Protein AF-A0A2V2EPF6-F1 (afdb_monomer_lite)

pLDDT: mean 92.1, std 7.79, range [48.38, 98.88]

Secondary structure (DSSP, 8-state):
---TTT--EEEE--BTTTB--HHHHHHHHHHHHHTTT-PPPTTHHHHHTTS-HHHHHHHHHHHH-TTS-HHHHHHHHHHHHHHHH-SSSGGGGBPTTHHHHHHHHHHTT-EEEEEESS-HHHHHHHHHHTT-GGG-SEEEEHHHHSS-TTSTHHHHHHHHHHT--GGGEEEEES-HHHHHHHHHTT-EEEEEP-GGGGGGHHHHHHHSSEEES-HHHHHHHHHHHHHTS---SS-HHHHHHHHHHHHHHHHHHHHHHHTEEE-PPPSEEEGGGS-S--TTS-PPPPEEEETTTTEEEEE-S--HHHHHHHHHHTTPPTT-EEEEEEEEE-TTPPPSSS--SEEEEEEEEEE--GGG-SHHHHHHHHHHHHHHHHHHHHHHHHHSTTS-----SSEEEEEHHHHHHH-TTS-HHHHHHHHHHHHSEEEEE--SSB-TTSSBSS---TTTEEEEEEEEEEEEETTTTEEEEEEEEEEEP-HHHHHHHHHHTT-GGGGGSHHHHHHHTT-SPPEEEEEEEHHHHHHHHTT-SSGGGSS-----HHHHHHHHHTT----

Structure (mmCIF, N/CA/C/O backbone):
data_AF-A0A2V2EPF6-F1
#
_entry.id   AF-A0A2V2EPF6-F1
#
loop_
_atom_site.group_PDB
_atom_site.id
_atom_site.type_symbol
_atom_site.label_atom_id
_atom_site.label_alt_id
_atom_site.label_comp_id
_atom_site.label_asym_id
_atom_site.label_entity_id
_atom_site.label_seq_id
_atom_site.pdbx_PDB_ins_code
_atom_site.Cartn_x
_atom_site.Cartn_y
_atom_site.Cartn_z
_atom_site.occupancy
_atom_site.B_iso_or_equiv
_atom_site.auth_seq_id
_atom_site.auth_comp_id
_atom_site.auth_asym_id
_atom_site.auth_atom_id
_atom_site.pdbx_PDB_model_num
ATOM 1 N N . MET A 1 1 ? -18.093 -5.020 17.224 1.00 65.56 1 MET A N 1
ATOM 2 C CA . MET A 1 1 ? -17.215 -3.832 17.222 1.00 65.56 1 MET A CA 1
ATOM 3 C C . MET A 1 1 ? -18.028 -2.624 16.833 1.00 65.56 1 MET A C 1
ATOM 5 O O . MET A 1 1 ? -18.625 -2.604 15.756 1.00 65.56 1 MET A O 1
ATOM 9 N N . ILE A 1 2 ? -18.084 -1.668 17.747 1.00 81.81 2 ILE A N 1
ATOM 10 C CA . ILE A 1 2 ? -18.912 -0.471 17.651 1.00 81.81 2 ILE A CA 1
ATOM 11 C C . ILE A 1 2 ? -18.189 0.552 16.773 1.00 81.81 2 ILE A C 1
ATOM 13 O O . ILE A 1 2 ? -16.994 0.776 16.923 1.00 81.81 2 ILE A O 1
ATOM 17 N N . ASP A 1 3 ? -18.909 1.182 15.844 1.00 82.81 3 ASP A N 1
ATOM 18 C CA . ASP A 1 3 ? -18.375 2.298 15.054 1.00 82.81 3 ASP A CA 1
ATOM 19 C C . ASP A 1 3 ? -18.545 3.597 15.852 1.00 82.81 3 ASP A C 1
ATOM 21 O O . ASP A 1 3 ? -19.523 4.333 15.681 1.00 82.81 3 ASP A O 1
ATOM 25 N N . TRP A 1 4 ? -17.603 3.866 16.761 1.00 86.94 4 TRP A N 1
ATOM 26 C CA . TRP A 1 4 ? -17.664 4.998 17.693 1.00 86.94 4 TRP A CA 1
ATOM 27 C C . TRP A 1 4 ? -17.741 6.366 17.001 1.00 86.94 4 TRP A C 1
ATOM 29 O O . TRP A 1 4 ? -18.183 7.334 17.618 1.00 86.94 4 TRP A O 1
ATOM 39 N N . LYS A 1 5 ? -17.397 6.456 15.707 1.00 82.00 5 LYS A N 1
ATOM 40 C CA . LYS A 1 5 ? -17.520 7.685 14.902 1.00 82.00 5 LYS A CA 1
ATOM 41 C C . LYS A 1 5 ? -18.970 8.080 14.621 1.00 82.00 5 LYS A C 1
ATOM 43 O O . LYS A 1 5 ? -19.237 9.251 14.353 1.00 82.00 5 LYS A O 1
ATOM 48 N N . LYS A 1 6 ? -19.897 7.118 14.641 1.00 88.81 6 LYS A N 1
ATOM 49 C CA . LYS A 1 6 ? -21.330 7.350 14.393 1.00 88.81 6 LYS A CA 1
ATOM 50 C C . LYS A 1 6 ? -22.133 7.555 15.671 1.00 88.81 6 LYS A C 1
ATOM 52 O O . LYS A 1 6 ? -23.272 8.005 15.600 1.00 88.81 6 LYS A O 1
ATOM 57 N N . ILE A 1 7 ? -21.550 7.247 16.825 1.00 95.19 7 ILE A N 1
ATOM 58 C CA . ILE A 1 7 ? -22.223 7.365 18.112 1.00 95.19 7 ILE A CA 1
ATOM 59 C C . ILE A 1 7 ? -22.050 8.777 18.665 1.00 95.19 7 ILE A C 1
ATOM 61 O O . ILE A 1 7 ? -20.937 9.254 18.878 1.00 95.19 7 ILE A O 1
ATOM 65 N N . ARG A 1 8 ? -23.172 9.442 18.938 1.00 95.50 8 ARG A N 1
ATOM 66 C CA . ARG A 1 8 ? -23.212 10.761 19.589 1.00 95.50 8 ARG A CA 1
ATOM 67 C C . ARG A 1 8 ? -23.768 10.710 21.004 1.00 95.50 8 ARG A C 1
ATOM 69 O O . ARG A 1 8 ? -23.454 11.586 21.815 1.00 95.50 8 ARG A O 1
ATOM 76 N N . ALA A 1 9 ? -24.579 9.698 21.295 1.00 98.00 9 ALA A N 1
ATOM 77 C CA . ALA A 1 9 ? -25.265 9.537 22.563 1.00 98.00 9 ALA A CA 1
ATOM 78 C C . ALA A 1 9 ? -25.078 8.124 23.125 1.00 98.00 9 ALA A C 1
ATOM 80 O O . ALA A 1 9 ? -25.191 7.129 22.413 1.00 98.00 9 ALA A O 1
ATOM 81 N N . VAL A 1 10 ? -24.817 8.046 24.427 1.00 98.38 10 VAL A N 1
ATOM 82 C CA . VAL A 1 10 ? -24.667 6.792 25.162 1.00 98.38 10 VAL A CA 1
ATOM 83 C C . VAL A 1 10 ? -25.704 6.749 26.273 1.00 98.38 10 VAL A C 1
ATOM 85 O O . VAL A 1 10 ? -25.798 7.664 27.096 1.00 98.38 10 VAL A O 1
ATOM 88 N N . ILE A 1 11 ? -26.494 5.682 26.280 1.00 98.56 11 ILE A N 1
ATOM 89 C CA . ILE A 1 11 ? -27.547 5.443 27.258 1.00 98.56 11 ILE A CA 1
ATOM 90 C C . ILE A 1 11 ? -27.126 4.240 28.093 1.00 98.56 11 ILE A C 1
ATOM 92 O O . ILE A 1 11 ? -26.867 3.163 27.567 1.00 98.56 11 ILE A O 1
ATOM 96 N N . PHE A 1 12 ? -27.051 4.428 29.400 1.00 98.12 12 PHE A N 1
ATOM 97 C CA . PHE A 1 12 ? -26.705 3.381 30.344 1.00 98.12 12 PHE A CA 1
ATOM 98 C C . PHE A 1 12 ? -27.944 2.953 31.111 1.00 98.12 12 PHE A C 1
ATOM 100 O O . PHE A 1 12 ? -28.635 3.796 31.686 1.00 98.12 12 PHE A O 1
ATOM 107 N N . ASP A 1 13 ? -28.187 1.655 31.198 1.00 95.38 13 ASP A N 1
ATOM 108 C CA . ASP A 1 13 ? -28.797 1.138 32.410 1.00 95.38 13 ASP A CA 1
ATOM 109 C C . ASP A 1 13 ? -27.872 1.346 33.618 1.00 95.38 13 ASP A C 1
ATOM 111 O O . ASP A 1 13 ? -26.681 1.646 33.500 1.00 95.38 13 ASP A O 1
ATOM 115 N N . LEU A 1 14 ? -28.454 1.260 34.805 1.00 91.31 14 LEU A N 1
ATOM 116 C CA . LEU A 1 14 ? -27.766 1.473 36.050 1.00 91.31 14 LEU A CA 1
ATOM 117 C C . LEU A 1 14 ? -27.510 0.159 36.805 1.00 91.31 14 LEU A C 1
ATOM 119 O O . LEU A 1 14 ? -26.348 -0.224 36.954 1.00 91.31 14 LEU A O 1
ATOM 123 N N . ASP A 1 15 ? -28.567 -0.474 37.317 1.00 87.81 15 ASP A N 1
ATOM 124 C CA . ASP A 1 15 ? -28.515 -1.623 38.227 1.00 87.81 15 ASP A CA 1
ATOM 125 C C . ASP A 1 15 ? -28.173 -2.906 37.457 1.00 87.81 15 ASP A C 1
ATOM 127 O O . ASP A 1 15 ? -28.975 -3.368 36.663 1.00 87.81 15 ASP A O 1
ATOM 131 N N . GLY A 1 16 ? -26.993 -3.487 37.697 1.00 87.44 16 GLY A N 1
ATOM 132 C CA . GLY A 1 16 ? -26.478 -4.613 36.903 1.00 87.44 16 GLY A CA 1
ATOM 133 C C . GLY A 1 16 ? -25.634 -4.180 35.698 1.00 87.44 16 GLY A C 1
ATOM 134 O O . GLY A 1 16 ? -24.912 -4.999 35.133 1.00 87.44 16 GLY A O 1
ATOM 135 N N . THR A 1 17 ? -25.612 -2.881 35.372 1.00 93.62 17 THR A N 1
ATOM 136 C CA . THR A 1 17 ? -24.827 -2.307 34.264 1.00 93.62 17 THR A CA 1
ATOM 137 C C . THR A 1 17 ? -23.675 -1.429 34.756 1.00 93.62 17 THR A C 1
ATOM 139 O O . THR A 1 17 ? -22.515 -1.794 34.600 1.00 93.62 17 THR A O 1
ATOM 142 N N . LEU A 1 18 ? -23.946 -0.265 35.356 1.00 93.62 18 LEU A N 1
ATOM 143 C CA . LEU A 1 18 ? -22.898 0.607 35.912 1.00 93.62 18 LEU A CA 1
ATOM 144 C C . LEU A 1 18 ? -22.516 0.207 37.341 1.00 93.62 18 LEU A C 1
ATOM 146 O O . LEU A 1 18 ? -21.380 0.447 37.763 1.00 93.62 18 LEU A O 1
ATOM 150 N N . ILE A 1 19 ? -23.460 -0.381 38.078 1.00 90.31 19 ILE A N 1
ATOM 151 C CA . ILE A 1 19 ? -23.323 -0.727 39.494 1.00 90.31 19 ILE A CA 1
ATOM 152 C C . ILE A 1 19 ? -23.710 -2.189 39.767 1.00 90.31 19 ILE A C 1
ATOM 154 O O . ILE A 1 19 ? -24.689 -2.696 39.228 1.00 90.31 19 ILE A O 1
ATOM 158 N N . ASP A 1 20 ? -22.965 -2.850 40.649 1.00 86.94 20 ASP A N 1
ATOM 159 C CA . ASP A 1 20 ? -23.239 -4.187 41.182 1.00 86.94 20 ASP A CA 1
ATOM 160 C C . ASP A 1 20 ? -24.185 -4.085 42.397 1.00 86.94 20 ASP A C 1
ATOM 162 O O . ASP A 1 20 ? -23.785 -4.265 43.549 1.00 86.94 20 ASP A O 1
ATOM 166 N N . SER A 1 21 ? -25.451 -3.734 42.157 1.00 80.50 21 SER A N 1
ATOM 167 C CA . SER A 1 21 ? -26.461 -3.487 43.206 1.00 80.50 21 SER A CA 1
ATOM 168 C C . SER A 1 21 ? -27.477 -4.616 43.402 1.00 80.50 21 SER A C 1
ATOM 170 O O . SER A 1 21 ? -28.230 -4.603 44.376 1.00 80.50 21 SER A O 1
ATOM 172 N N . MET A 1 22 ? -27.492 -5.625 42.528 1.00 77.75 22 MET A N 1
ATOM 173 C CA . MET A 1 22 ? -28.509 -6.687 42.548 1.00 77.75 22 MET A CA 1
ATOM 174 C C . MET A 1 22 ? -28.485 -7.540 43.825 1.00 77.75 22 MET A C 1
ATOM 176 O O . MET A 1 22 ? -29.532 -7.952 44.322 1.00 77.75 22 MET A O 1
ATOM 180 N N . GLU A 1 23 ? -27.306 -7.769 44.409 1.00 78.69 23 GLU A N 1
ATOM 181 C CA . GLU A 1 23 ? -27.186 -8.502 45.676 1.00 78.69 23 GLU A CA 1
ATOM 182 C C . GLU A 1 23 ? -27.781 -7.722 46.858 1.00 78.69 23 GLU A C 1
ATOM 184 O O . GLU A 1 23 ? -28.376 -8.307 47.761 1.00 78.69 23 GLU A O 1
ATOM 189 N N . ILE A 1 24 ? -27.713 -6.393 46.816 1.00 79.88 24 ILE A N 1
ATOM 190 C CA . ILE A 1 24 ? -28.248 -5.530 47.872 1.00 79.88 24 ILE A CA 1
ATOM 191 C C . ILE A 1 24 ? -29.771 -5.582 47.863 1.00 79.88 24 ILE A C 1
ATOM 193 O O . ILE A 1 24 ? -30.383 -5.683 48.923 1.00 79.88 24 ILE A O 1
ATOM 197 N N . TRP A 1 25 ? -30.383 -5.586 46.677 1.00 80.75 25 TRP A N 1
ATOM 198 C CA . TRP A 1 25 ? -31.825 -5.779 46.540 1.00 80.75 25 TRP A CA 1
ATOM 199 C C . TRP A 1 25 ? -32.274 -7.152 47.048 1.00 80.75 25 TRP A C 1
ATOM 201 O O . TRP A 1 25 ? -33.299 -7.237 47.721 1.00 80.75 25 TRP A O 1
ATOM 211 N N . ARG A 1 26 ? -31.466 -8.206 46.851 1.00 83.69 26 ARG A N 1
ATOM 212 C CA . ARG A 1 26 ? -31.725 -9.521 47.461 1.00 83.69 26 ARG A CA 1
ATOM 213 C C . ARG A 1 26 ? -31.732 -9.467 48.982 1.00 83.69 26 ARG A C 1
ATOM 215 O O . ARG A 1 26 ? -32.660 -9.983 49.594 1.00 83.69 26 ARG A O 1
ATOM 222 N N . GLU A 1 27 ? -30.758 -8.806 49.594 1.00 86.44 27 GLU A N 1
ATOM 223 C CA . GLU A 1 27 ? -30.751 -8.648 51.050 1.00 86.44 27 GLU A CA 1
ATOM 224 C C . GLU A 1 27 ? -31.924 -7.798 51.564 1.00 86.44 27 GLU A C 1
ATOM 226 O O . GLU A 1 27 ? -32.425 -8.041 52.663 1.00 86.44 27 GLU A O 1
ATOM 231 N N . VAL A 1 28 ? -32.355 -6.784 50.800 1.00 88.19 28 VAL A N 1
ATOM 232 C CA . VAL A 1 28 ? -33.548 -5.985 51.125 1.00 88.19 28 VAL A CA 1
ATOM 233 C C . VAL A 1 28 ? -34.792 -6.868 51.108 1.00 88.19 28 VAL A C 1
ATOM 235 O O . VAL A 1 28 ? -35.561 -6.819 52.066 1.00 88.19 28 VAL A O 1
ATOM 238 N N . ASP A 1 29 ? -34.970 -7.692 50.074 1.00 90.38 29 ASP A N 1
ATOM 239 C CA . ASP A 1 29 ? -36.084 -8.638 49.981 1.00 90.38 29 ASP A CA 1
ATOM 240 C C . ASP A 1 29 ? -36.054 -9.645 51.142 1.00 90.38 29 ASP A C 1
ATOM 242 O O . ASP A 1 29 ? -37.066 -9.858 51.812 1.00 90.38 29 ASP A O 1
ATOM 246 N N . GLU A 1 30 ? -34.890 -10.232 51.431 1.00 91.00 30 GLU A N 1
ATOM 247 C CA . GLU A 1 30 ? -34.706 -11.185 52.531 1.00 91.00 30 GLU A CA 1
ATOM 248 C C . GLU A 1 30 ? -35.087 -10.578 53.883 1.00 91.00 30 GLU A C 1
ATOM 250 O O . GLU A 1 30 ? -35.856 -11.180 54.635 1.00 91.00 30 GLU A O 1
ATOM 255 N N . GLU A 1 31 ? -34.608 -9.369 54.184 1.00 92.12 31 GLU A N 1
ATOM 256 C CA . GLU A 1 31 ? -34.944 -8.682 55.429 1.00 92.12 31 GLU A CA 1
ATOM 257 C C . GLU A 1 31 ? -36.427 -8.280 55.476 1.00 92.12 31 GLU A C 1
ATOM 259 O O . GLU A 1 31 ? -37.091 -8.459 56.502 1.00 92.12 31 GLU A O 1
ATOM 264 N N . PHE A 1 32 ? -36.969 -7.788 54.361 1.00 93.31 32 PHE A N 1
ATOM 265 C CA . PHE A 1 32 ? -38.363 -7.371 54.234 1.00 93.31 32 PHE A CA 1
ATOM 266 C C . PHE A 1 32 ? -39.347 -8.523 54.499 1.00 93.31 32 PHE A C 1
ATOM 268 O O . PHE A 1 32 ? -40.305 -8.358 55.266 1.00 93.31 32 PHE A O 1
ATOM 275 N N . PHE A 1 33 ? -39.103 -9.703 53.916 1.00 94.06 33 PHE A N 1
ATOM 276 C CA . PHE A 1 33 ? -39.913 -10.900 54.165 1.00 94.06 33 PHE A CA 1
ATOM 277 C C . PHE A 1 33 ? -39.656 -11.478 55.567 1.00 94.06 33 PHE A C 1
ATOM 279 O O . PHE A 1 33 ? -40.611 -11.861 56.252 1.00 94.06 33 PHE A O 1
ATOM 286 N N . ALA A 1 34 ? -38.408 -11.470 56.053 1.00 93.69 34 ALA A N 1
ATOM 287 C CA . ALA A 1 34 ? -38.069 -11.982 57.382 1.00 93.69 34 ALA A CA 1
ATOM 288 C C . ALA A 1 34 ? -38.763 -11.205 58.512 1.00 93.69 34 ALA A C 1
ATOM 290 O O . ALA A 1 34 ? -39.233 -11.815 59.475 1.00 93.69 34 ALA A O 1
ATOM 291 N N . ARG A 1 35 ? -38.915 -9.877 58.379 1.00 93.88 35 ARG A N 1
ATOM 292 C CA . ARG A 1 35 ? -39.680 -9.034 59.325 1.00 93.88 35 ARG A CA 1
ATOM 293 C C . ARG A 1 35 ? -41.150 -9.436 59.451 1.00 93.88 35 ARG A C 1
ATOM 295 O O . ARG A 1 35 ? -41.785 -9.132 60.457 1.00 93.88 35 ARG A O 1
ATOM 302 N N . ARG A 1 36 ? -41.671 -10.157 58.459 1.00 92.38 36 ARG A N 1
ATOM 303 C CA . ARG A 1 36 ? -43.034 -10.706 58.421 1.00 92.38 36 ARG A CA 1
ATOM 304 C C . ARG A 1 36 ? -43.074 -12.205 58.727 1.00 92.38 36 ARG A C 1
ATOM 306 O O . ARG A 1 36 ? -44.113 -12.838 58.575 1.00 92.38 36 ARG A O 1
ATOM 313 N N . GLY A 1 37 ? -41.954 -12.780 59.173 1.00 93.19 37 GLY A N 1
ATOM 314 C CA . GLY A 1 37 ? -41.829 -14.208 59.470 1.00 93.19 37 GLY A CA 1
ATOM 315 C C . GLY A 1 37 ? -41.874 -15.100 58.227 1.00 93.19 37 GLY A C 1
ATOM 316 O O . GLY A 1 37 ? -42.178 -16.285 58.342 1.00 93.19 37 GLY A O 1
ATOM 317 N N . MET A 1 38 ? -41.601 -14.541 57.046 1.00 92.38 38 MET A N 1
ATOM 318 C CA . MET A 1 38 ? -41.642 -15.237 55.764 1.00 92.38 38 MET A CA 1
ATOM 319 C C . MET A 1 38 ? -40.233 -15.400 55.189 1.00 92.38 38 MET A C 1
ATOM 321 O O . MET A 1 38 ? -39.334 -14.608 55.459 1.00 92.38 38 MET A O 1
ATOM 325 N N . GLN A 1 39 ? -40.050 -16.425 54.361 1.00 92.69 39 GLN A N 1
ATOM 326 C CA . GLN A 1 39 ? -38.912 -16.503 53.445 1.00 92.69 39 GLN A CA 1
ATOM 327 C C . GLN A 1 39 ? -39.282 -15.838 52.118 1.00 92.69 39 GLN A C 1
ATOM 329 O O . GLN A 1 39 ? -40.466 -15.780 51.772 1.00 92.69 39 GLN A O 1
ATOM 334 N N . VAL A 1 40 ? -38.281 -15.361 51.372 1.00 93.00 40 VAL A N 1
ATOM 335 C CA . VAL A 1 40 ? -38.498 -14.821 50.023 1.00 93.00 40 VAL A CA 1
ATOM 336 C C . VAL A 1 40 ? -39.081 -15.931 49.138 1.00 93.00 40 VAL A C 1
ATOM 338 O O . VAL A 1 40 ? -38.464 -16.994 49.027 1.00 93.00 40 VAL A O 1
ATOM 341 N N . PRO A 1 41 ? -40.261 -15.729 48.524 1.00 92.38 41 PRO A N 1
ATOM 342 C CA . PRO A 1 41 ? -40.875 -16.733 47.665 1.00 92.38 41 PRO A CA 1
ATOM 343 C C . PRO A 1 41 ? -39.985 -17.086 46.470 1.00 92.38 41 PRO A C 1
ATOM 345 O O . PRO A 1 41 ? -39.351 -16.215 45.866 1.00 92.38 41 PRO A O 1
ATOM 348 N N . GLU A 1 42 ? -39.976 -18.362 46.087 1.00 87.94 42 GLU A N 1
ATOM 349 C CA . GLU A 1 42 ? -39.244 -18.820 44.906 1.00 87.94 42 GLU A CA 1
ATOM 350 C C . GLU A 1 42 ? -39.720 -18.065 43.652 1.00 87.94 42 GLU A C 1
ATOM 352 O O . GLU A 1 42 ? -40.918 -17.925 43.403 1.00 87.94 42 GLU A O 1
ATOM 357 N N . GLY A 1 43 ? -38.777 -17.529 42.874 1.00 84.88 43 GLY A N 1
ATOM 358 C CA . GLY A 1 43 ? -39.073 -16.760 41.661 1.00 84.88 43 GLY A CA 1
ATOM 359 C C . GLY A 1 43 ? -39.567 -15.324 41.888 1.00 84.88 43 GLY A C 1
ATOM 360 O O . GLY A 1 43 ? -39.820 -14.628 40.905 1.00 84.88 43 GLY A O 1
ATOM 361 N N . TYR A 1 44 ? -39.667 -14.844 43.137 1.00 89.12 44 TYR A N 1
ATOM 362 C CA . TYR A 1 44 ? -40.122 -13.480 43.442 1.00 89.12 44 TYR A CA 1
ATOM 363 C C . TYR A 1 44 ? -39.296 -12.411 42.717 1.00 89.12 44 TYR A C 1
ATOM 365 O O . TYR A 1 44 ? -39.857 -11.593 41.993 1.00 89.12 44 TYR A O 1
ATOM 373 N N . GLN A 1 45 ? -37.968 -12.469 42.838 1.00 83.75 45 GLN A N 1
ATOM 374 C CA . GLN A 1 45 ? -37.068 -11.465 42.263 1.00 83.75 45 GLN A CA 1
ATOM 375 C C . GLN A 1 45 ? -37.176 -11.395 40.738 1.00 83.75 45 GLN A C 1
ATOM 377 O O . GLN A 1 45 ? -37.289 -10.315 40.170 1.00 83.75 45 GLN A O 1
ATOM 382 N N . ALA A 1 46 ? -37.240 -12.549 40.068 1.00 77.50 46 ALA A N 1
ATOM 383 C CA . ALA A 1 46 ? -37.430 -12.610 38.620 1.00 77.50 46 ALA A CA 1
ATOM 384 C C . ALA A 1 46 ? -38.772 -11.993 38.183 1.00 77.50 46 ALA A C 1
ATOM 386 O O . ALA A 1 46 ? -38.848 -11.350 37.135 1.00 77.50 46 ALA A O 1
ATOM 387 N N . ALA A 1 47 ? -39.825 -12.158 38.991 1.00 81.75 47 ALA A N 1
ATOM 388 C CA . ALA A 1 47 ? -41.140 -11.595 38.706 1.00 81.75 47 ALA A CA 1
ATOM 389 C C . ALA A 1 47 ? -41.187 -10.065 38.853 1.00 81.75 47 ALA A C 1
ATOM 391 O O . ALA A 1 47 ? -41.989 -9.431 38.171 1.00 81.75 47 ALA A O 1
ATOM 392 N N . ILE A 1 48 ? -40.337 -9.478 39.704 1.00 82.06 48 ILE A N 1
ATOM 393 C CA . ILE A 1 48 ? -40.318 -8.030 39.961 1.00 82.06 48 ILE A CA 1
ATOM 394 C C . ILE A 1 48 ? -39.180 -7.278 39.256 1.00 82.06 48 ILE A C 1
ATOM 396 O O . ILE A 1 48 ? -39.272 -6.068 39.114 1.00 82.06 48 ILE A O 1
ATOM 400 N N . ALA A 1 49 ? -38.147 -7.965 38.754 1.00 73.06 49 ALA A N 1
ATOM 401 C CA . ALA A 1 49 ? -36.925 -7.352 38.207 1.00 73.06 49 ALA A CA 1
ATOM 402 C C . ALA A 1 49 ? -37.138 -6.342 37.060 1.00 73.06 49 ALA A C 1
ATOM 404 O O . ALA A 1 49 ? -36.255 -5.546 36.765 1.00 73.06 49 ALA A O 1
ATOM 405 N N . HIS A 1 50 ? -38.288 -6.384 36.386 1.00 70.38 50 HIS A N 1
ATOM 406 C CA . HIS A 1 50 ? -38.626 -5.505 35.263 1.00 70.38 50 HIS A CA 1
ATOM 407 C C . HIS A 1 50 ? -39.670 -4.436 35.621 1.00 70.38 50 HIS A C 1
ATOM 409 O O . HIS A 1 50 ? -40.069 -3.671 34.745 1.00 70.38 50 HIS A O 1
ATOM 415 N N . LEU A 1 51 ? -40.158 -4.417 36.861 1.00 75.06 51 LEU A N 1
ATOM 416 C CA . LEU A 1 51 ? -41.233 -3.547 37.331 1.00 75.06 51 LEU A CA 1
ATOM 417 C C . LEU A 1 51 ? -40.663 -2.316 38.050 1.00 75.06 51 LEU A C 1
ATOM 419 O O . LEU A 1 51 ? -39.595 -2.376 38.656 1.00 75.06 51 LEU A O 1
ATOM 423 N N . GLY A 1 52 ? -41.385 -1.195 38.003 1.00 75.25 52 GLY A N 1
ATOM 424 C CA . GLY A 1 52 ? -41.086 -0.048 38.870 1.00 75.25 52 GLY A CA 1
ATOM 425 C C . GLY A 1 52 ? -41.514 -0.304 40.322 1.00 75.25 52 GLY A C 1
ATOM 426 O O . GLY A 1 52 ? -42.341 -1.173 40.588 1.00 75.25 52 GLY A O 1
ATOM 427 N N . PHE A 1 53 ? -41.029 0.494 41.279 1.00 75.75 53 PHE A N 1
ATOM 428 C CA . PHE A 1 53 ? -41.313 0.315 42.716 1.00 75.75 53 PHE A CA 1
ATOM 429 C C . PHE A 1 53 ? -42.800 0.172 43.062 1.00 75.75 53 PHE A C 1
ATOM 431 O O . PHE A 1 53 ? -43.182 -0.701 43.843 1.00 75.75 53 PHE A O 1
ATOM 438 N N . HIS A 1 54 ? -43.655 1.003 42.467 1.00 79.62 54 HIS A N 1
ATOM 439 C CA . HIS A 1 54 ? -45.097 0.942 42.702 1.00 79.62 54 HIS A CA 1
ATOM 440 C C . HIS A 1 54 ? -45.735 -0.336 42.135 1.00 79.62 54 HIS A C 1
ATOM 442 O O . HIS A 1 54 ? -46.644 -0.901 42.744 1.00 79.62 54 HIS A O 1
ATOM 448 N N . GLU A 1 55 ? -45.241 -0.826 40.998 1.00 81.94 55 GLU A N 1
ATOM 449 C CA . GLU A 1 55 ? -45.684 -2.086 40.400 1.00 81.94 55 GLU A CA 1
ATOM 450 C C . GLU A 1 55 ? -45.186 -3.291 41.209 1.00 81.94 55 GLU A C 1
ATOM 452 O O . GLU A 1 55 ? -45.959 -4.225 41.440 1.00 81.94 55 GLU A O 1
ATOM 457 N N . CYS A 1 56 ? -43.946 -3.243 41.713 1.00 87.12 56 CYS A N 1
ATOM 458 C CA . CYS A 1 56 ? -43.410 -4.211 42.669 1.00 87.12 56 CYS A CA 1
ATOM 459 C C . CYS A 1 56 ? -44.286 -4.267 43.922 1.00 87.12 56 CYS A C 1
ATOM 461 O O . CYS A 1 56 ? -44.756 -5.340 44.287 1.00 87.12 56 CYS A O 1
ATOM 463 N N . ALA A 1 57 ? -44.595 -3.121 44.539 1.00 88.94 57 ALA A N 1
ATOM 464 C CA . ALA A 1 57 ? -45.454 -3.055 45.722 1.00 88.94 57 ALA A CA 1
ATOM 465 C C . ALA A 1 57 ? -46.844 -3.652 45.452 1.00 88.94 57 ALA A C 1
ATOM 467 O O . ALA A 1 57 ? -47.337 -4.466 46.236 1.00 88.94 57 ALA A O 1
ATOM 468 N N . ALA A 1 58 ? -47.456 -3.316 44.312 1.00 88.12 58 ALA A N 1
ATOM 469 C CA . ALA A 1 58 ? -48.741 -3.875 43.905 1.00 88.12 58 ALA A CA 1
ATOM 470 C C . ALA A 1 58 ? -48.677 -5.399 43.689 1.00 88.12 58 ALA A C 1
ATOM 472 O O . ALA A 1 58 ? -49.589 -6.121 44.101 1.00 88.12 58 ALA A O 1
ATOM 473 N N . TYR A 1 59 ? -47.603 -5.902 43.071 1.00 90.25 59 TYR A N 1
ATOM 474 C CA . TYR A 1 59 ? -47.364 -7.335 42.905 1.00 90.25 59 TYR A CA 1
ATOM 475 C C . TYR A 1 59 ? -47.206 -8.033 44.262 1.00 90.25 59 TYR A C 1
ATOM 477 O O . TYR A 1 59 ? -47.835 -9.068 44.496 1.00 90.25 59 TYR A O 1
ATOM 485 N N . THR A 1 60 ? -46.418 -7.465 45.171 1.00 93.19 60 THR A N 1
ATOM 486 C CA . THR A 1 60 ? -46.126 -8.047 46.485 1.00 93.19 60 THR A CA 1
ATOM 487 C C . THR A 1 60 ? -47.362 -8.097 47.372 1.00 93.19 60 THR A C 1
ATOM 489 O O . THR A 1 60 ? -47.666 -9.146 47.941 1.00 93.19 60 THR A O 1
ATOM 492 N N . ILE A 1 61 ? -48.144 -7.016 47.413 1.00 92.25 61 ILE A N 1
ATOM 493 C CA . ILE A 1 61 ? -49.412 -6.960 48.155 1.00 92.25 61 ILE A CA 1
ATOM 494 C C . ILE A 1 61 ? -50.393 -7.991 47.618 1.00 92.25 61 ILE A C 1
ATOM 496 O O . ILE A 1 61 ? -50.927 -8.794 48.380 1.00 92.25 61 ILE A O 1
ATOM 500 N N . ARG A 1 62 ? -50.600 -8.016 46.296 1.00 92.69 62 ARG A N 1
ATOM 501 C CA . ARG A 1 62 ? -51.574 -8.915 45.670 1.00 92.69 62 ARG A CA 1
ATOM 502 C C . ARG A 1 62 ? -51.276 -10.389 45.942 1.00 92.69 62 ARG A C 1
ATOM 504 O O . ARG A 1 62 ? -52.213 -11.163 46.106 1.00 92.69 62 ARG A O 1
ATOM 511 N N . ASN A 1 63 ? -50.003 -10.776 45.937 1.00 92.31 63 ASN A N 1
ATOM 512 C CA . ASN A 1 63 ? -49.612 -12.184 45.993 1.00 92.31 63 ASN A CA 1
ATOM 513 C C . ASN A 1 63 ? -49.240 -12.669 47.400 1.00 92.31 63 ASN A C 1
ATOM 515 O O . ASN A 1 63 ? -49.409 -13.853 47.683 1.00 92.31 63 ASN A O 1
ATOM 519 N N . TYR A 1 64 ? -48.742 -11.789 48.273 1.00 92.44 64 TYR A N 1
ATOM 520 C CA . TYR A 1 64 ? -48.137 -12.201 49.544 1.00 92.44 64 TYR A CA 1
ATOM 521 C C . TYR A 1 64 ? -48.650 -11.423 50.759 1.00 92.44 64 TYR A C 1
ATOM 523 O O . TYR A 1 64 ? -48.649 -11.972 51.857 1.00 92.44 64 TYR A O 1
ATOM 531 N N . MET A 1 65 ? -49.084 -10.166 50.594 1.00 89.19 65 MET A N 1
ATOM 532 C CA . MET A 1 65 ? -49.365 -9.254 51.718 1.00 89.19 65 MET A CA 1
ATOM 533 C C . MET A 1 65 ? -50.628 -8.398 51.486 1.00 89.19 65 MET A C 1
ATOM 535 O O . MET A 1 65 ? -50.547 -7.169 51.456 1.00 89.19 65 MET A O 1
ATOM 539 N N . PRO A 1 66 ? -51.822 -9.005 51.329 1.00 87.31 66 PRO A N 1
ATOM 540 C CA . PRO A 1 66 ? -53.024 -8.304 50.857 1.00 87.31 66 PRO A CA 1
ATOM 541 C C . PRO A 1 66 ? -53.585 -7.260 51.834 1.00 87.31 66 PRO A C 1
ATOM 543 O O . PRO A 1 66 ? -54.445 -6.469 51.455 1.00 87.31 66 PRO A O 1
ATOM 546 N N . THR A 1 67 ? -53.138 -7.266 53.092 1.00 87.88 67 THR A N 1
ATOM 547 C CA . THR A 1 67 ? -53.583 -6.332 54.138 1.00 87.88 67 THR A CA 1
ATOM 548 C C . THR A 1 67 ? -52.668 -5.120 54.305 1.00 87.88 67 THR A C 1
ATOM 550 O O . THR A 1 67 ? -52.957 -4.263 55.138 1.00 87.88 67 THR A O 1
ATOM 553 N N . GLU A 1 68 ? -51.558 -5.053 53.570 1.00 90.88 68 GLU A N 1
ATOM 554 C CA . GLU A 1 68 ? -50.577 -3.974 53.693 1.00 90.88 68 GLU A CA 1
ATOM 555 C C . GLU A 1 68 ? -50.780 -2.858 52.662 1.00 90.88 68 GLU A C 1
ATOM 557 O O . GLU A 1 68 ? -51.479 -3.015 51.662 1.00 90.88 68 GLU A O 1
ATOM 562 N N . SER A 1 69 ? -50.176 -1.699 52.935 1.00 90.25 69 SER A N 1
ATOM 563 C CA . SER A 1 69 ? -50.243 -0.520 52.067 1.00 90.25 69 SER A CA 1
ATOM 564 C C . SER A 1 69 ? -49.032 -0.454 51.142 1.00 90.25 69 SER A C 1
ATOM 566 O O . SER A 1 69 ? -47.902 -0.616 51.599 1.00 90.25 69 SER A O 1
ATOM 568 N N . ALA A 1 70 ? -49.258 -0.138 49.862 1.00 85.62 70 ALA A N 1
ATOM 569 C CA . ALA A 1 70 ? -48.184 0.024 48.881 1.00 85.62 70 ALA A CA 1
ATOM 570 C C . ALA A 1 70 ? -47.188 1.106 49.311 1.00 85.62 70 ALA A C 1
ATOM 572 O O . ALA A 1 70 ? -45.982 0.890 49.233 1.00 85.62 70 ALA A O 1
ATOM 573 N N . ASP A 1 71 ? -47.688 2.217 49.855 1.00 84.88 71 ASP A N 1
ATOM 574 C CA . ASP A 1 71 ? -46.843 3.308 50.342 1.00 84.88 71 ASP A CA 1
ATOM 575 C C . ASP A 1 71 ? -45.978 2.864 51.529 1.00 84.88 71 ASP A C 1
ATOM 577 O O . ASP A 1 71 ? -44.810 3.226 51.613 1.00 84.88 71 ASP A O 1
ATOM 581 N N . ALA A 1 72 ? -46.516 2.024 52.421 1.00 87.19 72 ALA A N 1
ATOM 582 C CA . ALA A 1 72 ? -45.763 1.513 53.566 1.00 87.19 72 ALA A CA 1
ATOM 583 C C . ALA A 1 72 ? -44.644 0.548 53.138 1.00 87.19 72 ALA A C 1
ATOM 585 O O . ALA A 1 72 ? -43.545 0.613 53.685 1.00 87.19 72 ALA A O 1
ATOM 586 N N . LEU A 1 73 ? -44.906 -0.309 52.144 1.00 89.62 73 LEU A N 1
ATOM 587 C CA . LEU A 1 73 ? -43.897 -1.201 51.564 1.00 89.62 73 LEU A CA 1
ATOM 588 C C . LEU A 1 73 ? -42.765 -0.410 50.909 1.00 89.62 73 LEU A C 1
ATOM 590 O O . LEU A 1 73 ? -41.596 -0.683 51.166 1.00 89.62 73 LEU A O 1
ATOM 594 N N . VAL A 1 74 ? -43.114 0.588 50.095 1.00 85.31 74 VAL A N 1
ATOM 595 C CA . VAL A 1 74 ? -42.131 1.437 49.414 1.00 85.31 74 VAL A CA 1
ATOM 596 C C . VAL A 1 74 ? -41.288 2.215 50.428 1.00 85.31 74 VAL A C 1
ATOM 598 O O . VAL A 1 74 ? -40.068 2.242 50.291 1.00 85.31 74 VAL A O 1
ATOM 601 N N . GLU A 1 75 ? -41.889 2.786 51.477 1.00 86.12 75 GLU A N 1
ATOM 602 C CA . GLU A 1 75 ? -41.146 3.453 52.560 1.00 86.12 75 GLU A CA 1
ATOM 603 C C . GLU A 1 75 ? -40.223 2.500 53.332 1.00 86.12 75 GLU A C 1
ATOM 605 O O . GLU A 1 75 ? -39.102 2.864 53.698 1.00 86.12 75 GLU A O 1
ATOM 610 N N . GLU A 1 76 ? -40.641 1.254 53.556 1.00 88.62 76 GLU A N 1
ATOM 611 C CA . GLU A 1 76 ? -39.782 0.263 54.200 1.00 88.62 76 GLU A CA 1
ATOM 612 C C . GLU A 1 76 ? -38.611 -0.153 53.299 1.00 88.62 76 GLU A C 1
ATOM 614 O O . GLU A 1 76 ? -37.464 -0.145 53.754 1.00 88.62 76 GLU A O 1
ATOM 619 N N . TRP A 1 77 ? -38.859 -0.452 52.020 1.00 86.50 77 TRP A N 1
ATOM 620 C CA . TRP A 1 77 ? -37.799 -0.728 51.045 1.00 86.50 77 TRP A CA 1
ATOM 621 C C . TRP A 1 77 ? -36.850 0.459 50.888 1.00 86.50 77 TRP A C 1
ATOM 623 O O . TRP A 1 77 ? -35.639 0.261 50.756 1.00 86.50 77 TRP A O 1
ATOM 633 N N . ARG A 1 78 ? -37.361 1.693 50.989 1.00 80.88 78 ARG A N 1
ATOM 634 C CA . ARG A 1 78 ? -36.539 2.906 51.044 1.00 80.88 78 ARG A CA 1
ATOM 635 C C . ARG A 1 78 ? -35.603 2.895 52.239 1.00 80.88 78 ARG A C 1
ATOM 637 O O . ARG A 1 78 ? -34.395 3.038 52.074 1.00 80.88 78 ARG A O 1
ATOM 644 N N . ALA A 1 79 ? -36.139 2.695 53.438 1.00 83.88 79 ALA A N 1
ATOM 645 C CA . ALA A 1 79 ? -35.343 2.697 54.660 1.00 83.88 79 ALA A CA 1
ATOM 646 C C . ALA A 1 79 ? -34.288 1.574 54.667 1.00 83.88 79 ALA A C 1
ATOM 648 O O . ALA A 1 79 ? -33.124 1.812 55.005 1.00 83.88 79 ALA A O 1
ATOM 649 N N . LEU A 1 80 ? -34.680 0.365 54.251 1.00 85.44 80 LEU A N 1
ATOM 650 C CA . LEU A 1 80 ? -33.801 -0.799 54.149 1.00 85.44 80 LEU A CA 1
ATOM 651 C C . LEU A 1 80 ? -32.670 -0.564 53.148 1.00 85.44 80 LEU A C 1
ATOM 653 O O . LEU A 1 80 ? -31.498 -0.727 53.493 1.00 85.44 80 LEU A O 1
ATOM 657 N N . SER A 1 81 ? -33.001 -0.118 51.937 1.00 79.25 81 SER A N 1
ATOM 658 C CA . SER A 1 81 ? -31.999 0.136 50.903 1.00 79.25 81 SER A CA 1
ATOM 659 C C . SER A 1 81 ? -31.073 1.287 51.293 1.00 79.25 81 SER A C 1
ATOM 661 O O . SER A 1 81 ? -29.861 1.122 51.217 1.00 79.25 81 SER A O 1
ATOM 663 N N . MET A 1 82 ? -31.577 2.402 51.836 1.00 76.31 82 MET A N 1
ATOM 664 C CA . MET A 1 82 ? -30.729 3.506 52.313 1.00 76.31 82 MET A CA 1
ATOM 665 C C . MET A 1 82 ? -29.732 3.073 53.395 1.00 76.31 82 MET A C 1
ATOM 667 O O . MET A 1 82 ? -28.605 3.570 53.417 1.00 76.31 82 MET A O 1
ATOM 671 N N . SER A 1 83 ? -30.109 2.135 54.269 1.00 75.00 83 SER A N 1
ATOM 672 C CA . SER A 1 83 ? -29.203 1.605 55.296 1.00 75.00 83 SER A CA 1
ATOM 673 C C . SER A 1 83 ? -28.052 0.768 54.716 1.00 75.00 83 SER A C 1
ATOM 675 O O . SER A 1 83 ? -26.952 0.773 55.267 1.00 75.00 83 SER A O 1
ATOM 677 N N . LYS A 1 84 ? -28.278 0.106 53.573 1.00 74.38 84 LYS A N 1
ATOM 678 C CA . LYS A 1 84 ? -27.294 -0.740 52.874 1.00 74.38 84 LYS A CA 1
ATOM 679 C C . LYS A 1 84 ? -26.492 0.028 51.808 1.00 74.38 84 LYS A C 1
ATOM 681 O O . LYS A 1 84 ? -25.324 -0.272 51.559 1.00 74.38 84 LYS A O 1
ATOM 686 N N . TYR A 1 85 ? -27.093 1.055 51.206 1.00 68.56 85 TYR A N 1
ATOM 687 C CA . TYR A 1 85 ? -26.580 1.809 50.053 1.00 68.56 85 TYR A CA 1
ATOM 688 C C . TYR A 1 85 ? -26.011 3.199 50.417 1.00 68.56 85 TYR A C 1
ATOM 690 O O . TYR A 1 85 ? -25.421 3.889 49.584 1.00 68.56 85 TYR A O 1
ATOM 698 N N . GLY A 1 86 ? -26.170 3.635 51.671 1.00 59.12 86 GLY A N 1
ATOM 699 C CA . GLY A 1 86 ? -25.942 5.010 52.121 1.00 59.12 86 GLY A CA 1
ATOM 700 C C . GLY A 1 86 ? -24.508 5.559 52.005 1.00 59.12 86 GLY A C 1
ATOM 701 O O . GLY A 1 86 ? -23.653 5.300 52.848 1.00 59.12 86 GLY A O 1
ATOM 702 N N . ALA A 1 87 ? -24.313 6.433 51.012 1.00 56.78 87 ALA A N 1
ATOM 703 C CA . ALA A 1 87 ? -23.429 7.610 50.889 1.00 56.78 87 ALA A CA 1
ATOM 704 C C . ALA A 1 87 ? -21.915 7.548 51.208 1.00 56.78 87 ALA A C 1
ATOM 706 O O . ALA A 1 87 ? -21.167 8.248 50.529 1.00 56.78 87 ALA A O 1
ATOM 707 N N . LYS A 1 88 ? -21.414 6.793 52.195 1.00 58.56 88 LYS A N 1
ATOM 708 C CA . LYS A 1 88 ? -19.968 6.809 52.531 1.00 58.56 88 LYS A CA 1
ATOM 709 C C . LYS A 1 88 ? -19.121 5.863 51.678 1.00 58.56 88 LYS A C 1
ATOM 711 O O . LYS A 1 88 ? -17.978 6.195 51.391 1.00 58.56 88 LYS A O 1
ATOM 716 N N . ASP A 1 89 ? -19.714 4.766 51.210 1.00 66.50 89 ASP A N 1
ATOM 717 C CA . ASP A 1 89 ? -19.011 3.719 50.458 1.00 66.50 89 ASP A CA 1
ATOM 718 C C . ASP A 1 89 ? -19.559 3.508 49.038 1.00 66.50 89 ASP A C 1
ATOM 720 O O . ASP A 1 89 ? -19.170 2.550 48.381 1.00 66.50 89 ASP A O 1
ATOM 724 N N . GLY A 1 90 ? -20.461 4.364 48.543 1.00 70.88 90 GLY A N 1
ATOM 725 C CA . GLY A 1 90 ? -21.188 4.126 47.285 1.00 70.88 90 GLY A CA 1
ATOM 726 C C . GLY A 1 90 ? -20.290 3.826 46.075 1.00 70.88 90 GLY A C 1
ATOM 727 O O . GLY A 1 90 ? -20.656 3.034 45.215 1.00 70.88 90 GLY A O 1
ATOM 728 N N . ALA A 1 91 ? -19.072 4.377 46.056 1.00 75.06 91 ALA A N 1
ATOM 729 C CA . ALA A 1 91 ? -18.077 4.116 45.019 1.00 75.06 91 ALA A CA 1
ATOM 730 C C . ALA A 1 91 ? -17.706 2.625 44.870 1.00 75.06 91 ALA A C 1
ATOM 732 O O . ALA A 1 91 ? -17.339 2.207 43.775 1.00 75.06 91 ALA A O 1
ATOM 733 N N . LYS A 1 92 ? -17.823 1.816 45.937 1.00 82.44 92 LYS A N 1
ATOM 734 C CA . LYS A 1 92 ? -17.505 0.377 45.909 1.00 82.44 92 LYS A CA 1
ATOM 735 C C . LYS A 1 92 ? -18.481 -0.444 45.069 1.00 82.44 92 LYS A C 1
ATOM 737 O O . LYS A 1 92 ? -18.151 -1.564 44.709 1.00 82.44 92 LYS A O 1
ATOM 742 N N . TYR A 1 93 ? -19.669 0.099 44.801 1.00 86.06 93 TYR A N 1
ATOM 743 C CA . TYR A 1 93 ? -20.701 -0.583 44.030 1.00 86.06 93 TYR A CA 1
ATOM 744 C C . TYR A 1 93 ? -20.530 -0.394 42.527 1.00 86.06 93 TYR A C 1
ATOM 746 O O . TYR A 1 93 ? -21.254 -1.023 41.777 1.00 86.06 93 TYR A O 1
ATOM 754 N N . PHE A 1 94 ? -19.609 0.449 42.053 1.00 89.94 94 PHE A N 1
ATOM 755 C CA . PHE A 1 94 ? -19.349 0.532 40.618 1.00 89.94 94 PHE A CA 1
ATOM 756 C C . PHE A 1 94 ? -18.705 -0.746 40.097 1.00 89.94 94 PHE A C 1
ATOM 758 O O . PHE A 1 94 ? -17.715 -1.215 40.664 1.00 89.94 94 PHE A O 1
ATOM 765 N N . LYS A 1 95 ? -19.184 -1.220 38.941 1.00 91.94 95 LYS A N 1
ATOM 766 C CA . LYS A 1 95 ? -18.443 -2.219 38.173 1.00 91.94 95 LYS A CA 1
ATOM 767 C C . LYS A 1 95 ? -17.047 -1.695 37.853 1.00 91.94 95 LYS A C 1
ATOM 769 O O . LYS A 1 95 ? -16.838 -0.490 37.659 1.00 91.94 95 LYS A O 1
ATOM 774 N N . ALA A 1 96 ? -16.087 -2.611 37.760 1.00 90.88 96 ALA A N 1
ATOM 775 C CA . ALA A 1 96 ? -14.701 -2.275 37.461 1.00 90.88 96 ALA A CA 1
ATOM 776 C C . ALA A 1 96 ? -14.607 -1.342 36.236 1.00 90.88 96 ALA A C 1
ATOM 778 O O . ALA A 1 96 ? -15.067 -1.678 35.145 1.00 90.88 96 ALA A O 1
ATOM 779 N N . GLN A 1 97 ? -14.013 -0.161 36.444 1.00 94.12 97 GLN A N 1
ATOM 780 C CA . GLN A 1 97 ? -13.779 0.882 35.432 1.00 94.12 97 GLN A CA 1
ATOM 781 C C . GLN A 1 97 ? -15.040 1.513 34.806 1.00 94.12 97 GLN A C 1
ATOM 783 O O . GLN A 1 97 ? -14.912 2.322 33.889 1.00 94.12 97 GLN A O 1
ATOM 788 N N . ALA A 1 98 ? -16.247 1.238 35.314 1.00 95.31 98 ALA A N 1
ATOM 789 C CA . ALA A 1 98 ? -17.484 1.843 34.807 1.00 95.31 98 ALA A CA 1
ATOM 790 C C . ALA A 1 98 ? -17.463 3.378 34.905 1.00 95.31 98 ALA A C 1
ATOM 792 O O . ALA A 1 98 ? -17.718 4.082 33.929 1.00 95.31 98 ALA A O 1
ATOM 793 N N . ALA A 1 99 ? -17.078 3.914 36.067 1.00 94.06 99 ALA A N 1
ATOM 794 C CA . ALA A 1 99 ? -16.971 5.359 36.264 1.00 94.06 99 ALA A CA 1
ATOM 795 C C . ALA A 1 99 ? -15.890 6.000 35.369 1.00 94.06 99 ALA A C 1
ATOM 797 O O . ALA A 1 99 ? -16.080 7.109 34.869 1.00 94.06 99 ALA A O 1
ATOM 798 N N . ASP A 1 100 ? -14.771 5.307 35.135 1.00 95.00 100 ASP A N 1
ATOM 799 C CA . ASP A 1 100 ? -13.703 5.785 34.246 1.00 95.00 100 ASP A CA 1
ATOM 800 C C . ASP A 1 100 ? -14.155 5.819 32.788 1.00 95.00 100 ASP A C 1
ATOM 802 O O . ASP A 1 100 ? -13.860 6.774 32.070 1.00 95.00 100 ASP A O 1
ATOM 806 N N . PHE A 1 101 ? -14.936 4.825 32.368 1.00 96.81 101 PHE A N 1
ATOM 807 C CA . PHE A 1 101 ? -15.527 4.788 31.040 1.00 96.81 101 PHE A CA 1
ATOM 808 C C . PHE A 1 101 ? -16.515 5.940 30.822 1.00 96.81 101 PHE A C 1
ATOM 810 O O . PHE A 1 101 ? -16.406 6.656 29.830 1.00 96.81 101 PHE A O 1
ATOM 817 N N . VAL A 1 102 ? -17.401 6.216 31.787 1.00 97.69 102 VAL A N 1
ATOM 818 C CA . VAL A 1 102 ? -18.304 7.384 31.739 1.00 97.69 102 VAL A CA 1
ATOM 819 C C . VAL A 1 102 ? -17.513 8.694 31.603 1.00 97.69 102 VAL A C 1
ATOM 821 O O . VAL A 1 102 ? -17.852 9.544 30.776 1.00 97.69 102 VAL A O 1
ATOM 824 N N . ARG A 1 103 ? -16.418 8.858 32.362 1.00 96.75 103 ARG A N 1
ATOM 825 C CA . ARG A 1 103 ? -15.532 10.034 32.247 1.00 96.75 103 ARG A CA 1
ATOM 826 C C . ARG A 1 103 ? -14.882 10.140 30.871 1.00 96.75 103 ARG A C 1
ATOM 828 O O . ARG A 1 103 ? -14.836 11.241 30.323 1.00 96.75 103 ARG A O 1
ATOM 835 N N . LEU A 1 104 ? -14.409 9.025 30.313 1.00 95.00 104 LEU A N 1
ATOM 836 C CA . LEU A 1 104 ? -13.820 8.979 28.974 1.00 95.00 104 LEU A CA 1
ATOM 837 C C . LEU A 1 104 ? -14.827 9.436 27.915 1.00 95.00 104 LEU A C 1
ATOM 839 O O . LEU A 1 104 ? -14.521 10.334 27.136 1.00 95.00 104 LEU A O 1
ATOM 843 N N . LEU A 1 105 ? -16.040 8.879 27.920 1.00 96.12 105 LEU A N 1
ATOM 844 C CA . LEU A 1 105 ? -17.085 9.250 26.961 1.00 96.12 105 LEU A CA 1
ATOM 845 C C . LEU A 1 105 ? -17.448 10.736 27.073 1.00 96.12 105 LEU A C 1
ATOM 847 O O . LEU A 1 105 ? -17.605 11.420 26.059 1.00 96.12 105 LEU A O 1
ATOM 851 N N . ARG A 1 106 ? -17.505 11.276 28.299 1.00 94.56 106 ARG A N 1
ATOM 852 C CA . ARG A 1 106 ? -17.742 12.710 28.503 1.00 94.56 106 ARG A CA 1
ATOM 853 C C . ARG A 1 106 ? -16.600 13.567 27.963 1.00 94.56 106 ARG A C 1
ATOM 855 O O . ARG A 1 106 ? -16.862 14.575 27.313 1.00 94.56 106 ARG A O 1
ATOM 862 N N . ALA A 1 107 ? -15.349 13.167 28.192 1.00 91.12 107 ALA A N 1
ATOM 863 C CA . ALA A 1 107 ? -14.175 13.851 27.647 1.00 91.12 107 ALA A CA 1
ATOM 864 C C . ALA A 1 107 ? -14.147 13.833 26.107 1.00 91.12 107 ALA A C 1
ATOM 866 O O . ALA A 1 107 ? -13.653 14.776 25.494 1.00 91.12 107 ALA A O 1
ATOM 867 N N . LYS A 1 108 ? -14.740 12.805 25.485 1.00 88.88 108 LYS A N 1
ATOM 868 C CA . LYS A 1 108 ? -14.939 12.686 24.029 1.00 88.88 108 LYS A CA 1
ATOM 869 C C . LYS A 1 108 ? -16.115 13.515 23.495 1.00 88.88 108 LYS A C 1
ATOM 871 O O . LYS A 1 108 ? -16.377 13.501 22.298 1.00 88.88 108 LYS A O 1
ATOM 876 N N . GLY A 1 109 ? -16.822 14.243 24.360 1.00 94.06 109 GLY A N 1
ATOM 877 C CA . GLY A 1 109 ? -17.937 15.107 23.974 1.00 94.06 109 GLY A CA 1
ATOM 878 C C . GLY A 1 109 ? -19.259 14.376 23.734 1.00 94.06 109 GLY A C 1
ATOM 879 O O . GLY A 1 109 ? -20.189 14.989 23.210 1.00 94.06 109 GLY A O 1
ATOM 880 N N . MET A 1 110 ? -19.372 13.102 24.123 1.00 96.44 110 MET A N 1
ATOM 881 C CA . MET A 1 110 ? -20.616 12.346 23.971 1.00 96.44 110 MET A CA 1
ATOM 882 C C . MET A 1 110 ? -21.686 12.809 24.964 1.00 96.44 110 MET A C 1
ATOM 884 O O . MET A 1 110 ? -21.402 13.262 26.083 1.00 96.44 110 MET A O 1
ATOM 888 N N . LYS A 1 111 ? -22.940 12.677 24.530 1.00 98.25 111 LYS A N 1
ATOM 889 C CA . LYS A 1 111 ? -24.130 12.915 25.344 1.00 98.25 111 LYS A CA 1
ATOM 890 C C . LYS A 1 111 ? -24.468 11.673 26.154 1.00 98.25 111 LYS A C 1
ATOM 892 O O . LYS A 1 111 ? -24.508 10.584 25.595 1.00 98.25 111 LYS A O 1
ATOM 897 N N . LEU A 1 112 ? -24.687 11.821 27.458 1.00 98.50 112 LEU A N 1
ATOM 898 C CA . LEU A 1 112 ? -24.808 10.683 28.373 1.00 98.50 112 LEU A CA 1
ATOM 899 C C . LEU A 1 112 ? -26.162 10.683 29.082 1.00 98.50 112 LEU A C 1
ATOM 901 O O . LEU A 1 112 ? -26.559 11.693 29.665 1.00 98.50 112 LEU A O 1
ATOM 905 N N . CYS A 1 113 ? -26.850 9.543 29.081 1.00 98.12 113 CYS A N 1
ATOM 906 C CA . CYS A 1 113 ? -28.101 9.351 29.812 1.00 98.12 113 CYS A CA 1
ATOM 907 C C . CYS A 1 113 ? -28.056 8.091 30.676 1.00 98.12 113 CYS A C 1
ATOM 909 O O . CYS A 1 113 ? -27.470 7.091 30.272 1.00 98.12 113 CYS A O 1
ATOM 911 N N . VAL A 1 114 ? -28.721 8.130 31.831 1.00 97.25 114 VAL A N 1
ATOM 912 C CA . VAL A 1 114 ? -29.107 6.920 32.569 1.00 97.25 114 VAL A CA 1
ATOM 913 C C . VAL A 1 114 ? -30.590 6.629 32.332 1.00 97.25 114 VAL A C 1
ATOM 915 O O . VAL A 1 114 ? -31.434 7.495 32.574 1.00 97.25 114 VAL A O 1
ATOM 918 N N . ALA A 1 115 ? -30.899 5.410 31.896 1.00 94.94 115 ALA A N 1
ATOM 919 C CA . ALA A 1 115 ? -32.241 4.859 31.741 1.00 94.94 115 ALA A CA 1
ATOM 920 C C . ALA A 1 115 ? -32.443 3.736 32.770 1.00 94.94 115 ALA A C 1
ATOM 922 O O . ALA A 1 115 ? -31.913 2.643 32.603 1.00 94.94 115 ALA A O 1
ATOM 923 N N . THR A 1 116 ? -33.196 3.977 33.844 1.00 90.69 116 THR A N 1
ATOM 924 C CA . THR A 1 116 ? -33.275 3.051 34.994 1.00 90.69 116 THR A CA 1
ATOM 925 C C . THR A 1 116 ? -34.714 2.790 35.452 1.00 90.69 116 THR A C 1
ATOM 927 O O . THR A 1 116 ? -35.610 3.599 35.228 1.00 90.69 116 THR A O 1
ATOM 930 N N . ALA A 1 117 ? -34.957 1.636 36.079 1.00 84.31 117 ALA A N 1
ATOM 931 C CA . ALA A 1 117 ? -36.206 1.366 36.797 1.00 84.31 117 ALA A CA 1
ATOM 932 C C . ALA A 1 117 ? -36.180 1.883 38.252 1.00 84.31 117 ALA A C 1
ATOM 934 O O . ALA A 1 117 ? -37.229 1.971 38.888 1.00 84.31 117 ALA A O 1
ATOM 935 N N . SER A 1 118 ? -35.000 2.255 38.759 1.00 80.81 118 SER A N 1
ATOM 936 C CA . SER A 1 118 ? -34.796 2.769 40.113 1.00 80.81 118 SER A CA 1
ATOM 937 C C . SER A 1 118 ? -35.171 4.247 40.242 1.00 80.81 118 SER A C 1
ATOM 939 O O . SER A 1 118 ? -35.040 5.039 39.306 1.00 80.81 118 SER A O 1
ATOM 941 N N . SER A 1 119 ? -35.588 4.646 41.443 1.00 79.69 119 SER A N 1
ATOM 942 C CA . SER A 1 119 ? -35.899 6.042 41.764 1.00 79.69 119 SER A CA 1
ATOM 943 C C . SER A 1 119 ? -34.636 6.855 42.121 1.00 79.69 119 SER A C 1
ATOM 945 O O . SER A 1 119 ? -33.682 6.302 42.682 1.00 79.69 119 SER A O 1
ATOM 947 N N . PRO A 1 120 ? -34.613 8.181 41.860 1.00 81.56 120 PRO A N 1
ATOM 948 C CA . PRO A 1 120 ? -33.439 9.039 42.073 1.00 81.56 120 PRO A CA 1
ATOM 949 C C . PRO A 1 120 ? -32.842 9.018 43.481 1.00 81.56 120 PRO A C 1
ATOM 951 O O . PRO A 1 120 ? -31.625 9.131 43.637 1.00 81.56 120 PRO A O 1
ATOM 954 N N . GLU A 1 121 ? -33.677 8.861 44.507 1.00 78.56 121 GLU A N 1
ATOM 955 C CA . GLU A 1 121 ? -33.236 8.762 45.903 1.00 78.56 121 GLU A CA 1
ATOM 956 C C . GLU A 1 121 ? -32.256 7.609 46.171 1.00 78.56 121 GLU A C 1
ATOM 958 O O . GLU A 1 121 ? -31.430 7.723 47.078 1.00 78.56 121 GLU A O 1
ATOM 963 N N . PHE A 1 122 ? -32.285 6.547 45.360 1.00 76.94 122 PHE A N 1
ATOM 964 C CA . PHE A 1 122 ? -31.427 5.375 45.532 1.00 76.94 122 PHE A CA 1
ATOM 965 C C . PHE A 1 122 ? -30.089 5.515 44.824 1.00 76.94 122 PHE A C 1
ATOM 967 O O . PHE A 1 122 ? -29.040 5.246 45.407 1.00 76.94 122 PHE A O 1
ATOM 974 N N . TYR A 1 123 ? -30.099 5.969 43.573 1.00 81.44 123 TYR A N 1
ATOM 975 C CA . TYR A 1 123 ? -28.889 5.940 42.761 1.00 81.44 123 TYR A CA 1
ATOM 976 C C . TYR A 1 123 ? -28.045 7.209 42.842 1.00 81.44 123 TYR A C 1
ATOM 978 O O . TYR A 1 123 ? -26.822 7.137 42.713 1.00 81.44 123 TYR A O 1
ATOM 986 N N . LEU A 1 124 ? -28.651 8.380 43.076 1.00 86.06 124 LEU A N 1
ATOM 987 C CA . LEU A 1 124 ? -27.906 9.642 43.109 1.00 86.06 124 LEU A CA 1
ATOM 988 C C . LEU A 1 124 ? -26.796 9.661 44.173 1.00 86.06 124 LEU A C 1
ATOM 990 O O . LEU A 1 124 ? -25.709 10.148 43.859 1.00 86.06 124 LEU A O 1
ATOM 994 N N . PRO A 1 125 ? -26.990 9.133 45.401 1.00 84.25 125 PRO A N 1
ATOM 995 C CA . PRO A 1 125 ? -25.904 9.039 46.375 1.00 84.25 125 PRO A CA 1
ATOM 996 C C . PRO A 1 125 ? -24.710 8.218 45.875 1.00 84.25 125 PRO A C 1
ATOM 998 O O . PRO A 1 125 ? -23.568 8.592 46.138 1.00 84.25 125 PRO A O 1
ATOM 1001 N N . VAL A 1 126 ? -24.954 7.140 45.125 1.00 84.94 126 VAL A N 1
ATOM 1002 C CA . VAL A 1 126 ? -23.890 6.287 44.577 1.00 84.94 126 VAL A CA 1
ATOM 1003 C C . VAL A 1 126 ? -23.177 6.955 43.413 1.00 84.94 126 VAL A C 1
ATOM 1005 O O . VAL A 1 126 ? -21.948 7.011 43.417 1.00 84.94 126 VAL A O 1
ATOM 1008 N N . LEU A 1 127 ? -23.914 7.566 42.483 1.00 89.38 127 LEU A N 1
ATOM 1009 C CA . LEU A 1 127 ? -23.308 8.338 41.394 1.00 89.38 127 LEU A CA 1
ATOM 1010 C C . LEU A 1 127 ? -22.458 9.510 41.914 1.00 89.38 127 LEU A C 1
ATOM 1012 O O . LEU A 1 127 ? -21.377 9.764 41.378 1.00 89.38 127 LEU A O 1
ATOM 1016 N N . ARG A 1 128 ? -22.900 10.175 42.993 1.00 89.19 128 ARG A N 1
ATOM 1017 C CA . ARG A 1 128 ? -22.137 11.224 43.694 1.00 89.19 128 ARG A CA 1
ATOM 1018 C C . ARG A 1 128 ? -20.887 10.680 44.370 1.00 89.19 128 ARG A C 1
ATOM 1020 O O . ARG A 1 128 ? -19.829 11.287 44.251 1.00 89.19 128 ARG A O 1
ATOM 1027 N N . ALA A 1 129 ? -20.983 9.537 45.050 1.00 84.81 129 ALA A N 1
ATOM 1028 C CA . ALA A 1 129 ? -19.824 8.885 45.659 1.00 84.81 129 ALA A CA 1
ATOM 1029 C C . ALA A 1 129 ? -18.785 8.466 44.601 1.00 84.81 129 ALA A C 1
ATOM 1031 O O . ALA A 1 129 ? -17.586 8.567 44.844 1.00 84.81 129 ALA A O 1
ATOM 1032 N N . GLY A 1 130 ? -19.240 8.057 43.412 1.00 85.81 130 GLY A N 1
ATOM 1033 C CA . GLY A 1 130 ? -18.389 7.814 42.247 1.00 85.81 130 GLY A CA 1
ATOM 1034 C C . GLY A 1 130 ? -17.922 9.078 41.522 1.00 85.81 130 GLY A C 1
ATOM 1035 O O . GLY A 1 130 ? -17.097 8.976 40.620 1.00 85.81 130 GLY A O 1
ATOM 1036 N N . GLY A 1 131 ? -18.421 10.266 41.874 1.00 90.19 131 GLY A N 1
ATOM 1037 C CA . GLY A 1 131 ? -18.059 11.533 41.235 1.00 90.19 131 GLY A CA 1
ATOM 1038 C C . GLY A 1 131 ? -18.412 11.608 39.745 1.00 90.19 131 GLY A C 1
ATOM 1039 O O . GLY A 1 131 ? -17.647 12.192 38.977 1.00 90.19 131 GLY A O 1
ATOM 1040 N N . ILE A 1 132 ? -19.512 10.975 39.321 1.00 93.75 132 ILE A N 1
ATOM 1041 C CA . ILE A 1 132 ? -19.963 10.973 37.917 1.00 93.75 132 ILE A CA 1
ATOM 1042 C C . ILE A 1 132 ? -21.387 11.508 37.716 1.00 93.75 132 ILE A C 1
ATOM 1044 O O . ILE A 1 132 ? -21.843 11.595 36.580 1.00 93.75 132 ILE A O 1
ATOM 1048 N N . ASP A 1 133 ? -22.096 11.894 38.779 1.00 91.88 133 ASP A N 1
ATOM 1049 C CA . ASP A 1 133 ? -23.477 12.389 38.697 1.00 91.88 133 ASP A CA 1
ATOM 1050 C C . ASP A 1 133 ? -23.610 13.626 37.793 1.00 91.88 133 ASP A C 1
ATOM 1052 O O . ASP A 1 133 ? -24.536 13.703 36.990 1.00 91.88 133 ASP A O 1
ATOM 1056 N N . GLY A 1 134 ? -22.645 14.547 37.856 1.00 94.50 134 GLY A N 1
ATOM 1057 C CA . GLY A 1 134 ? -22.605 15.745 37.009 1.00 94.50 134 GLY A CA 1
ATOM 1058 C C . GLY A 1 134 ? -22.181 15.515 35.550 1.00 94.50 134 GLY A C 1
ATOM 1059 O O . GLY A 1 134 ? -22.091 16.482 34.794 1.00 94.50 134 GLY A O 1
ATOM 1060 N N . LEU A 1 135 ? -21.873 14.276 35.146 1.00 96.94 135 LEU A N 1
ATOM 1061 C CA . LEU A 1 135 ? -21.438 13.961 33.778 1.00 96.94 135 LEU A CA 1
ATOM 1062 C C . LEU A 1 135 ? -22.601 13.588 32.850 1.00 96.94 135 LEU A C 1
ATOM 1064 O O . LEU A 1 135 ? -22.444 13.675 31.633 1.00 96.94 135 LEU A O 1
ATOM 1068 N N . PHE A 1 136 ? -23.749 13.201 33.411 1.00 97.69 136 PHE A N 1
ATOM 1069 C CA . PHE A 1 136 ? -24.939 12.827 32.652 1.00 97.69 136 PHE A CA 1
ATOM 1070 C C . PHE A 1 136 ? -25.755 14.060 32.250 1.00 97.69 136 PHE A C 1
ATOM 1072 O O . PHE A 1 136 ? -26.024 14.937 33.067 1.00 97.69 136 PHE A O 1
ATOM 1079 N N . ASP A 1 137 ? -26.173 14.119 30.985 1.00 97.81 137 ASP A N 1
ATOM 1080 C CA . ASP A 1 137 ? -27.044 15.175 30.464 1.00 97.81 137 ASP A CA 1
ATOM 1081 C C . ASP A 1 137 ? -28.522 14.919 30.815 1.00 97.81 137 ASP A C 1
ATOM 1083 O O . ASP A 1 137 ? -29.306 15.864 30.898 1.00 97.81 137 ASP A O 1
ATOM 1087 N N . ALA A 1 138 ? -28.917 13.657 31.032 1.00 96.56 138 ALA A N 1
ATOM 1088 C CA . ALA A 1 138 ? -30.295 13.294 31.355 1.00 96.56 138 ALA A CA 1
ATOM 1089 C C . ALA A 1 138 ? -30.418 12.019 32.205 1.00 96.56 138 ALA A C 1
ATOM 1091 O O . ALA A 1 138 ? -29.633 11.081 32.086 1.00 96.56 138 ALA A O 1
ATOM 1092 N N . PHE A 1 139 ? -31.493 11.952 32.990 1.00 96.00 139 PHE A N 1
ATOM 1093 C CA . PHE A 1 139 ? -31.977 10.740 33.652 1.00 96.00 139 PHE A CA 1
ATOM 1094 C C . PHE A 1 139 ? -33.404 10.458 33.170 1.00 96.00 139 PHE A C 1
ATOM 1096 O O . PHE A 1 139 ? -34.200 11.395 33.014 1.00 96.00 139 PHE A O 1
ATOM 1103 N N . VAL A 1 140 ? -33.719 9.194 32.895 1.00 94.38 140 VAL A N 1
ATOM 1104 C CA . VAL A 1 140 ? -35.053 8.737 32.484 1.00 94.38 140 VAL A CA 1
ATOM 1105 C C . VAL A 1 140 ? -35.421 7.503 33.298 1.00 94.38 140 VAL A C 1
ATOM 1107 O O . VAL A 1 140 ? -34.660 6.537 33.341 1.00 94.38 140 VAL A O 1
ATOM 1110 N N . THR A 1 141 ? -36.588 7.537 33.940 1.00 90.69 141 THR A N 1
ATOM 1111 C CA . THR A 1 141 ? -37.133 6.394 34.684 1.00 90.69 141 THR A CA 1
ATOM 1112 C C . THR A 1 141 ? -38.237 5.674 33.901 1.00 90.69 141 THR A C 1
ATOM 1114 O O . THR A 1 141 ? -38.751 6.180 32.900 1.00 90.69 141 THR A O 1
ATOM 1117 N N . VAL A 1 142 ? -38.654 4.492 34.357 1.00 86.88 142 VAL A N 1
ATOM 1118 C CA . VAL A 1 142 ? -39.846 3.812 33.806 1.00 86.88 142 VAL A CA 1
ATOM 1119 C C . VAL A 1 142 ? -41.129 4.637 33.986 1.00 86.88 142 VAL A C 1
ATOM 1121 O O . VAL A 1 142 ? -42.014 4.589 33.134 1.00 86.88 142 VAL A O 1
ATOM 1124 N N . GLU A 1 143 ? -41.209 5.457 35.037 1.00 83.75 143 GLU A N 1
ATOM 1125 C CA . GLU A 1 143 ? -42.329 6.380 35.278 1.00 83.75 143 GLU A CA 1
ATOM 1126 C C . GLU A 1 143 ? -42.332 7.523 34.261 1.00 83.75 143 GLU A C 1
ATOM 1128 O O . GLU A 1 143 ? -43.385 7.876 33.732 1.00 83.75 143 GLU A O 1
ATOM 1133 N N . ASP A 1 144 ? -41.148 8.048 33.919 1.00 84.88 144 ASP A N 1
ATOM 1134 C CA . ASP A 1 144 ? -41.002 8.998 32.819 1.00 84.88 144 ASP A CA 1
ATOM 1135 C C . ASP A 1 144 ? -41.497 8.379 31.500 1.00 84.88 144 ASP A C 1
ATOM 1137 O O . ASP A 1 144 ? -42.138 9.067 30.706 1.00 84.88 144 ASP A O 1
ATOM 1141 N N . ALA A 1 145 ? -41.170 7.116 31.225 1.00 86.44 145 ALA A N 1
ATOM 1142 C CA . ALA A 1 145 ? -41.491 6.454 29.959 1.00 86.44 145 ALA A CA 1
ATOM 1143 C C . ALA A 1 145 ? -42.943 5.944 29.868 1.00 86.44 145 ALA A C 1
ATOM 1145 O O . ALA A 1 145 ? -43.45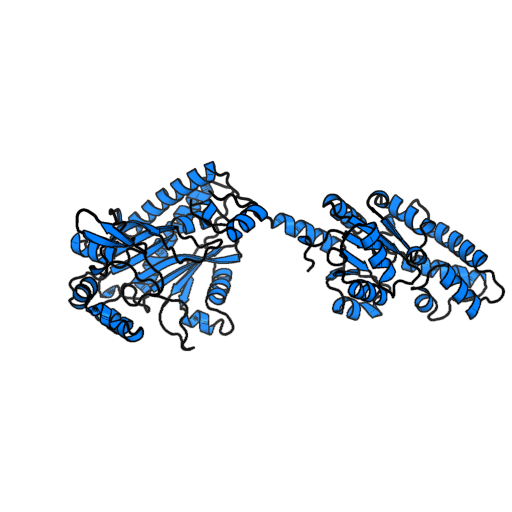6 5.743 28.769 1.00 86.44 145 ALA A O 1
ATOM 1146 N N . GLY A 1 146 ? -43.607 5.713 31.005 1.00 82.56 146 GLY A N 1
ATOM 1147 C CA . GLY A 1 146 ? -44.968 5.170 31.084 1.00 82.56 146 GLY A CA 1
ATOM 1148 C C . GLY A 1 146 ? -45.088 3.670 30.775 1.00 82.56 146 GLY A C 1
ATOM 1149 O O . GLY A 1 146 ? -46.187 3.120 30.848 1.00 82.56 146 GLY A O 1
ATOM 1150 N N . LYS A 1 147 ? -43.980 2.999 30.438 1.00 85.06 147 LYS A N 1
ATOM 1151 C CA . LYS A 1 147 ? -43.879 1.545 30.257 1.00 85.06 147 LYS A CA 1
ATOM 1152 C C . LYS A 1 147 ? -42.574 1.028 30.851 1.00 85.06 147 LYS A C 1
ATOM 1154 O O . LYS A 1 147 ? -41.594 1.763 30.958 1.00 85.06 147 LYS A O 1
ATOM 1159 N N . ASN A 1 148 ? -42.557 -0.260 31.184 1.00 83.81 148 ASN A N 1
ATOM 1160 C CA . ASN A 1 148 ? -41.343 -0.929 31.632 1.00 83.81 148 ASN A CA 1
ATOM 1161 C C . ASN A 1 148 ? -40.303 -1.093 30.508 1.00 83.81 148 ASN A C 1
ATOM 1163 O O . ASN A 1 148 ? -40.586 -0.900 29.322 1.00 83.81 148 ASN A O 1
ATOM 1167 N N . LYS A 1 149 ? -39.096 -1.516 30.890 1.00 85.50 149 LYS A N 1
ATOM 1168 C CA . LYS A 1 149 ? -37.946 -1.659 29.989 1.00 85.50 149 LYS A CA 1
ATOM 1169 C C . LYS A 1 149 ? -38.087 -2.738 28.910 1.00 85.50 149 LYS A C 1
ATOM 1171 O O . LYS A 1 149 ? -37.256 -2.795 28.018 1.00 85.50 149 LYS A O 1
ATOM 1176 N N . SER A 1 150 ? -39.143 -3.556 28.915 1.00 87.62 150 SER A N 1
ATOM 1177 C CA . SER A 1 150 ? -39.410 -4.494 27.807 1.00 87.62 150 SER A CA 1
ATOM 1178 C C . SER A 1 150 ? -39.955 -3.796 26.551 1.00 87.62 150 SER A C 1
ATOM 1180 O O . SER A 1 150 ? -40.184 -4.442 25.523 1.00 87.62 150 SER A O 1
ATOM 1182 N N . PHE A 1 151 ? -40.175 -2.480 26.626 1.00 91.81 151 PHE A N 1
ATOM 1183 C CA . PHE A 1 151 ? -40.655 -1.631 25.543 1.00 91.81 151 PHE A CA 1
ATOM 1184 C C . PHE A 1 151 ? -39.629 -0.540 25.193 1.00 91.81 151 PHE A C 1
ATOM 1186 O O . PHE A 1 151 ? -38.882 -0.092 26.062 1.00 91.81 151 PHE A O 1
ATOM 1193 N N . PRO A 1 152 ? -39.581 -0.090 23.924 1.00 95.56 152 PRO A N 1
ATOM 1194 C CA . PRO A 1 152 ? -38.574 0.866 23.455 1.00 95.56 152 PRO A CA 1
ATOM 1195 C C . PRO A 1 152 ? -38.737 2.281 24.037 1.00 95.56 152 PRO A C 1
ATOM 1197 O O . PRO A 1 152 ? -37.835 3.101 23.891 1.00 95.56 152 PRO A O 1
ATOM 1200 N N . ASP A 1 153 ? -39.876 2.583 24.671 1.00 95.94 153 ASP A N 1
ATOM 1201 C CA . ASP A 1 153 ? -40.285 3.927 25.090 1.00 95.94 153 ASP A CA 1
ATOM 1202 C C . ASP A 1 153 ? -39.234 4.641 25.964 1.00 95.94 153 ASP A C 1
ATOM 1204 O O . ASP A 1 153 ? -38.958 5.819 25.741 1.00 95.94 153 ASP A O 1
ATOM 1208 N N . ILE A 1 154 ? -38.599 3.937 26.911 1.00 95.12 154 ILE A N 1
ATOM 1209 C CA . ILE A 1 154 ? -37.575 4.535 27.784 1.00 95.12 154 ILE A CA 1
ATOM 1210 C C . ILE A 1 154 ? -36.331 4.964 26.997 1.00 95.12 154 ILE A C 1
ATOM 1212 O O . ILE A 1 154 ? -35.844 6.075 27.185 1.00 95.12 154 ILE A O 1
ATOM 1216 N N . PHE A 1 155 ? -35.869 4.134 26.060 1.00 97.50 155 PHE A N 1
ATOM 1217 C CA . PHE A 1 155 ? -34.689 4.418 25.246 1.00 97.50 155 PHE A CA 1
ATOM 1218 C C . PHE A 1 155 ? -34.969 5.533 24.241 1.00 97.50 155 PHE A C 1
ATOM 1220 O O . PHE A 1 155 ? -34.176 6.464 24.119 1.00 97.50 155 PHE A O 1
ATOM 1227 N N . LEU A 1 156 ? -36.134 5.503 23.583 1.00 97.62 156 LEU A N 1
ATOM 1228 C CA . LEU A 1 156 ? -36.572 6.577 22.687 1.00 97.62 156 LEU A CA 1
ATOM 1229 C C . LEU A 1 156 ? -36.650 7.921 23.421 1.00 97.62 156 LEU A C 1
ATOM 1231 O O . LEU A 1 156 ? -36.149 8.925 22.917 1.00 97.62 156 LEU A O 1
ATOM 1235 N N . LYS A 1 157 ? -37.198 7.931 24.642 1.00 97.62 157 LYS A N 1
ATOM 1236 C CA . LYS A 1 157 ? -37.249 9.131 25.483 1.00 97.62 157 LYS A CA 1
ATOM 1237 C C . LYS A 1 157 ? -35.858 9.590 25.931 1.00 97.62 157 LYS A C 1
ATOM 1239 O O . LYS A 1 157 ? -35.612 10.793 26.014 1.00 97.62 157 LYS A O 1
ATOM 1244 N N . SER A 1 158 ? -34.932 8.667 26.196 1.00 97.94 158 SER A N 1
ATOM 1245 C CA . SER A 1 158 ? -33.527 9.004 26.452 1.00 97.94 158 SER A CA 1
ATOM 1246 C C . SER A 1 158 ? -32.883 9.688 25.246 1.00 97.94 158 SER A C 1
ATOM 1248 O O . SER A 1 158 ? -32.301 10.756 25.415 1.00 97.94 158 SER A O 1
ATOM 1250 N N . ALA A 1 159 ? -33.034 9.147 24.033 1.00 97.88 159 ALA A N 1
ATOM 1251 C CA . ALA A 1 159 ? -32.511 9.771 22.813 1.00 97.88 159 ALA A CA 1
ATOM 1252 C C . ALA A 1 159 ? -33.115 11.165 22.564 1.00 97.88 159 ALA A C 1
ATOM 1254 O O . ALA A 1 159 ? -32.379 12.108 22.271 1.00 97.88 159 ALA A O 1
ATOM 1255 N N . GLU A 1 160 ? -34.425 11.324 22.786 1.00 97.56 160 GLU A N 1
ATOM 1256 C CA . GLU A 1 160 ? -35.113 12.619 22.717 1.00 97.56 160 GLU A CA 1
ATOM 1257 C C . GLU A 1 160 ? -34.500 13.640 23.690 1.00 97.56 160 GLU A C 1
ATOM 1259 O O . GLU A 1 160 ? -34.125 14.736 23.270 1.00 97.56 160 GLU A O 1
ATOM 1264 N N . LYS A 1 161 ? -34.327 13.281 24.974 1.00 97.62 161 LYS A N 1
ATOM 1265 C CA . LYS A 1 161 ? -33.710 14.174 25.975 1.00 97.62 161 LYS A CA 1
ATOM 1266 C C . LYS A 1 161 ? -32.252 14.518 25.642 1.00 97.62 161 LYS A C 1
ATOM 1268 O O . LYS A 1 161 ? -31.790 15.595 26.015 1.00 97.62 161 LYS A O 1
ATOM 1273 N N . LEU A 1 162 ? -31.528 13.627 24.962 1.00 97.75 162 LEU A N 1
ATOM 1274 C CA . LEU A 1 162 ? -30.149 13.863 24.521 1.00 97.75 162 LEU A CA 1
ATOM 1275 C C . LEU A 1 162 ? -30.052 14.642 23.198 1.00 97.75 162 LEU A C 1
ATOM 1277 O O . LEU A 1 162 ? -28.964 15.116 22.863 1.00 97.75 162 LEU A O 1
ATOM 1281 N N . GLY A 1 163 ? -31.160 14.805 22.467 1.00 96.94 163 GLY A N 1
ATOM 1282 C CA . GLY A 1 163 ? -31.182 15.447 21.153 1.00 96.94 163 GLY A CA 1
ATOM 1283 C C . GLY A 1 163 ? -30.445 14.647 20.075 1.00 96.94 163 GLY A C 1
ATOM 1284 O O . GLY A 1 163 ? -29.836 15.251 19.193 1.00 96.94 163 GLY A O 1
ATOM 1285 N N . ALA A 1 164 ? -30.461 13.314 20.168 1.00 96.69 164 ALA A N 1
ATOM 1286 C CA . ALA A 1 164 ? -29.778 12.409 19.245 1.00 96.69 164 ALA A CA 1
ATOM 1287 C C . ALA A 1 164 ? -30.774 11.546 18.458 1.00 96.69 164 ALA A C 1
ATOM 1289 O O . ALA A 1 164 ? -31.832 11.175 18.971 1.00 96.69 164 ALA A O 1
ATOM 1290 N N . ASP A 1 165 ? -30.425 11.211 17.215 1.00 97.44 165 ASP A N 1
ATOM 1291 C CA . ASP A 1 165 ? -31.171 10.213 16.446 1.00 97.44 165 ASP A CA 1
ATOM 1292 C C . ASP A 1 165 ? -30.930 8.814 17.047 1.00 97.44 165 ASP A C 1
ATOM 1294 O O . ASP A 1 165 ? -29.793 8.523 17.425 1.00 97.44 165 ASP A O 1
ATOM 1298 N N . PRO A 1 166 ? -31.938 7.921 17.133 1.00 97.56 166 PRO A N 1
ATOM 1299 C CA . PRO A 1 166 ? -31.733 6.571 17.655 1.00 97.56 166 PRO A CA 1
ATOM 1300 C C . PRO A 1 166 ? -30.593 5.794 16.979 1.00 97.56 166 PRO A C 1
ATOM 1302 O O . PRO A 1 166 ? -29.904 5.033 17.651 1.00 97.56 166 PRO A O 1
ATOM 1305 N N . SER A 1 167 ? -30.334 6.017 15.687 1.00 96.25 167 SER A N 1
ATOM 1306 C CA . SER A 1 167 ? -29.224 5.373 14.968 1.00 96.25 167 SER A CA 1
ATOM 1307 C C . SER A 1 167 ? -27.829 5.884 15.367 1.00 96.25 167 SER A C 1
ATOM 1309 O O . SER A 1 167 ? -26.833 5.215 15.094 1.00 96.25 167 SER A O 1
ATOM 1311 N N . GLU A 1 168 ? -27.753 7.034 16.047 1.00 97.12 168 GLU A N 1
ATOM 1312 C CA . GLU A 1 168 ? -26.535 7.616 16.634 1.00 97.12 168 GLU A CA 1
ATOM 1313 C C . GLU A 1 168 ? -26.402 7.287 18.140 1.00 97.12 168 GLU A C 1
ATOM 1315 O O . GLU A 1 168 ? -25.523 7.828 18.825 1.00 97.12 168 GLU A O 1
ATOM 1320 N N . CYS A 1 169 ? -27.277 6.425 18.673 1.00 98.25 169 CYS A N 1
ATOM 1321 C CA . CYS A 1 169 ? -27.299 6.013 20.074 1.00 98.25 169 CYS A CA 1
ATOM 1322 C C . CYS A 1 169 ? -26.767 4.589 20.262 1.00 98.25 169 CYS A C 1
ATOM 1324 O O . CYS A 1 169 ? -27.061 3.682 19.479 1.00 98.25 169 CYS A O 1
ATOM 1326 N N . ILE A 1 170 ? -26.068 4.380 21.378 1.00 98.06 170 ILE A N 1
ATOM 1327 C CA . ILE A 1 170 ? -25.747 3.049 21.895 1.00 98.06 170 ILE A CA 1
ATOM 1328 C C . ILE A 1 170 ? -26.277 2.877 23.319 1.00 98.06 170 ILE A C 1
ATOM 1330 O O . ILE A 1 170 ? -26.170 3.787 24.145 1.00 98.06 170 ILE A O 1
ATOM 1334 N N . VAL A 1 171 ? -26.845 1.705 23.598 1.00 98.31 171 VAL A N 1
ATOM 1335 C CA . VAL A 1 171 ? -27.399 1.336 24.904 1.00 98.31 171 VAL A CA 1
ATOM 1336 C C . VAL A 1 171 ? -26.534 0.268 25.568 1.00 98.31 171 VAL A C 1
ATOM 1338 O O . VAL A 1 171 ? -26.301 -0.779 24.967 1.00 98.31 171 VAL A O 1
ATOM 1341 N N . PHE A 1 172 ? -26.100 0.512 26.804 1.00 97.81 172 PHE A N 1
ATOM 1342 C CA . PHE A 1 172 ? -25.448 -0.473 27.672 1.00 97.81 172 PHE A CA 1
ATOM 1343 C C . PHE A 1 172 ? -26.470 -1.038 28.656 1.00 97.81 172 PHE A C 1
ATOM 1345 O O . PHE A 1 172 ? -27.082 -0.266 29.391 1.00 97.81 172 PHE A O 1
ATOM 1352 N N . GLU A 1 173 ? -26.665 -2.356 28.655 1.00 95.12 173 GLU A N 1
ATOM 1353 C CA . GLU A 1 173 ? -27.720 -3.025 29.431 1.00 95.12 173 GLU A CA 1
ATOM 1354 C C . GLU A 1 173 ? -27.324 -4.476 29.752 1.00 95.12 173 GLU A C 1
ATOM 1356 O O . GLU A 1 173 ? -26.678 -5.138 28.939 1.00 95.12 173 GLU A O 1
ATOM 1361 N N . ASP A 1 174 ? -27.716 -4.996 30.914 1.00 92.31 174 ASP A N 1
ATOM 1362 C CA . ASP A 1 174 ? -27.434 -6.370 31.361 1.00 92.31 174 ASP A CA 1
ATOM 1363 C C . ASP A 1 174 ? -28.633 -7.325 31.183 1.00 92.31 174 ASP A C 1
ATOM 1365 O O . ASP A 1 174 ? -28.485 -8.549 31.250 1.00 92.31 174 ASP A O 1
ATOM 1369 N N . ASN A 1 175 ? -29.827 -6.785 30.915 1.00 90.19 175 ASN A N 1
ATOM 1370 C CA . ASN A 1 175 ? -31.068 -7.538 30.760 1.00 90.19 175 ASN A CA 1
ATOM 1371 C C . ASN A 1 175 ? -31.472 -7.764 29.291 1.00 90.19 175 ASN A C 1
ATOM 1373 O O . ASN A 1 175 ? -31.580 -6.831 28.492 1.00 90.19 175 ASN A O 1
ATOM 1377 N N . LEU A 1 176 ? -31.810 -9.011 28.935 1.00 90.19 176 LEU A N 1
ATOM 1378 C CA . LEU A 1 176 ? -32.152 -9.374 27.556 1.00 90.19 176 LEU A CA 1
ATOM 1379 C C . LEU A 1 176 ? -33.410 -8.669 27.024 1.00 90.19 176 LEU A C 1
ATOM 1381 O O . LEU A 1 176 ? -33.440 -8.264 25.862 1.00 90.19 176 LEU A O 1
ATOM 1385 N N . ALA A 1 177 ? -34.462 -8.531 27.835 1.00 90.62 177 ALA A N 1
ATOM 1386 C CA . ALA A 1 177 ? -35.711 -7.916 27.382 1.00 90.62 177 ALA A CA 1
ATOM 1387 C C . ALA A 1 177 ? -35.516 -6.426 27.066 1.00 90.62 177 ALA A C 1
ATOM 1389 O O . ALA A 1 177 ? -36.022 -5.939 26.052 1.00 90.62 177 ALA A O 1
ATOM 1390 N N . ALA A 1 178 ? -34.736 -5.741 27.902 1.00 92.75 178 ALA A N 1
ATOM 1391 C CA . ALA A 1 178 ? -34.374 -4.343 27.724 1.00 92.75 178 ALA A CA 1
ATOM 1392 C C . ALA A 1 178 ? -33.442 -4.133 26.524 1.00 92.75 178 ALA A C 1
ATOM 1394 O O . ALA A 1 178 ? -33.701 -3.273 25.680 1.00 92.75 178 ALA A O 1
ATOM 1395 N N . LEU A 1 179 ? -32.446 -5.003 26.350 1.00 95.00 179 LEU A N 1
ATOM 1396 C CA . LEU A 1 179 ? -31.558 -4.972 25.191 1.00 95.00 179 LEU A CA 1
ATOM 1397 C C . LEU A 1 179 ? -32.323 -5.147 23.866 1.00 95.00 179 LEU A C 1
ATOM 1399 O O . LEU A 1 179 ? -32.131 -4.391 22.913 1.00 95.00 179 LEU A O 1
ATOM 1403 N N . LEU A 1 180 ? -33.262 -6.098 23.807 1.00 95.12 180 LEU A N 1
ATOM 1404 C CA . LEU A 1 180 ? -34.114 -6.291 22.628 1.00 95.12 180 LEU A CA 1
ATOM 1405 C C . LEU A 1 180 ? -35.049 -5.098 22.375 1.00 95.12 180 LEU A C 1
ATOM 1407 O O . LEU A 1 180 ? -35.386 -4.815 21.222 1.00 95.12 180 LEU A O 1
ATOM 1411 N N . ALA A 1 181 ? -35.483 -4.399 23.423 1.00 95.81 181 ALA A N 1
ATOM 1412 C CA . ALA A 1 181 ? -36.281 -3.186 23.295 1.00 95.81 181 ALA A CA 1
ATOM 1413 C C . ALA A 1 181 ? -35.460 -2.012 22.735 1.00 95.81 181 ALA A C 1
ATOM 1415 O O . ALA A 1 181 ? -35.939 -1.332 21.828 1.00 95.81 181 ALA A O 1
ATOM 1416 N N . ALA A 1 182 ? -34.215 -1.828 23.184 1.00 97.19 182 ALA A N 1
ATOM 1417 C CA . ALA A 1 182 ? -33.282 -0.853 22.614 1.00 97.19 182 ALA A CA 1
ATOM 1418 C C . ALA A 1 182 ? -33.013 -1.116 21.123 1.00 97.19 182 ALA A C 1
ATOM 1420 O O . ALA A 1 182 ? -33.080 -0.203 20.299 1.00 97.19 182 ALA A O 1
ATOM 1421 N N . LYS A 1 183 ? -32.830 -2.385 20.742 1.00 96.19 183 LYS A N 1
ATOM 1422 C CA . LYS A 1 183 ? -32.656 -2.769 19.335 1.00 96.19 183 LYS A CA 1
ATOM 1423 C C . LYS A 1 183 ? -33.891 -2.452 18.488 1.00 96.19 183 LYS A C 1
ATOM 1425 O O . LYS A 1 183 ? -33.777 -1.928 17.382 1.00 96.19 183 LYS A O 1
ATOM 1430 N N . LYS A 1 184 ? -35.096 -2.696 19.020 1.00 97.00 184 LYS A N 1
ATOM 1431 C CA . LYS A 1 184 ? -36.364 -2.293 18.374 1.00 97.00 184 LYS A CA 1
ATOM 1432 C C . LYS A 1 184 ? -36.514 -0.776 18.246 1.00 97.00 184 LYS A C 1
ATOM 1434 O O . LYS A 1 184 ? -37.220 -0.331 17.347 1.00 97.00 184 LYS A O 1
ATOM 1439 N N . ALA A 1 185 ? -35.868 0.001 19.116 1.00 96.44 185 ALA A N 1
ATOM 1440 C CA . ALA A 1 185 ? -35.806 1.456 19.016 1.00 96.44 185 ALA A CA 1
ATOM 1441 C C . ALA A 1 185 ? -34.846 1.950 17.913 1.00 96.44 185 ALA A C 1
ATOM 1443 O O . ALA A 1 185 ? -34.800 3.149 17.661 1.00 96.44 185 ALA A O 1
ATOM 1444 N N . GLY A 1 186 ? -34.109 1.052 17.243 1.00 96.69 186 GLY A N 1
ATOM 1445 C CA . GLY A 1 186 ? -33.158 1.392 16.180 1.00 96.69 186 GLY A CA 1
ATOM 1446 C C . GLY A 1 186 ? -31.763 1.773 16.681 1.00 96.69 186 GLY A C 1
ATOM 1447 O O . GLY A 1 186 ? -30.999 2.358 15.921 1.00 96.69 186 GLY A O 1
ATOM 1448 N N . MET A 1 187 ? -31.445 1.456 17.938 1.00 97.94 187 MET A N 1
ATOM 1449 C CA . MET A 1 187 ? -30.171 1.793 18.579 1.00 97.94 187 MET A CA 1
ATOM 1450 C C . MET A 1 187 ? -29.182 0.632 18.515 1.00 97.94 187 MET A C 1
ATOM 1452 O O . MET A 1 187 ? -29.589 -0.533 18.459 1.00 97.94 187 MET A O 1
ATOM 1456 N N . GLN A 1 188 ? -27.887 0.946 18.581 1.00 97.50 188 GLN A N 1
ATOM 1457 C CA . GLN A 1 188 ? -26.860 -0.063 18.842 1.00 97.50 188 GLN A CA 1
ATOM 1458 C C . GLN A 1 188 ? -26.921 -0.522 20.302 1.00 97.50 188 GLN A C 1
ATOM 1460 O O . GLN A 1 188 ? -27.353 0.216 21.190 1.00 97.50 188 GLN A O 1
ATOM 1465 N N . THR A 1 189 ? -26.479 -1.748 20.562 1.00 97.44 189 THR A N 1
ATOM 1466 C CA . THR A 1 189 ? -26.615 -2.391 21.871 1.00 97.44 189 THR A CA 1
ATOM 1467 C C . THR A 1 189 ? -25.324 -3.056 22.331 1.00 97.44 189 THR A C 1
ATOM 1469 O O . THR A 1 189 ? -24.709 -3.831 21.600 1.00 97.44 189 THR A O 1
ATOM 1472 N N . ALA A 1 190 ? -24.944 -2.785 23.575 1.00 97.00 190 ALA A N 1
ATOM 1473 C CA . ALA A 1 190 ? -23.833 -3.405 24.275 1.00 97.00 190 ALA A CA 1
ATOM 1474 C C . ALA A 1 190 ? -24.367 -4.148 25.508 1.00 97.00 190 ALA A C 1
ATOM 1476 O O . ALA A 1 190 ? -24.859 -3.533 26.455 1.00 97.00 190 ALA A O 1
ATOM 1477 N N . ALA A 1 191 ? -24.282 -5.477 25.497 1.00 95.94 191 ALA A N 1
ATOM 1478 C CA . ALA A 1 191 ? -24.659 -6.291 26.646 1.00 95.94 191 ALA A CA 1
ATOM 1479 C C . ALA A 1 191 ? -23.557 -6.242 27.707 1.00 95.94 191 ALA A C 1
ATOM 1481 O O . ALA A 1 191 ? -22.425 -6.616 27.408 1.00 95.94 191 ALA A O 1
ATOM 1482 N N . VAL A 1 192 ? -23.870 -5.834 28.935 1.00 94.94 192 VAL A N 1
ATOM 1483 C CA . VAL A 1 192 ? -22.901 -5.816 30.041 1.00 94.94 192 VAL A CA 1
ATOM 1484 C C . VAL A 1 192 ? -22.994 -7.103 30.851 1.00 94.94 192 VAL A C 1
ATOM 1486 O O . VAL A 1 192 ? -24.079 -7.584 31.172 1.00 94.94 192 VAL A O 1
ATOM 1489 N N . TYR A 1 193 ? -21.841 -7.691 31.167 1.00 90.81 193 TYR A N 1
ATOM 1490 C CA . TYR A 1 193 ? -21.777 -8.873 32.013 1.00 90.81 193 TYR A CA 1
ATOM 1491 C C . TYR A 1 193 ? -22.234 -8.563 33.448 1.00 90.81 193 TYR A C 1
ATOM 1493 O O . TYR A 1 193 ? -21.662 -7.717 34.144 1.00 90.81 193 TYR A O 1
ATOM 1501 N N . ASP A 1 194 ? -23.199 -9.347 33.924 1.00 87.06 194 ASP A N 1
ATOM 1502 C CA . ASP A 1 194 ? -23.594 -9.403 35.328 1.00 87.06 194 ASP A CA 1
ATOM 1503 C C . ASP A 1 194 ? -23.700 -10.854 35.816 1.00 87.06 194 ASP A C 1
ATOM 1505 O O . ASP A 1 194 ? -24.199 -11.731 35.109 1.00 87.06 194 ASP A O 1
ATOM 1509 N N . ALA A 1 195 ? -23.224 -11.140 37.029 1.00 81.06 195 ALA A N 1
ATOM 1510 C CA . ALA A 1 195 ? -23.226 -12.501 37.566 1.00 81.06 195 ALA A CA 1
ATOM 1511 C C . ALA A 1 195 ? -24.651 -13.059 37.773 1.00 81.06 195 ALA A C 1
ATOM 1513 O O . ALA A 1 195 ? -24.868 -14.269 37.642 1.00 81.06 195 ALA A O 1
ATOM 1514 N N . GLN A 1 196 ? -25.628 -12.192 38.057 1.00 72.94 196 GLN A N 1
ATOM 1515 C CA . GLN A 1 196 ? -27.014 -12.574 38.335 1.00 72.94 196 GLN A CA 1
ATOM 1516 C C . GLN A 1 196 ? -27.804 -12.891 37.057 1.00 72.94 196 GLN A C 1
ATOM 1518 O O . GLN A 1 196 ? -28.779 -13.640 37.105 1.00 72.94 196 GLN A O 1
ATOM 1523 N N . THR A 1 197 ? -27.356 -12.412 35.892 1.00 69.88 197 THR A N 1
ATOM 1524 C CA . THR A 1 197 ? -27.986 -12.689 34.588 1.00 69.88 197 THR A CA 1
ATOM 1525 C C . THR A 1 197 ? -27.341 -13.860 33.837 1.00 69.88 197 THR A C 1
ATOM 1527 O O . THR A 1 197 ? -27.612 -14.068 32.653 1.00 69.88 197 THR A O 1
ATOM 1530 N N . SER A 1 198 ? -26.538 -14.687 34.520 1.00 70.94 198 SER A N 1
ATOM 1531 C CA . SER A 1 198 ? -25.768 -15.799 33.927 1.00 70.94 198 SER A CA 1
ATOM 1532 C C . SER A 1 198 ? -26.571 -16.759 33.044 1.00 70.94 198 SER A C 1
ATOM 1534 O O . SER A 1 198 ? -26.091 -17.183 31.991 1.00 70.94 198 SER A O 1
ATOM 1536 N N . ALA A 1 199 ? -27.828 -17.039 33.396 1.00 74.06 199 ALA A N 1
ATOM 1537 C CA . ALA A 1 199 ? -28.722 -17.873 32.589 1.00 74.06 199 ALA A CA 1
ATOM 1538 C C . ALA A 1 199 ? -29.041 -17.278 31.198 1.00 74.06 199 ALA A C 1
ATOM 1540 O O . ALA A 1 199 ? -29.392 -18.019 30.279 1.00 74.06 199 ALA A O 1
ATOM 1541 N N . GLN A 1 200 ? -28.914 -15.958 31.030 1.00 79.50 200 GLN A N 1
ATOM 1542 C CA . GLN A 1 200 ? -29.225 -15.223 29.798 1.00 79.50 200 GLN A CA 1
ATOM 1543 C C . GLN A 1 200 ? -27.977 -14.858 28.979 1.00 79.50 200 GLN A C 1
ATOM 1545 O O . GLN A 1 200 ? -28.112 -14.428 27.835 1.00 79.50 200 GLN A O 1
ATOM 1550 N N . HIS A 1 201 ? -26.758 -15.062 29.498 1.00 84.00 201 HIS A N 1
ATOM 1551 C CA . HIS A 1 201 ? -25.513 -14.613 28.849 1.00 84.00 201 HIS A CA 1
ATOM 1552 C C . HIS A 1 201 ? -25.338 -15.128 27.423 1.00 84.00 201 HIS A C 1
ATOM 1554 O O . HIS A 1 201 ? -24.921 -14.378 26.544 1.00 84.00 201 HIS A O 1
ATOM 1560 N N . ALA A 1 202 ? -25.685 -16.391 27.165 1.00 85.50 202 ALA A N 1
ATOM 1561 C CA . ALA A 1 202 ? -25.590 -16.965 25.824 1.00 85.50 202 ALA A CA 1
ATOM 1562 C C . ALA A 1 202 ? -26.512 -16.254 24.817 1.00 85.50 202 ALA A C 1
ATOM 1564 O O . ALA A 1 202 ? -26.161 -16.112 23.648 1.00 85.50 202 ALA A O 1
ATOM 1565 N N . GLN A 1 203 ? -27.683 -15.797 25.268 1.00 88.94 203 GLN A N 1
ATOM 1566 C CA . GLN A 1 203 ? -28.617 -15.041 24.438 1.00 88.94 203 GLN A CA 1
ATOM 1567 C C . GLN A 1 203 ? -28.159 -13.590 24.289 1.00 88.94 203 GLN A C 1
ATOM 1569 O O . GLN A 1 203 ? -28.112 -13.097 23.170 1.00 88.94 203 GLN A O 1
ATOM 1574 N N . LEU A 1 204 ? -27.726 -12.941 25.372 1.00 90.38 204 LEU A N 1
ATOM 1575 C CA . LEU A 1 204 ? -27.169 -11.585 25.335 1.00 90.38 204 LEU A CA 1
ATOM 1576 C C . LEU A 1 204 ? -25.993 -11.472 24.356 1.00 90.38 204 LEU A C 1
ATOM 1578 O O . LEU A 1 204 ? -26.012 -10.604 23.490 1.00 90.38 204 LEU A O 1
ATOM 1582 N N . ARG A 1 205 ? -25.028 -12.404 24.407 1.00 91.81 205 ARG A N 1
ATOM 1583 C CA . ARG A 1 205 ? -23.895 -12.462 23.460 1.00 91.81 205 ARG A CA 1
ATOM 1584 C C . ARG A 1 205 ? -24.324 -12.620 22.002 1.00 91.81 205 ARG A C 1
ATOM 1586 O O . ARG A 1 205 ? -23.591 -12.211 21.112 1.00 91.81 205 ARG A O 1
ATOM 1593 N N . ARG A 1 206 ? -25.468 -13.263 21.752 1.00 92.56 206 ARG A N 1
ATOM 1594 C CA . ARG A 1 206 ? -25.983 -13.493 20.398 1.00 92.56 206 ARG A CA 1
ATOM 1595 C C . ARG A 1 206 ? -26.748 -12.287 19.858 1.00 92.56 206 ARG A C 1
ATOM 1597 O O . ARG A 1 206 ? -26.693 -12.031 18.661 1.00 92.56 206 ARG A O 1
ATOM 1604 N N . GLU A 1 207 ? -27.518 -11.619 20.711 1.00 94.00 207 GLU A N 1
ATOM 1605 C CA . GLU A 1 207 ? -28.439 -10.558 20.292 1.00 94.00 207 GLU A CA 1
ATOM 1606 C C . GLU A 1 207 ? -27.804 -9.160 20.307 1.00 94.00 207 GLU A C 1
ATOM 1608 O O . GLU A 1 207 ? -28.222 -8.309 19.516 1.00 94.00 207 GLU A O 1
ATOM 1613 N N . ALA A 1 208 ? -26.822 -8.917 21.178 1.00 95.00 208 ALA A N 1
ATOM 1614 C CA . ALA A 1 208 ? -26.127 -7.636 21.280 1.00 95.00 208 ALA A CA 1
ATOM 1615 C C . ALA A 1 208 ? -25.152 -7.405 20.118 1.00 95.00 208 ALA A C 1
ATOM 1617 O O . ALA A 1 208 ? -24.615 -8.353 19.544 1.00 95.00 208 ALA A O 1
ATOM 1618 N N . ASP A 1 209 ? -24.899 -6.138 19.797 1.00 95.12 209 ASP A N 1
ATOM 1619 C CA . ASP A 1 209 ? -23.883 -5.756 18.808 1.00 95.12 209 ASP A CA 1
ATOM 1620 C C . ASP A 1 209 ? -22.461 -5.842 19.396 1.00 95.12 209 ASP A C 1
ATOM 1622 O O . ASP A 1 209 ? -21.490 -6.037 18.660 1.00 95.12 209 ASP A O 1
ATOM 1626 N N . GLU A 1 210 ? -22.351 -5.739 20.725 1.00 94.94 210 GLU A N 1
ATOM 1627 C CA . GLU A 1 210 ? -21.124 -5.942 21.497 1.00 94.94 210 GLU A CA 1
ATOM 1628 C C . GLU A 1 210 ? -21.432 -6.601 22.852 1.00 94.94 210 GLU A C 1
ATOM 1630 O O . GLU A 1 210 ? -22.480 -6.348 23.452 1.00 94.94 210 GLU A O 1
ATOM 1635 N N . PHE A 1 211 ? -20.519 -7.436 23.357 1.00 94.12 211 PHE A N 1
ATOM 1636 C CA . PHE A 1 211 ? -20.626 -8.012 24.700 1.00 94.12 211 PHE A CA 1
ATOM 1637 C C . PHE A 1 211 ? -19.455 -7.554 25.567 1.00 94.12 211 PHE A C 1
ATOM 1639 O O . PHE A 1 211 ? -18.295 -7.824 25.264 1.00 94.12 211 PHE A O 1
ATOM 1646 N N . VAL A 1 212 ? -19.778 -6.890 26.670 1.00 94.19 212 VAL A N 1
ATOM 1647 C CA . VAL A 1 212 ? -18.844 -6.175 27.531 1.00 94.19 212 VAL A CA 1
ATOM 1648 C C . VAL A 1 212 ? -18.601 -6.990 28.790 1.00 94.19 212 VAL A C 1
ATOM 1650 O O . VAL A 1 212 ? -19.417 -7.002 29.711 1.00 94.19 212 VAL A O 1
ATOM 1653 N N . GLU A 1 213 ? -17.455 -7.666 28.846 1.00 91.25 213 GLU A N 1
ATOM 1654 C CA . GLU A 1 213 ? -17.045 -8.382 30.061 1.00 91.25 213 GLU A CA 1
ATOM 1655 C C . GLU A 1 213 ? -16.560 -7.415 31.141 1.00 91.25 213 GLU A C 1
ATOM 1657 O O . GLU A 1 213 ? -16.831 -7.605 32.324 1.00 91.25 213 GLU A O 1
ATOM 1662 N N . THR A 1 214 ? -15.864 -6.351 30.731 1.00 92.12 214 THR A N 1
ATOM 1663 C CA . THR A 1 214 ? -15.422 -5.266 31.613 1.00 92.12 214 THR A CA 1
ATOM 1664 C C . THR A 1 214 ? -15.424 -3.941 30.856 1.00 92.12 214 THR A C 1
ATOM 1666 O O . THR A 1 214 ? -15.148 -3.903 29.657 1.00 92.12 214 THR A O 1
ATOM 1669 N N . PHE A 1 215 ? -15.641 -2.822 31.550 1.00 94.81 215 PHE A N 1
ATOM 1670 C CA . PHE A 1 215 ? -15.522 -1.502 30.919 1.00 94.81 215 PHE A CA 1
ATOM 1671 C C . PHE A 1 215 ? -14.079 -1.151 30.518 1.00 94.81 215 PHE A C 1
ATOM 1673 O O . PHE A 1 215 ? -13.874 -0.312 29.643 1.00 94.81 215 PHE A O 1
ATOM 1680 N N . GLY A 1 216 ? -13.073 -1.827 31.086 1.00 91.25 216 GLY A N 1
ATOM 1681 C CA . GLY A 1 216 ? -11.677 -1.709 30.660 1.00 91.25 216 GLY A CA 1
ATOM 1682 C C . GLY A 1 216 ? -11.454 -2.069 29.192 1.00 91.25 216 GLY A C 1
ATOM 1683 O O . GLY A 1 216 ? -10.692 -1.380 28.514 1.00 91.25 216 GLY A O 1
ATOM 1684 N N . GLN A 1 217 ? -12.159 -3.086 28.684 1.00 90.75 217 GLN A N 1
ATOM 1685 C CA . GLN A 1 217 ? -12.154 -3.452 27.262 1.00 90.75 217 GLN A CA 1
ATOM 1686 C C . GLN A 1 217 ? -12.624 -2.278 26.394 1.00 90.75 217 GLN A C 1
ATOM 1688 O O . GLN A 1 217 ? -11.957 -1.917 25.428 1.00 90.75 217 GLN A O 1
ATOM 1693 N N . MET A 1 218 ? -13.721 -1.627 26.787 1.00 92.75 218 MET A N 1
ATOM 1694 C CA . MET A 1 218 ? -14.295 -0.506 26.036 1.00 92.75 218 MET A CA 1
ATOM 1695 C C . MET A 1 218 ? -13.380 0.723 26.049 1.00 92.75 218 MET A C 1
ATOM 1697 O O . MET A 1 218 ? -13.227 1.407 25.040 1.00 92.75 218 MET A O 1
ATOM 1701 N N . ILE A 1 219 ? -12.723 0.990 27.183 1.00 91.50 219 ILE A N 1
ATOM 1702 C CA . ILE A 1 219 ? -11.715 2.054 27.297 1.00 91.50 219 ILE A CA 1
ATOM 1703 C C . ILE A 1 219 ? -10.543 1.791 26.341 1.00 91.50 219 ILE A C 1
ATOM 1705 O O . ILE A 1 219 ? -10.068 2.717 25.681 1.00 91.50 219 ILE A O 1
ATOM 1709 N N . GLN A 1 220 ? -10.065 0.546 26.262 1.00 83.94 220 GLN A N 1
ATOM 1710 C CA . GLN A 1 220 ? -8.986 0.168 25.348 1.00 83.94 220 GLN A CA 1
ATOM 1711 C C . GLN A 1 220 ? -9.406 0.291 23.883 1.00 83.94 220 GLN A C 1
ATOM 1713 O O . GLN A 1 220 ? -8.612 0.765 23.078 1.00 83.94 220 GLN A O 1
ATOM 1718 N N . GLU A 1 221 ? -10.639 -0.082 23.547 1.00 84.75 221 GLU A N 1
ATOM 1719 C CA . GLU A 1 221 ? -11.186 0.044 22.194 1.00 84.75 221 GLU A CA 1
ATOM 1720 C C . GLU A 1 221 ? -11.215 1.510 21.735 1.00 84.75 221 GLU A C 1
ATOM 1722 O O . GLU A 1 221 ? -10.590 1.851 20.730 1.00 84.75 221 GLU A O 1
ATOM 1727 N N . ILE A 1 222 ? -11.823 2.401 22.529 1.00 83.19 222 ILE A N 1
ATOM 1728 C CA . ILE A 1 222 ? -11.934 3.835 22.204 1.00 83.19 222 ILE A CA 1
ATOM 1729 C C . ILE A 1 222 ? -10.559 4.515 22.125 1.00 83.19 222 ILE A C 1
ATOM 1731 O O . ILE A 1 222 ? -10.318 5.349 21.250 1.00 83.19 222 ILE A O 1
ATOM 1735 N N . ASN A 1 223 ? -9.638 4.189 23.036 1.00 76.44 223 ASN A N 1
ATOM 1736 C CA . ASN A 1 223 ? -8.293 4.774 23.017 1.00 76.44 223 ASN A CA 1
ATOM 1737 C C . ASN A 1 223 ? -7.414 4.178 21.904 1.00 76.44 223 ASN A C 1
ATOM 1739 O O . ASN A 1 223 ? -6.566 4.874 21.341 1.00 76.44 223 ASN A O 1
ATOM 1743 N N . GLY A 1 224 ? -7.620 2.904 21.567 1.00 60.75 224 GLY A N 1
ATOM 1744 C CA . GLY A 1 224 ? -6.927 2.214 20.484 1.00 60.75 224 GLY A CA 1
ATOM 1745 C C . GLY A 1 224 ? -7.287 2.767 19.105 1.00 60.75 224 GLY A C 1
ATOM 1746 O O . GLY A 1 224 ? -6.421 2.827 18.235 1.00 60.75 224 GLY A O 1
ATOM 1747 N N . GLU A 1 225 ? -8.521 3.237 18.904 1.00 58.81 225 GLU A N 1
ATOM 1748 C CA . GLU A 1 225 ? -8.900 3.967 17.686 1.00 58.81 225 GLU A CA 1
ATOM 1749 C C . GLU A 1 225 ? -8.144 5.296 17.526 1.00 58.81 225 GLU A C 1
ATOM 1751 O O . GLU A 1 225 ? -7.764 5.656 16.413 1.00 58.81 225 GLU A O 1
ATOM 1756 N N . GLU A 1 226 ? -7.856 6.004 18.620 1.00 51.94 226 GLU A N 1
ATOM 1757 C CA . GLU A 1 226 ? -7.109 7.270 18.583 1.00 51.94 226 GLU A CA 1
ATOM 1758 C C . GLU A 1 226 ? -5.617 7.072 18.302 1.00 51.94 226 GLU A C 1
ATOM 1760 O O . GLU A 1 226 ? -5.025 7.823 17.529 1.00 51.94 226 GLU A O 1
ATOM 1765 N N . GLN A 1 227 ? -5.009 6.024 18.867 1.00 48.38 227 GLN A N 1
ATOM 1766 C CA . GLN A 1 227 ? -3.629 5.640 18.544 1.00 48.38 227 GLN A CA 1
ATOM 1767 C C . GLN A 1 227 ? -3.465 5.158 17.095 1.00 48.38 227 GLN A C 1
ATOM 1769 O O . GLN A 1 227 ? -2.349 5.152 16.578 1.00 48.38 227 GLN A O 1
ATOM 1774 N N . ARG A 1 228 ? -4.564 4.789 16.425 1.00 55.06 228 ARG A N 1
ATOM 1775 C CA . ARG A 1 228 ? -4.597 4.435 14.998 1.00 55.06 228 ARG A CA 1
ATOM 1776 C C . ARG A 1 228 ? -4.787 5.636 14.070 1.00 55.06 228 ARG A C 1
ATOM 1778 O O . ARG A 1 228 ? -4.734 5.452 12.855 1.00 55.06 228 ARG A O 1
ATOM 1785 N N . MET A 1 229 ? -5.015 6.847 14.586 1.00 68.00 229 MET A N 1
ATOM 1786 C CA . MET A 1 229 ? -5.168 8.021 13.727 1.00 68.00 229 MET A CA 1
ATOM 1787 C C . MET A 1 229 ? -3.813 8.387 13.113 1.00 68.00 229 MET A C 1
ATOM 1789 O O . MET A 1 229 ? -2.849 8.683 13.823 1.00 68.00 229 MET A O 1
ATOM 1793 N N . TYR A 1 230 ? -3.738 8.340 11.782 1.00 84.12 230 TYR A N 1
ATOM 1794 C CA . TYR A 1 230 ? -2.517 8.657 11.052 1.00 84.12 230 TYR A CA 1
ATOM 1795 C C . TYR A 1 230 ? -2.013 10.059 11.395 1.00 84.12 230 TYR A C 1
ATOM 1797 O O . TYR A 1 230 ? -2.765 11.034 11.421 1.00 84.12 230 TYR A O 1
ATOM 1805 N N . LYS A 1 231 ? -0.704 10.157 11.617 1.00 87.62 231 LYS A N 1
ATOM 1806 C CA . LYS A 1 231 ? 0.002 11.424 11.742 1.00 87.62 231 LYS A CA 1
ATOM 1807 C C . LYS A 1 231 ? 1.321 11.315 10.999 1.00 87.62 231 LYS A C 1
ATOM 1809 O O . LYS A 1 231 ? 2.147 10.467 11.333 1.00 87.62 231 LYS A O 1
ATOM 1814 N N . SER A 1 232 ? 1.537 12.211 10.036 1.00 92.62 232 SER A N 1
ATOM 1815 C CA . SER A 1 232 ? 2.827 12.302 9.354 1.00 92.62 232 SER A CA 1
ATOM 1816 C C . SER A 1 232 ? 3.947 12.503 10.379 1.00 92.62 232 SER A C 1
ATOM 1818 O O . SER A 1 232 ? 3.910 13.426 11.197 1.00 92.62 232 SER A O 1
ATOM 1820 N N . LYS A 1 233 ? 4.959 11.637 10.312 1.00 94.25 233 LYS A N 1
ATOM 1821 C CA . LYS A 1 233 ? 6.132 11.662 11.199 1.00 94.25 233 LYS A CA 1
ATOM 1822 C C . LYS A 1 233 ? 7.077 12.830 10.919 1.00 94.25 233 LYS A C 1
ATOM 1824 O O . LYS A 1 233 ? 7.861 13.210 11.784 1.00 94.25 233 LYS A O 1
ATOM 1829 N N . LEU A 1 234 ? 7.008 13.381 9.710 1.00 96.06 234 LEU A N 1
ATOM 1830 C CA . LEU A 1 234 ? 7.820 14.502 9.248 1.00 96.06 234 LEU A CA 1
ATOM 1831 C C . LEU A 1 234 ? 6.931 15.711 8.955 1.00 96.06 234 LEU A C 1
ATOM 1833 O O . LEU A 1 234 ? 5.808 15.560 8.463 1.00 96.06 234 LEU A O 1
ATOM 1837 N N . SER A 1 235 ? 7.448 16.915 9.189 1.00 95.31 235 SER A N 1
ATOM 1838 C CA . SER A 1 235 ? 6.863 18.138 8.629 1.00 95.31 235 SER A CA 1
ATOM 1839 C C . SER A 1 235 ? 6.993 18.166 7.099 1.00 95.31 235 SER A C 1
ATOM 1841 O O . SER A 1 235 ? 7.769 17.405 6.515 1.00 95.31 235 SER A O 1
ATOM 1843 N N . LEU A 1 236 ? 6.265 19.065 6.426 1.00 94.62 236 LEU A N 1
ATOM 1844 C CA . LEU A 1 236 ? 6.348 19.216 4.964 1.00 94.62 236 LEU A CA 1
ATOM 1845 C C . LEU A 1 236 ? 7.781 19.520 4.496 1.00 94.62 236 LEU A C 1
ATOM 1847 O O . LEU A 1 236 ? 8.283 18.878 3.581 1.00 94.62 236 LEU A O 1
ATOM 1851 N N . ILE A 1 237 ? 8.485 20.430 5.176 1.00 95.25 237 ILE A N 1
ATOM 1852 C CA . ILE A 1 237 ? 9.856 20.795 4.792 1.00 95.25 237 ILE A CA 1
ATOM 1853 C C . ILE A 1 237 ? 10.874 19.680 5.071 1.00 95.25 237 ILE A C 1
ATOM 1855 O O . ILE A 1 237 ? 11.843 19.532 4.331 1.00 95.25 237 ILE A O 1
ATOM 1859 N N . GLU A 1 238 ? 10.681 18.887 6.129 1.00 97.44 238 GLU A N 1
ATOM 1860 C CA . GLU A 1 238 ? 11.502 17.693 6.375 1.00 97.44 238 GLU A CA 1
ATOM 1861 C C . GLU A 1 238 ? 11.219 16.611 5.336 1.00 97.44 238 GLU A C 1
ATOM 1863 O O . GLU A 1 238 ? 12.149 15.956 4.880 1.00 97.44 238 GLU A O 1
ATOM 1868 N N . THR A 1 239 ? 9.959 16.474 4.915 1.00 98.25 239 THR A N 1
ATOM 1869 C CA . THR A 1 239 ? 9.551 15.541 3.860 1.00 98.25 239 THR A CA 1
ATOM 1870 C C . THR A 1 239 ? 10.239 15.888 2.537 1.00 98.25 239 THR A C 1
ATOM 1872 O O . THR A 1 239 ? 10.861 15.014 1.947 1.00 98.25 239 THR A O 1
ATOM 1875 N N . GLU A 1 240 ? 10.241 17.159 2.124 1.00 97.81 240 GLU A N 1
ATOM 1876 C CA . GLU A 1 240 ? 10.963 17.632 0.927 1.00 97.81 240 GLU A CA 1
ATOM 1877 C C . GLU A 1 240 ? 12.467 17.320 0.971 1.00 97.81 240 GLU A C 1
ATOM 1879 O O . GLU A 1 240 ? 13.051 16.812 0.009 1.00 97.81 240 GLU A O 1
ATOM 1884 N N . LYS A 1 241 ? 13.111 17.575 2.118 1.00 97.81 241 LYS A N 1
ATOM 1885 C CA . LYS A 1 241 ? 14.527 17.232 2.314 1.00 97.81 241 LYS A CA 1
ATO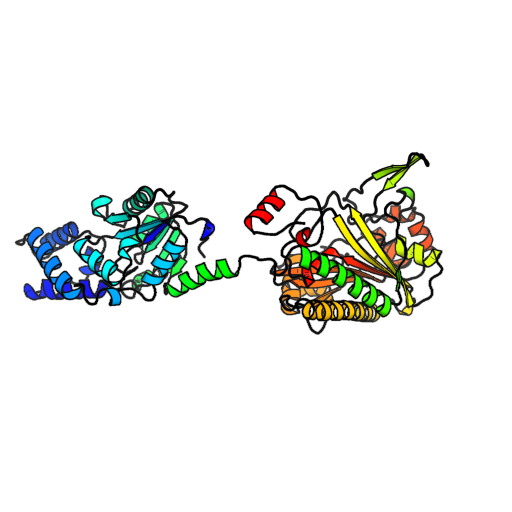M 1886 C C . LYS A 1 241 ? 14.750 15.727 2.188 1.00 97.81 241 LYS A C 1
ATOM 1888 O O . LYS A 1 241 ? 15.640 15.309 1.453 1.00 97.81 241 LYS A O 1
ATOM 1893 N N . ALA A 1 242 ? 13.923 14.926 2.855 1.00 98.38 242 ALA A N 1
ATOM 1894 C CA . ALA A 1 242 ? 14.057 13.478 2.857 1.00 98.38 242 ALA A CA 1
ATOM 1895 C C . ALA A 1 242 ? 13.787 12.864 1.470 1.00 98.38 242 ALA A C 1
ATOM 1897 O O . ALA A 1 242 ? 14.498 11.946 1.072 1.00 98.38 242 ALA A O 1
ATOM 1898 N N . ILE A 1 243 ? 12.839 13.401 0.689 1.00 98.56 243 ILE A N 1
ATOM 1899 C CA . ILE A 1 243 ? 12.609 13.000 -0.711 1.00 98.56 243 ILE A CA 1
ATOM 1900 C C . ILE A 1 243 ? 13.877 13.210 -1.537 1.00 98.56 243 ILE A C 1
ATOM 1902 O O . ILE A 1 243 ? 14.328 12.288 -2.218 1.00 98.56 243 ILE A O 1
ATOM 1906 N N . LYS A 1 244 ? 14.482 14.401 -1.459 1.00 98.25 244 LYS A N 1
ATOM 1907 C CA . LYS A 1 244 ? 15.724 14.705 -2.181 1.00 98.25 244 LYS A CA 1
ATOM 1908 C C . LYS A 1 244 ? 16.848 13.732 -1.813 1.00 98.25 244 LYS A C 1
ATOM 1910 O O . LYS A 1 244 ? 17.547 13.247 -2.708 1.00 98.25 244 LYS A O 1
ATOM 1915 N N . GLU A 1 245 ? 17.031 13.455 -0.524 1.00 98.38 245 GLU A N 1
ATOM 1916 C CA . GLU A 1 245 ? 18.086 12.549 -0.058 1.00 98.38 245 GLU A CA 1
ATOM 1917 C C . GLU A 1 245 ? 17.818 11.098 -0.476 1.00 98.38 245 GLU A C 1
ATOM 1919 O O . GLU A 1 245 ? 18.718 10.463 -1.024 1.00 98.38 245 GLU A O 1
ATOM 1924 N N . ILE A 1 246 ? 16.577 10.601 -0.359 1.00 98.69 246 ILE A N 1
ATOM 1925 C CA . ILE A 1 246 ? 16.185 9.273 -0.869 1.00 98.69 246 ILE A CA 1
ATOM 1926 C C . ILE A 1 246 ? 16.554 9.151 -2.341 1.00 98.69 246 ILE A C 1
ATOM 1928 O O . ILE A 1 246 ? 17.225 8.192 -2.726 1.00 98.69 246 ILE A O 1
ATOM 1932 N N . LYS A 1 247 ? 16.141 10.131 -3.157 1.00 98.19 247 LYS A N 1
ATOM 1933 C CA . LYS A 1 247 ? 16.375 10.075 -4.598 1.00 98.19 247 LYS A CA 1
ATOM 1934 C C . LYS A 1 247 ? 17.869 10.062 -4.919 1.00 98.19 247 LYS A C 1
ATOM 1936 O O . LYS A 1 247 ? 18.314 9.232 -5.701 1.00 98.19 247 LYS A O 1
ATOM 1941 N N . THR A 1 248 ? 18.651 10.905 -4.246 1.00 98.12 248 THR A N 1
ATOM 1942 C CA . THR A 1 248 ? 20.107 11.001 -4.439 1.00 98.12 248 THR A CA 1
ATOM 1943 C C . THR A 1 248 ? 20.836 9.713 -4.040 1.00 98.12 248 THR A C 1
ATOM 1945 O O . THR A 1 248 ? 21.699 9.226 -4.774 1.00 98.12 248 THR A O 1
ATOM 1948 N N . ILE A 1 249 ? 20.507 9.154 -2.872 1.00 98.31 249 ILE A N 1
ATOM 1949 C CA . ILE A 1 249 ? 21.172 7.963 -2.332 1.00 98.31 249 ILE A CA 1
ATOM 1950 C C . ILE A 1 249 ? 20.825 6.738 -3.173 1.00 98.31 249 ILE A C 1
ATOM 1952 O O . ILE A 1 249 ? 21.726 6.001 -3.585 1.00 98.31 249 ILE A O 1
ATOM 1956 N N . PHE A 1 250 ? 19.534 6.534 -3.447 1.00 98.50 250 PHE A N 1
ATOM 1957 C CA . PHE A 1 250 ? 19.079 5.352 -4.163 1.00 98.50 250 PHE A CA 1
ATOM 1958 C C . PHE A 1 250 ? 19.553 5.345 -5.612 1.00 98.50 250 PHE A C 1
ATOM 1960 O O . PHE A 1 250 ? 20.046 4.322 -6.080 1.00 98.50 250 PHE A O 1
ATOM 1967 N N . GLU A 1 251 ? 19.476 6.488 -6.301 1.00 97.00 251 GLU A N 1
ATOM 1968 C CA . GLU A 1 251 ? 19.977 6.640 -7.668 1.00 97.00 251 GLU A CA 1
ATOM 1969 C C . GLU A 1 251 ? 21.441 6.201 -7.774 1.00 97.00 251 GLU A C 1
ATOM 1971 O O . GLU A 1 251 ? 21.798 5.371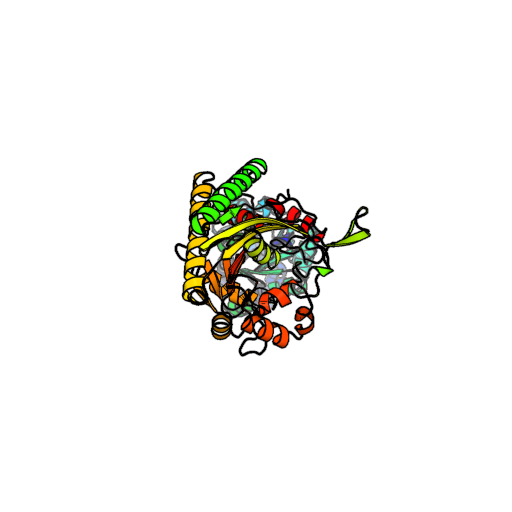 -8.615 1.00 97.00 251 GLU A O 1
ATOM 1976 N N . LYS A 1 252 ? 22.288 6.719 -6.878 1.00 97.69 252 LYS A N 1
ATOM 1977 C CA . LYS A 1 252 ? 23.707 6.373 -6.842 1.00 97.69 252 LYS A CA 1
ATOM 1978 C C . LYS A 1 252 ? 23.912 4.887 -6.539 1.00 97.69 252 LYS A C 1
ATOM 1980 O O . LYS A 1 252 ? 24.666 4.219 -7.242 1.00 97.69 252 LYS A O 1
ATOM 1985 N N . ALA A 1 253 ? 23.229 4.361 -5.523 1.00 97.88 253 ALA A N 1
ATOM 1986 C CA . ALA A 1 253 ? 23.353 2.962 -5.126 1.00 97.88 253 ALA A CA 1
ATOM 1987 C C . ALA A 1 253 ? 22.919 2.004 -6.249 1.00 97.88 253 ALA A C 1
ATOM 1989 O O . ALA A 1 253 ? 23.594 1.004 -6.499 1.00 97.88 253 ALA A O 1
ATOM 1990 N N . LEU A 1 254 ? 21.828 2.319 -6.952 1.00 97.62 254 LEU A N 1
ATOM 1991 C CA . LEU A 1 254 ? 21.337 1.557 -8.097 1.00 97.62 254 LEU A CA 1
ATOM 1992 C C . LEU A 1 254 ? 22.343 1.589 -9.255 1.00 97.62 254 LEU A C 1
ATOM 1994 O O . LEU A 1 254 ? 22.666 0.540 -9.819 1.00 97.62 254 LEU A O 1
ATOM 1998 N N . ALA A 1 255 ? 22.863 2.777 -9.579 1.00 97.88 255 ALA A N 1
ATOM 1999 C CA . ALA A 1 255 ? 23.832 2.965 -10.650 1.00 97.88 255 ALA A CA 1
ATOM 2000 C C . ALA A 1 255 ? 25.129 2.184 -10.409 1.00 97.88 255 ALA A C 1
ATOM 2002 O O . ALA A 1 255 ? 25.562 1.436 -11.288 1.00 97.88 255 ALA A O 1
ATOM 2003 N N . ASP A 1 256 ? 25.695 2.293 -9.206 1.00 97.19 256 ASP A N 1
ATOM 2004 C CA . ASP A 1 256 ? 26.922 1.594 -8.815 1.00 97.19 256 ASP A CA 1
ATOM 2005 C C . ASP A 1 256 ? 26.719 0.068 -8.819 1.00 97.19 256 ASP A C 1
ATOM 2007 O O . ASP A 1 256 ? 27.566 -0.690 -9.289 1.00 97.19 256 ASP A O 1
ATOM 2011 N N . THR A 1 257 ? 25.563 -0.398 -8.340 1.00 95.50 257 THR A N 1
ATOM 2012 C CA . THR A 1 257 ? 25.259 -1.829 -8.199 1.00 95.50 257 THR A CA 1
ATOM 2013 C C . THR A 1 257 ? 25.073 -2.543 -9.541 1.00 95.50 257 THR A C 1
ATOM 2015 O O . THR A 1 257 ? 25.410 -3.725 -9.676 1.00 95.50 257 THR A O 1
ATOM 2018 N N . LEU A 1 258 ? 24.508 -1.848 -10.530 1.00 97.19 258 LEU A N 1
ATOM 2019 C CA . LEU A 1 258 ? 24.130 -2.418 -11.826 1.00 97.19 258 LEU A CA 1
ATOM 2020 C C . LEU A 1 258 ? 24.985 -1.898 -12.998 1.00 97.19 258 LEU A C 1
ATOM 2022 O O . LEU A 1 258 ? 24.689 -2.218 -14.151 1.00 97.19 258 LEU A O 1
ATOM 2026 N N . ASN A 1 259 ? 26.049 -1.138 -12.714 1.00 97.75 259 ASN A N 1
ATOM 2027 C CA . ASN A 1 259 ? 26.908 -0.463 -13.697 1.00 97.75 259 ASN A CA 1
ATOM 2028 C C . ASN A 1 259 ? 26.105 0.387 -14.695 1.00 97.75 259 ASN A C 1
ATOM 2030 O O . ASN A 1 259 ? 26.245 0.252 -15.919 1.00 97.75 259 ASN A O 1
ATOM 2034 N N . LEU A 1 260 ? 25.222 1.237 -14.171 1.00 98.31 260 LEU A N 1
ATOM 2035 C CA . LEU A 1 260 ? 24.324 2.047 -14.985 1.00 98.31 260 LEU A CA 1
ATOM 2036 C C . LEU A 1 260 ? 24.860 3.462 -15.163 1.00 98.31 260 LEU A C 1
ATOM 2038 O O . LEU A 1 260 ? 25.339 4.097 -14.229 1.00 98.31 260 LEU A O 1
ATOM 2042 N N . THR A 1 261 ? 24.715 3.984 -16.374 1.00 97.81 261 THR A N 1
ATOM 2043 C CA . THR A 1 261 ? 24.982 5.389 -16.688 1.00 97.81 261 THR A CA 1
ATOM 2044 C C . THR A 1 261 ? 23.668 6.158 -16.783 1.00 97.81 261 THR A C 1
ATOM 2046 O O . THR A 1 261 ? 22.745 5.716 -17.468 1.00 97.81 261 THR A O 1
ATOM 2049 N N . ARG A 1 262 ? 23.572 7.327 -16.137 1.00 97.31 262 ARG A N 1
ATOM 2050 C CA . ARG A 1 262 ? 22.400 8.203 -16.280 1.00 97.31 262 ARG A CA 1
ATOM 2051 C C . ARG A 1 262 ? 22.331 8.752 -17.700 1.00 97.31 262 ARG A C 1
ATOM 2053 O O . ARG A 1 262 ? 23.285 9.380 -18.159 1.00 97.31 262 ARG A O 1
ATOM 2060 N N . ILE A 1 263 ? 21.205 8.556 -18.379 1.00 96.00 263 ILE A N 1
ATOM 2061 C CA . ILE A 1 263 ? 20.968 9.068 -19.734 1.00 96.00 263 ILE A CA 1
ATOM 2062 C C . ILE A 1 263 ? 19.674 9.888 -19.763 1.00 96.00 263 ILE A C 1
ATOM 2064 O O . ILE A 1 263 ? 18.693 9.564 -19.093 1.00 96.00 263 ILE A O 1
ATOM 2068 N N . SER A 1 264 ? 19.662 10.953 -20.568 1.00 93.56 264 SER A N 1
ATOM 2069 C CA . SER A 1 264 ? 18.462 11.757 -20.816 1.00 93.56 264 SER A CA 1
ATOM 2070 C C . SER A 1 264 ? 17.407 10.958 -21.584 1.00 93.56 264 SER A C 1
ATOM 2072 O O . SER A 1 264 ? 17.689 10.439 -22.667 1.00 93.56 264 SER A O 1
ATOM 2074 N N . ALA A 1 265 ? 16.189 10.909 -21.051 1.00 91.75 265 ALA A N 1
ATOM 2075 C CA . ALA A 1 265 ? 15.050 10.253 -21.679 1.00 91.75 265 ALA A CA 1
ATOM 2076 C C . ALA A 1 265 ? 14.147 11.213 -22.466 1.00 91.75 265 ALA A C 1
ATOM 2078 O O . ALA A 1 265 ? 14.070 12.401 -22.143 1.00 91.75 265 ALA A O 1
ATOM 2079 N N . PRO A 1 266 ? 13.420 10.705 -23.477 1.00 92.62 266 PRO A N 1
ATOM 2080 C CA . PRO A 1 266 ? 12.327 11.438 -24.092 1.00 92.62 266 PRO A CA 1
ATOM 2081 C C . PRO A 1 266 ? 11.116 11.496 -23.153 1.00 92.62 266 PRO A C 1
ATOM 2083 O O . PRO A 1 266 ? 10.747 10.498 -22.542 1.00 92.62 266 PRO A O 1
ATOM 2086 N N . LEU A 1 267 ? 10.453 12.652 -23.108 1.00 92.94 267 LEU A N 1
ATOM 2087 C CA . LEU A 1 267 ? 9.135 12.795 -22.476 1.00 92.94 267 LEU A CA 1
ATOM 2088 C C . LEU A 1 267 ? 7.999 12.357 -23.415 1.00 92.94 267 LEU A C 1
ATOM 2090 O O . LEU A 1 267 ? 6.922 11.975 -22.969 1.00 92.94 267 LEU A O 1
ATOM 2094 N N . PHE A 1 268 ? 8.235 12.421 -24.724 1.00 92.44 268 PHE A N 1
ATOM 2095 C CA . PHE A 1 268 ? 7.260 12.082 -25.750 1.00 92.44 268 PHE A CA 1
ATOM 2096 C C . PHE A 1 268 ? 7.930 11.416 -26.951 1.00 92.44 268 PHE A C 1
ATOM 2098 O O . PHE A 1 268 ? 9.097 11.675 -27.259 1.00 92.44 268 PHE A O 1
ATOM 2105 N N . VAL A 1 269 ? 7.182 10.555 -27.634 1.00 91.12 269 VAL A N 1
ATOM 2106 C CA . VAL A 1 269 ? 7.621 9.807 -28.820 1.00 91.12 269 VAL A CA 1
ATOM 2107 C C . VAL A 1 269 ? 6.560 9.871 -29.915 1.00 91.12 269 VAL A C 1
ATOM 2109 O O . VAL A 1 269 ? 5.388 10.126 -29.646 1.00 91.12 269 VAL A O 1
ATOM 2112 N N . THR A 1 270 ? 6.953 9.643 -31.168 1.00 88.31 270 THR A N 1
ATOM 2113 C CA . THR A 1 270 ? 5.984 9.520 -32.265 1.00 88.31 270 THR A CA 1
ATOM 2114 C C . THR A 1 270 ? 5.220 8.203 -32.140 1.00 88.31 270 THR A C 1
ATOM 2116 O O . THR A 1 270 ? 5.804 7.164 -31.808 1.00 88.31 270 THR A O 1
ATOM 2119 N N . ARG A 1 271 ? 3.920 8.221 -32.452 1.00 80.38 271 ARG A N 1
ATOM 2120 C CA . ARG A 1 271 ? 3.058 7.026 -32.394 1.00 80.38 271 ARG A CA 1
ATOM 2121 C C . ARG A 1 271 ? 3.567 5.891 -33.290 1.00 80.38 271 ARG A C 1
ATOM 2123 O O . ARG A 1 271 ? 3.542 4.725 -32.910 1.00 80.38 271 ARG A O 1
ATOM 2130 N N . GLU A 1 272 ? 4.099 6.240 -34.459 1.00 81.12 272 GLU A N 1
ATOM 2131 C CA . GLU A 1 272 ? 4.602 5.287 -35.458 1.00 81.12 272 GLU A CA 1
ATOM 2132 C C . GLU A 1 272 ? 5.880 4.550 -35.026 1.00 81.12 272 GLU A C 1
ATOM 2134 O O . GLU A 1 272 ? 6.211 3.500 -35.579 1.00 81.12 272 GLU A O 1
ATOM 2139 N N . SER A 1 273 ? 6.598 5.061 -34.019 1.00 78.75 273 SER A N 1
ATOM 2140 C CA . SER A 1 273 ? 7.849 4.451 -33.551 1.00 78.75 273 SER A CA 1
ATOM 2141 C C . SER A 1 273 ? 7.650 3.070 -32.914 1.00 78.75 273 SER A C 1
ATOM 2143 O O . SER A 1 273 ? 8.574 2.253 -32.901 1.00 78.75 273 SER A O 1
ATOM 2145 N N . GLY A 1 274 ? 6.463 2.807 -32.353 1.00 80.31 274 GLY A N 1
ATOM 2146 C CA . GLY A 1 274 ? 6.192 1.623 -31.536 1.00 80.31 274 GLY A CA 1
ATOM 2147 C C . GLY A 1 274 ? 6.968 1.586 -30.210 1.00 80.31 274 GLY A C 1
ATOM 2148 O O . GLY A 1 274 ? 6.996 0.538 -29.564 1.00 80.31 274 GLY A O 1
ATOM 2149 N N . LEU A 1 275 ? 7.608 2.695 -29.812 1.00 85.38 275 LEU A N 1
ATOM 2150 C CA . LEU A 1 275 ? 8.435 2.789 -28.603 1.00 85.38 275 LEU A CA 1
ATOM 2151 C C . LEU A 1 275 ? 7.636 3.099 -27.335 1.00 85.38 275 LEU A C 1
ATOM 2153 O O . LEU A 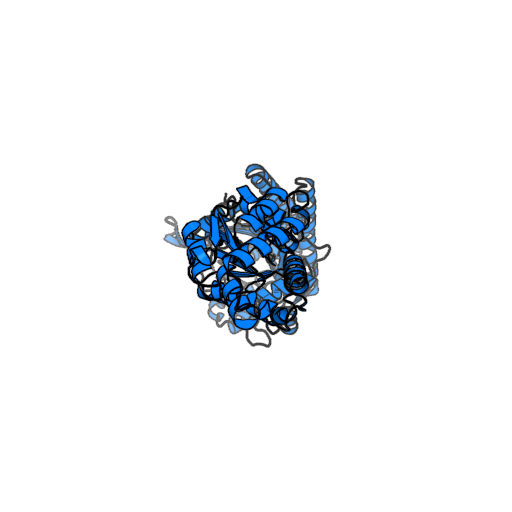1 275 ? 8.114 2.767 -26.253 1.00 85.38 275 LEU A O 1
ATOM 2157 N N . ASN A 1 276 ? 6.453 3.711 -27.456 1.00 85.25 276 ASN A N 1
ATOM 2158 C CA . ASN A 1 276 ? 5.597 3.975 -26.300 1.00 85.25 276 ASN A CA 1
ATOM 2159 C C . ASN A 1 276 ? 5.057 2.661 -25.720 1.00 85.25 276 ASN A C 1
ATOM 2161 O O . ASN A 1 276 ? 4.773 1.714 -26.465 1.00 85.25 276 ASN A O 1
ATOM 2165 N N . ASP A 1 277 ? 4.930 2.603 -24.399 1.00 80.75 277 ASP A N 1
ATOM 2166 C CA . ASP A 1 277 ? 4.332 1.469 -23.708 1.00 80.75 277 ASP A CA 1
ATOM 2167 C C . ASP A 1 277 ? 2.804 1.546 -23.782 1.00 80.75 277 ASP A C 1
ATOM 2169 O O . ASP A 1 277 ? 2.188 2.578 -23.511 1.00 80.75 277 ASP A O 1
ATOM 2173 N N . ASN A 1 278 ? 2.198 0.432 -24.174 1.00 79.19 278 ASN A N 1
ATOM 2174 C CA . ASN A 1 278 ? 0.758 0.313 -24.309 1.00 79.19 278 ASN A CA 1
ATOM 2175 C C . ASN A 1 278 ? 0.088 -0.187 -23.026 1.00 79.19 278 ASN A C 1
ATOM 2177 O O . ASN A 1 278 ? -1.133 -0.278 -23.032 1.00 79.19 278 ASN A O 1
ATOM 2181 N N . LEU A 1 279 ? 0.840 -0.500 -21.961 1.00 82.50 279 LEU A N 1
ATOM 2182 C CA . LEU A 1 279 ? 0.306 -1.054 -20.711 1.00 82.50 279 LEU A CA 1
ATOM 2183 C C . LEU A 1 279 ? -0.598 -2.272 -21.002 1.00 82.50 279 LEU A C 1
ATOM 2185 O O . LEU A 1 279 ? -0.146 -3.222 -21.651 1.00 82.50 279 LEU A O 1
ATOM 2189 N N . ASN A 1 280 ? -1.870 -2.248 -20.587 1.00 76.00 280 ASN A N 1
ATOM 2190 C CA . ASN A 1 280 ? -2.841 -3.308 -20.877 1.00 76.00 280 ASN A CA 1
ATOM 2191 C C . ASN A 1 280 ? -3.546 -3.138 -22.235 1.00 76.00 280 ASN A C 1
ATOM 2193 O O . ASN A 1 280 ? -4.327 -3.997 -22.644 1.00 76.00 280 ASN A O 1
ATOM 2197 N N . GLY A 1 281 ? -3.263 -2.054 -22.958 1.00 75.56 281 GLY A N 1
ATOM 2198 C CA . GLY A 1 281 ? -3.793 -1.759 -24.288 1.00 75.56 281 GLY A CA 1
ATOM 2199 C C . GLY A 1 281 ? -5.121 -1.003 -24.288 1.00 75.56 281 GLY A C 1
ATOM 2200 O O . GLY A 1 281 ? -5.681 -0.790 -25.364 1.00 75.56 281 GLY A O 1
ATOM 2201 N N . VAL A 1 282 ? -5.621 -0.596 -23.118 1.00 79.94 282 VAL A N 1
ATOM 2202 C CA . VAL A 1 282 ? -6.884 0.153 -22.971 1.00 79.94 282 VAL A CA 1
ATOM 2203 C C . VAL A 1 282 ? -6.654 1.609 -22.569 1.00 79.94 282 VAL A C 1
ATOM 2205 O O . VAL A 1 282 ? -7.478 2.473 -22.867 1.00 79.94 282 VAL A O 1
ATOM 2208 N N . GLU A 1 283 ? -5.521 1.883 -21.929 1.00 85.00 283 GLU A N 1
ATOM 2209 C CA . GLU A 1 283 ? -5.132 3.176 -21.387 1.00 85.00 283 GLU A CA 1
ATOM 2210 C C . GLU A 1 283 ? -4.708 4.136 -22.505 1.00 85.00 283 GLU A C 1
ATOM 2212 O O . GLU A 1 283 ? -3.895 3.800 -23.375 1.00 85.00 283 GLU A O 1
ATOM 2217 N N . ARG A 1 284 ? -5.238 5.363 -22.492 1.00 90.94 284 ARG A N 1
ATOM 2218 C CA . ARG A 1 284 ? -4.956 6.353 -23.538 1.00 90.94 284 ARG A CA 1
ATOM 2219 C C . ARG A 1 284 ? -3.763 7.229 -23.154 1.00 90.94 284 ARG A C 1
ATOM 2221 O O . ARG A 1 284 ? -3.821 7.881 -22.113 1.00 90.94 284 ARG A O 1
ATOM 2228 N N . PRO A 1 285 ? -2.739 7.366 -24.012 1.00 91.75 285 PRO A N 1
ATOM 2229 C CA . PRO A 1 285 ? -1.681 8.338 -23.780 1.00 91.75 285 PRO A CA 1
ATOM 2230 C C . PRO A 1 285 ? -2.172 9.776 -23.976 1.00 91.75 285 PRO A C 1
ATOM 2232 O O . PRO A 1 285 ? -3.169 10.050 -24.654 1.00 91.75 285 PRO A O 1
ATOM 2235 N N . VAL A 1 286 ? -1.451 10.728 -23.382 1.00 93.75 286 VAL A N 1
ATOM 2236 C CA . VAL A 1 286 ? -1.631 12.155 -23.679 1.00 93.75 286 VAL A CA 1
ATOM 2237 C C . VAL A 1 286 ? -0.956 12.455 -25.016 1.00 93.75 286 VAL A C 1
ATOM 2239 O O . VAL A 1 286 ? 0.255 12.297 -25.139 1.00 93.75 286 VAL A O 1
ATOM 2242 N N . SER A 1 287 ? -1.723 12.898 -26.010 1.00 94.06 287 SER A N 1
ATOM 2243 C CA . SER A 1 287 ? -1.222 13.212 -27.353 1.00 94.06 287 SER A CA 1
ATOM 2244 C C . SER A 1 287 ? -1.321 14.702 -27.681 1.00 94.06 287 SER A C 1
ATOM 2246 O O . SER A 1 287 ? -2.293 15.350 -27.288 1.00 94.06 287 SER A O 1
ATOM 2248 N N . PHE A 1 288 ? -0.367 15.232 -28.447 1.00 95.00 288 PHE A N 1
ATOM 2249 C CA . PHE A 1 288 ? -0.393 16.611 -28.948 1.00 95.00 288 PHE A CA 1
ATOM 2250 C C . PHE A 1 288 ? 0.340 16.757 -30.288 1.00 95.00 288 PHE A C 1
ATOM 2252 O O . PHE A 1 288 ? 1.193 15.939 -30.635 1.00 95.00 288 PHE A O 1
ATOM 2259 N N . ASP A 1 289 ? 0.021 17.817 -31.032 1.00 95.00 289 ASP A N 1
ATOM 2260 C CA . ASP A 1 289 ? 0.607 18.080 -32.349 1.00 95.00 289 ASP A CA 1
ATOM 2261 C C . ASP A 1 289 ? 1.875 18.936 -32.253 1.00 95.00 289 ASP A C 1
ATOM 2263 O O . ASP A 1 289 ? 1.916 19.973 -31.582 1.00 95.00 289 ASP A O 1
ATOM 2267 N N . VAL A 1 290 ? 2.917 18.539 -32.983 1.00 94.81 290 VAL A N 1
ATOM 2268 C CA . VAL A 1 290 ? 4.179 19.275 -33.076 1.00 94.81 290 VAL A CA 1
ATOM 2269 C C . VAL A 1 290 ? 4.148 20.174 -34.306 1.00 94.81 290 VAL A C 1
ATOM 2271 O O . VAL A 1 290 ? 4.366 19.731 -35.431 1.00 94.81 290 VAL A O 1
ATOM 2274 N N . LYS A 1 291 ? 3.944 21.481 -34.098 1.00 94.81 291 LYS A N 1
ATOM 2275 C CA . LYS A 1 291 ? 3.814 22.478 -35.182 1.00 94.81 291 LYS A CA 1
ATOM 2276 C C . LYS A 1 291 ? 4.926 22.411 -36.241 1.00 94.81 291 LYS A C 1
ATOM 2278 O O . LYS A 1 291 ? 4.659 22.659 -37.410 1.00 94.81 291 LYS A O 1
ATOM 2283 N N . ALA A 1 292 ? 6.165 22.141 -35.830 1.00 94.56 292 ALA A N 1
ATOM 2284 C CA . ALA A 1 292 ? 7.322 22.156 -36.725 1.00 94.56 292 ALA A CA 1
ATOM 2285 C C . ALA A 1 292 ? 7.403 20.930 -37.649 1.00 94.56 292 ALA A C 1
ATOM 2287 O O . ALA A 1 292 ? 7.922 21.055 -38.755 1.00 94.56 292 ALA A O 1
ATOM 2288 N N . THR A 1 293 ? 6.914 19.769 -37.204 1.00 92.25 293 THR A N 1
ATOM 2289 C CA . THR A 1 293 ? 6.964 18.517 -37.979 1.00 92.25 293 THR A CA 1
ATOM 2290 C C . THR A 1 293 ? 5.614 18.163 -38.596 1.00 92.25 293 THR A C 1
ATOM 2292 O O . THR A 1 293 ? 5.567 17.427 -39.575 1.00 92.25 293 THR A O 1
ATOM 2295 N N . GLY A 1 294 ? 4.518 18.708 -38.058 1.00 90.94 294 GLY A N 1
ATOM 2296 C CA . GLY A 1 294 ? 3.156 18.309 -38.408 1.00 90.94 294 GLY A CA 1
ATOM 2297 C C . GLY A 1 294 ? 2.762 16.940 -37.846 1.00 90.94 294 GLY A C 1
ATOM 2298 O O . GLY A 1 294 ? 1.700 16.436 -38.192 1.00 90.94 294 GLY A O 1
ATOM 2299 N N . GLU A 1 295 ? 3.602 16.334 -37.004 1.00 91.50 295 GLU A N 1
ATOM 2300 C CA . GLU A 1 295 ? 3.369 15.010 -36.428 1.00 91.50 295 GLU A CA 1
ATOM 2301 C C . GLU A 1 295 ? 2.635 15.109 -35.088 1.00 91.50 295 GLU A C 1
ATOM 2303 O O . GLU A 1 295 ? 2.877 16.024 -34.296 1.00 91.50 295 GLU A O 1
ATOM 2308 N N . THR A 1 296 ? 1.796 14.116 -34.798 1.00 92.56 296 THR A N 1
ATOM 2309 C CA . THR A 1 296 ? 1.238 13.902 -33.459 1.00 92.56 296 THR A CA 1
ATOM 2310 C C . THR A 1 296 ? 2.192 13.028 -32.644 1.00 92.56 296 THR A C 1
ATOM 2312 O O . THR A 1 296 ? 2.577 11.932 -33.067 1.00 92.56 296 THR A O 1
ATOM 2315 N N . VAL A 1 297 ? 2.561 13.501 -31.455 1.00 94.56 297 VAL A N 1
ATOM 2316 C CA . VAL A 1 297 ? 3.392 12.769 -30.490 1.00 94.56 297 VAL A CA 1
ATOM 2317 C C . VAL A 1 297 ? 2.580 12.386 -29.259 1.00 94.56 297 VAL A C 1
ATOM 2319 O O . VAL A 1 297 ? 1.551 12.994 -28.965 1.00 94.56 297 VAL A O 1
ATOM 2322 N N . GLU A 1 298 ? 3.056 11.379 -28.537 1.00 94.62 298 GLU A N 1
ATOM 2323 C CA . GLU A 1 298 ? 2.448 10.859 -27.315 1.00 94.62 298 GLU A CA 1
ATOM 2324 C C . GLU A 1 298 ? 3.426 10.990 -26.148 1.00 94.62 298 GLU A C 1
ATOM 2326 O O . GLU A 1 298 ? 4.597 10.626 -26.281 1.00 94.62 298 GLU A O 1
ATOM 2331 N N . VAL A 1 299 ? 2.947 11.486 -25.004 1.00 94.38 299 VAL A N 1
ATOM 2332 C CA . VAL A 1 299 ? 3.668 11.407 -23.728 1.00 94.38 299 VAL A CA 1
ATOM 2333 C C . VAL A 1 299 ? 3.856 9.936 -23.375 1.00 94.38 299 VAL A C 1
ATOM 2335 O O . VAL A 1 299 ? 2.934 9.127 -23.516 1.00 94.38 299 VAL A O 1
ATOM 2338 N N . VAL A 1 300 ? 5.064 9.587 -22.943 1.00 93.19 300 VAL A N 1
ATOM 2339 C CA . VAL A 1 300 ? 5.407 8.198 -22.633 1.00 93.19 300 VAL A CA 1
ATOM 2340 C C . VAL A 1 300 ? 4.651 7.708 -21.395 1.00 93.19 300 VAL A C 1
ATOM 2342 O O . VAL A 1 300 ? 4.554 8.425 -20.403 1.00 93.19 300 VAL A O 1
ATOM 2345 N N . HIS A 1 301 ? 4.129 6.478 -21.434 1.00 89.56 301 HIS A N 1
ATOM 2346 C CA . HIS A 1 301 ? 3.636 5.784 -20.230 1.00 89.56 301 HIS A CA 1
ATOM 2347 C C . HIS A 1 301 ? 4.765 5.083 -19.459 1.00 89.56 301 HIS A C 1
ATOM 2349 O O . HIS A 1 301 ? 4.709 4.951 -18.236 1.00 89.56 301 HIS A O 1
ATOM 2355 N N . SER A 1 302 ? 5.770 4.611 -20.198 1.00 87.31 302 SER A N 1
ATOM 2356 C CA . SER A 1 302 ? 7.017 4.013 -19.723 1.00 87.31 302 SER A CA 1
ATOM 2357 C C . SER A 1 302 ? 8.034 4.027 -20.867 1.00 87.31 302 SER A C 1
ATOM 2359 O O . SER A 1 302 ? 7.666 4.113 -22.043 1.00 87.31 302 SER A O 1
ATOM 2361 N N . LEU A 1 303 ? 9.323 3.912 -20.541 1.00 92.50 303 LEU A N 1
ATOM 2362 C CA . LEU A 1 303 ? 10.408 3.817 -21.515 1.00 92.50 303 LEU A CA 1
ATOM 2363 C C . LEU A 1 303 ? 10.882 2.378 -21.744 1.00 92.50 303 LEU A C 1
ATOM 2365 O O . LEU A 1 303 ? 11.949 2.186 -22.331 1.00 92.50 303 LEU A O 1
ATOM 2369 N N . ALA A 1 304 ? 10.117 1.365 -21.320 1.00 90.06 304 ALA A N 1
ATOM 2370 C CA . ALA A 1 304 ? 10.484 -0.054 -21.397 1.00 90.06 304 ALA A CA 1
ATOM 2371 C C . ALA A 1 304 ? 11.158 -0.454 -22.729 1.00 90.06 304 ALA A C 1
ATOM 2373 O O . ALA A 1 304 ? 12.278 -0.968 -22.733 1.00 90.06 304 ALA A O 1
ATOM 2374 N N . LYS A 1 305 ? 10.535 -0.134 -23.872 1.00 92.62 305 LYS A N 1
ATOM 2375 C CA . LYS A 1 305 ? 11.083 -0.428 -25.212 1.00 92.62 305 LYS A CA 1
ATOM 2376 C C . LYS A 1 305 ? 12.194 0.541 -25.628 1.00 92.62 305 LYS A C 1
ATOM 2378 O O . LYS A 1 305 ? 13.201 0.129 -26.213 1.00 92.62 305 LYS A O 1
ATOM 2383 N N . TRP A 1 306 ? 12.046 1.826 -25.298 1.00 95.25 306 TRP A N 1
ATOM 2384 C CA . TRP A 1 306 ? 13.028 2.861 -25.633 1.00 95.25 306 TRP A CA 1
ATOM 2385 C C . TRP A 1 306 ? 14.403 2.585 -25.019 1.00 95.25 306 TRP A C 1
ATOM 2387 O O . TRP A 1 306 ? 15.409 2.727 -25.713 1.00 95.25 306 TRP A O 1
ATOM 2397 N N . LYS A 1 307 ? 14.470 2.137 -23.759 1.00 96.31 307 LYS A N 1
ATOM 2398 C CA . LYS A 1 307 ? 15.746 1.885 -23.069 1.00 96.31 307 LYS A CA 1
ATOM 2399 C C . LYS A 1 307 ? 16.593 0.840 -23.797 1.00 96.31 307 LYS A C 1
ATOM 2401 O O . LYS A 1 307 ? 17.786 1.048 -24.013 1.00 96.31 307 LYS A O 1
ATOM 2406 N N . ARG A 1 308 ? 15.974 -0.249 -24.263 1.00 96.50 308 ARG A N 1
ATOM 2407 C CA . ARG A 1 308 ? 16.662 -1.293 -25.040 1.00 96.50 308 ARG A CA 1
ATOM 2408 C C . ARG A 1 308 ? 17.165 -0.775 -26.387 1.00 96.50 308 ARG A C 1
ATOM 2410 O O . ARG A 1 308 ? 18.290 -1.076 -26.785 1.00 96.50 308 ARG A O 1
ATOM 2417 N N . TYR A 1 309 ? 16.367 0.055 -27.059 1.00 93.69 309 TYR A N 1
ATOM 2418 C CA . TYR A 1 309 ? 16.784 0.727 -28.290 1.00 93.69 309 TYR A CA 1
ATOM 2419 C C . TYR A 1 309 ? 17.957 1.694 -28.049 1.00 93.69 309 TYR A C 1
ATOM 2421 O O . TYR A 1 309 ? 18.911 1.735 -28.826 1.00 93.69 309 TYR A O 1
ATOM 2429 N N . ALA A 1 310 ? 17.926 2.442 -26.944 1.00 95.88 310 ALA A N 1
ATOM 2430 C CA . ALA A 1 310 ? 18.993 3.353 -26.548 1.00 95.88 310 ALA A CA 1
ATOM 2431 C C . ALA A 1 310 ? 20.311 2.609 -26.271 1.00 95.88 310 ALA A C 1
ATOM 2433 O O . ALA A 1 310 ? 21.357 3.049 -26.749 1.00 95.88 310 ALA A O 1
ATOM 2434 N N . LEU A 1 311 ? 20.275 1.453 -25.596 1.00 97.44 311 LEU A N 1
ATOM 2435 C CA . LEU A 1 311 ? 21.466 0.619 -25.378 1.00 97.44 311 LEU A CA 1
ATOM 2436 C C . LEU A 1 311 ? 22.130 0.198 -26.698 1.00 97.44 311 LEU A C 1
ATOM 2438 O O . LEU A 1 311 ? 23.353 0.296 -26.823 1.00 97.44 311 LEU A O 1
ATOM 2442 N N . ALA A 1 312 ? 21.335 -0.208 -27.695 1.00 95.75 312 ALA A N 1
ATOM 2443 C CA . ALA A 1 312 ? 21.833 -0.541 -29.031 1.00 95.75 312 ALA A CA 1
ATOM 2444 C C . ALA A 1 312 ? 22.439 0.687 -29.730 1.00 95.75 312 ALA A C 1
ATOM 2446 O O . ALA A 1 312 ? 23.579 0.654 -30.199 1.00 95.75 312 ALA A O 1
ATOM 2447 N N . LYS A 1 313 ? 21.699 1.804 -29.745 1.00 94.75 313 LYS A N 1
ATOM 2448 C CA . LYS A 1 313 ? 22.102 3.061 -30.391 1.00 94.75 313 LYS A CA 1
ATOM 2449 C C . LYS A 1 313 ? 23.411 3.613 -29.826 1.00 94.75 313 LYS A C 1
ATOM 2451 O O . LYS A 1 313 ? 24.265 4.064 -30.588 1.00 94.75 313 LYS A O 1
ATOM 2456 N N . TYR A 1 314 ? 23.569 3.574 -28.506 1.00 96.12 314 TYR A N 1
ATOM 2457 C CA . TYR A 1 314 ? 24.758 4.060 -27.806 1.00 96.12 314 TYR A CA 1
ATOM 2458 C C . TYR A 1 314 ? 25.859 3.002 -27.661 1.00 96.12 314 TYR A C 1
ATOM 2460 O O . TYR A 1 314 ? 26.928 3.318 -27.148 1.00 96.12 314 TYR A O 1
ATOM 2468 N N . ARG A 1 315 ? 25.635 1.778 -28.164 1.00 95.88 315 ARG A N 1
ATOM 2469 C CA . ARG A 1 315 ? 26.607 0.674 -28.187 1.00 95.88 315 ARG A CA 1
ATOM 2470 C C . ARG A 1 315 ? 27.133 0.303 -26.795 1.00 95.88 315 ARG A C 1
ATOM 2472 O O . ARG A 1 315 ? 28.339 0.154 -26.600 1.00 95.88 315 ARG A O 1
ATOM 2479 N N . PHE A 1 316 ? 26.226 0.149 -25.832 1.00 97.56 316 PHE A N 1
ATOM 2480 C CA . PHE A 1 316 ? 26.582 -0.324 -24.493 1.00 97.56 316 PHE A CA 1
ATOM 2481 C C . PHE A 1 316 ? 27.170 -1.742 -24.534 1.00 97.56 316 PHE A C 1
ATOM 2483 O O . PHE A 1 316 ? 26.708 -2.608 -25.278 1.00 97.56 316 PHE A O 1
ATOM 2490 N N . GLY A 1 317 ? 28.201 -1.975 -23.718 1.00 96.25 317 GLY A N 1
ATOM 2491 C CA . GLY A 1 317 ? 28.825 -3.287 -23.558 1.00 96.25 317 GLY A CA 1
ATOM 2492 C C . GLY A 1 317 ? 28.031 -4.211 -22.633 1.00 96.25 317 GLY A C 1
ATOM 2493 O O . GLY A 1 317 ? 27.226 -3.765 -21.819 1.00 96.25 317 GLY A O 1
ATOM 2494 N N . VAL A 1 318 ? 28.303 -5.514 -22.718 1.00 96.25 318 VAL A N 1
ATOM 2495 C CA . VAL A 1 318 ? 27.725 -6.521 -21.813 1.00 96.25 318 VAL A CA 1
ATOM 2496 C C . VAL A 1 318 ? 28.038 -6.179 -20.350 1.00 96.25 318 VAL A C 1
ATOM 2498 O O . VAL A 1 318 ? 29.182 -5.862 -20.034 1.00 96.25 318 VAL A O 1
ATOM 2501 N N . ARG A 1 319 ? 27.040 -6.310 -19.464 1.00 93.94 319 ARG A N 1
ATOM 2502 C CA . ARG A 1 319 ? 27.048 -5.916 -18.037 1.00 93.94 319 ARG A CA 1
ATOM 2503 C C . ARG A 1 319 ? 27.032 -4.416 -17.754 1.00 93.94 319 ARG A C 1
ATOM 2505 O O . ARG A 1 319 ? 27.119 -4.050 -16.585 1.00 93.94 319 ARG A O 1
ATOM 2512 N N . PHE A 1 320 ? 26.911 -3.578 -18.778 1.00 98.06 320 PHE A N 1
ATOM 2513 C CA . PHE A 1 320 ? 26.696 -2.145 -18.620 1.00 98.06 320 PHE A CA 1
ATOM 2514 C C . PHE A 1 320 ? 25.284 -1.784 -19.055 1.00 98.06 320 PHE A C 1
ATOM 2516 O O . PHE A 1 320 ? 24.692 -2.418 -19.937 1.00 98.06 320 PHE A O 1
ATOM 2523 N N . GLY A 1 321 ? 24.747 -0.748 -18.428 1.00 98.25 321 GLY A N 1
ATOM 2524 C CA . GLY A 1 321 ? 23.386 -0.319 -18.674 1.00 98.25 321 GLY A CA 1
ATOM 2525 C C . GLY A 1 321 ? 23.191 1.176 -18.541 1.00 98.25 321 GLY A C 1
ATOM 2526 O O . GLY A 1 321 ? 24.127 1.944 -18.318 1.00 98.25 321 GLY A O 1
ATOM 2527 N N . LEU A 1 322 ? 21.936 1.577 -18.654 1.00 98.25 322 LEU A N 1
ATOM 2528 C CA . LEU A 1 322 ? 21.491 2.938 -18.430 1.00 98.25 322 LEU A CA 1
ATOM 2529 C C . LEU A 1 322 ? 20.388 2.977 -17.379 1.00 98.25 322 LEU A C 1
ATOM 2531 O O . LEU A 1 322 ? 19.693 1.985 -17.154 1.00 98.25 322 LEU A O 1
ATOM 2535 N N . TYR A 1 323 ? 20.209 4.143 -16.775 1.00 98.00 323 TYR A N 1
ATOM 2536 C CA . TYR A 1 323 ? 18.960 4.507 -16.118 1.00 98.00 323 TYR A CA 1
ATOM 2537 C C . TYR A 1 323 ? 18.571 5.933 -16.484 1.00 98.00 323 TYR A C 1
ATOM 2539 O O . TYR A 1 323 ? 19.384 6.713 -16.995 1.00 98.00 323 TYR A O 1
ATOM 2547 N N . THR A 1 324 ? 17.315 6.266 -16.231 1.00 96.94 324 THR A N 1
ATOM 2548 C CA . THR A 1 324 ? 16.776 7.596 -16.467 1.00 96.94 324 THR A CA 1
ATOM 2549 C C . THR A 1 324 ? 15.689 7.941 -15.457 1.00 96.94 324 THR A C 1
ATOM 2551 O O . THR A 1 324 ? 15.037 7.046 -14.916 1.00 96.94 324 THR A O 1
ATOM 2554 N N . ASP A 1 325 ? 15.503 9.238 -15.230 1.00 94.88 325 ASP A N 1
ATOM 2555 C CA . ASP A 1 325 ? 14.377 9.778 -14.473 1.00 94.88 325 ASP A CA 1
ATOM 2556 C C . ASP A 1 325 ? 13.183 9.914 -15.411 1.00 94.88 325 ASP A C 1
ATOM 2558 O O . ASP A 1 325 ? 13.028 10.903 -16.136 1.00 94.88 325 ASP A O 1
ATOM 2562 N N . MET A 1 326 ? 12.365 8.870 -15.438 1.00 94.75 326 MET A N 1
ATOM 2563 C CA . MET A 1 326 ? 11.170 8.828 -16.262 1.00 94.75 326 MET A CA 1
ATOM 2564 C C . MET A 1 326 ? 10.033 9.539 -15.539 1.00 94.75 326 MET A C 1
ATOM 2566 O O . MET A 1 326 ? 9.810 9.309 -14.354 1.00 94.75 326 MET A O 1
ATOM 2570 N N . ASN A 1 327 ? 9.323 10.388 -16.277 1.00 94.19 327 ASN A N 1
ATOM 2571 C CA . ASN A 1 327 ? 8.106 11.049 -15.833 1.00 94.19 327 ASN A CA 1
ATOM 2572 C C . ASN A 1 327 ? 7.016 10.765 -16.866 1.00 94.19 327 ASN A C 1
ATOM 2574 O O . ASN A 1 327 ? 7.225 10.996 -18.059 1.00 94.19 327 ASN A O 1
ATOM 2578 N N . ALA A 1 328 ? 5.870 10.283 -16.404 1.00 93.44 328 ALA A N 1
ATOM 2579 C CA . ALA A 1 328 ? 4.733 9.910 -17.230 1.00 93.44 328 ALA A CA 1
ATOM 2580 C C . ALA A 1 328 ? 3.436 10.514 -16.691 1.00 93.44 328 ALA A C 1
ATOM 2582 O O . ALA A 1 328 ? 3.309 10.830 -15.505 1.00 93.44 328 ALA A O 1
ATOM 2583 N N . ILE A 1 329 ? 2.458 10.637 -17.590 1.00 94.50 329 ILE A N 1
ATOM 2584 C CA . ILE A 1 329 ? 1.083 11.007 -17.254 1.00 94.50 329 ILE A CA 1
ATOM 2585 C C . ILE A 1 329 ? 0.175 9.833 -17.618 1.00 94.50 329 ILE A C 1
ATOM 2587 O O . ILE A 1 329 ? -0.065 9.577 -18.799 1.00 94.50 329 ILE A O 1
ATOM 2591 N N . ARG A 1 330 ? -0.351 9.140 -16.607 1.00 93.31 330 ARG A N 1
ATOM 2592 C CA . ARG A 1 330 ? -1.330 8.056 -16.745 1.00 93.31 330 ARG A CA 1
ATOM 2593 C C . ARG A 1 330 ? -2.730 8.594 -16.497 1.00 93.31 330 ARG A C 1
ATOM 2595 O O . ARG A 1 330 ? -3.294 8.485 -15.419 1.00 93.31 330 ARG A O 1
ATOM 2602 N N . ARG A 1 331 ? -3.285 9.239 -17.518 1.00 92.88 331 ARG A N 1
ATOM 2603 C CA . ARG A 1 331 ? -4.553 9.987 -17.428 1.00 92.88 331 ARG A CA 1
ATOM 2604 C C . ARG A 1 331 ? -5.801 9.151 -17.114 1.00 92.88 331 ARG A C 1
ATOM 2606 O O . ARG A 1 331 ? -6.822 9.741 -16.783 1.00 92.88 331 ARG A O 1
ATOM 2613 N N . ASP A 1 332 ? -5.735 7.838 -17.312 1.00 91.88 332 ASP A N 1
ATOM 2614 C CA . ASP A 1 332 ? -6.851 6.904 -17.120 1.00 91.88 332 ASP A CA 1
ATOM 2615 C C . ASP A 1 332 ? -6.630 6.026 -15.860 1.00 91.88 332 ASP A C 1
ATOM 2617 O O . ASP A 1 332 ? -7.240 4.971 -15.737 1.00 91.88 332 ASP A O 1
ATOM 2621 N N . GLU A 1 333 ? -5.734 6.441 -14.953 1.00 90.62 333 GLU A N 1
ATOM 2622 C CA . GLU A 1 333 ? -5.441 5.760 -13.682 1.00 90.62 333 GLU A CA 1
ATOM 2623 C C . GLU A 1 333 ? -6.551 6.015 -12.645 1.00 90.62 333 GLU A C 1
ATOM 2625 O O . GLU A 1 333 ? -7.000 7.154 -12.477 1.00 90.62 333 GLU A O 1
ATOM 2630 N N . ASP A 1 334 ? -6.955 4.970 -11.919 1.00 89.50 334 ASP A N 1
ATOM 2631 C CA . ASP A 1 334 ? -7.821 5.105 -10.747 1.00 89.50 334 ASP A CA 1
ATOM 2632 C C . ASP A 1 334 ? -6.998 5.645 -9.567 1.00 89.50 334 ASP A C 1
ATOM 2634 O O . ASP A 1 334 ? -5.961 5.090 -9.212 1.00 89.50 334 ASP A O 1
ATOM 2638 N N . LEU A 1 335 ? -7.447 6.744 -8.958 1.00 92.25 335 LEU A N 1
ATOM 2639 C CA . LEU A 1 335 ? -6.726 7.400 -7.867 1.00 92.25 335 LEU A CA 1
ATOM 2640 C C . LEU A 1 335 ? -7.028 6.746 -6.515 1.00 92.25 335 LEU A C 1
ATOM 2642 O O . LEU A 1 335 ? -8.188 6.531 -6.155 1.00 92.25 335 LEU A O 1
ATOM 2646 N N . ASP A 1 336 ? -5.978 6.480 -5.741 1.00 91.94 336 ASP A N 1
ATOM 2647 C CA . ASP A 1 336 ? -6.065 6.026 -4.353 1.00 91.94 336 ASP A CA 1
ATOM 2648 C C . ASP A 1 336 ? -4.791 6.414 -3.572 1.00 91.94 336 ASP A C 1
ATOM 2650 O O . ASP A 1 336 ? -3.952 7.175 -4.056 1.00 91.94 336 ASP A O 1
ATOM 2654 N N . ASN A 1 337 ? -4.617 5.863 -2.365 1.00 94.62 337 ASN A N 1
ATOM 2655 C CA . ASN A 1 337 ? -3.449 6.124 -1.516 1.00 94.62 337 ASN A CA 1
ATOM 2656 C C . ASN A 1 337 ? -2.103 5.836 -2.197 1.00 94.62 337 ASN A C 1
ATOM 2658 O O . ASN A 1 337 ? -1.074 6.372 -1.792 1.00 94.62 337 ASN A O 1
ATOM 2662 N N . LEU A 1 338 ? -2.101 4.976 -3.206 1.00 95.56 338 LEU A N 1
ATOM 2663 C CA . LEU A 1 338 ? -0.941 4.434 -3.882 1.00 95.56 338 LEU A CA 1
ATOM 2664 C C . LEU A 1 338 ? -0.834 4.942 -5.336 1.00 95.56 338 LEU A C 1
ATOM 2666 O O . LEU A 1 338 ? 0.274 5.060 -5.868 1.00 95.56 338 LEU A O 1
ATOM 2670 N N . HIS A 1 339 ? -1.944 5.235 -6.005 1.00 95.06 339 HIS A N 1
ATOM 2671 C CA . HIS A 1 339 ? -2.011 5.500 -7.443 1.00 95.06 339 HIS A CA 1
ATOM 2672 C C . HIS A 1 339 ? -2.275 6.977 -7.757 1.00 95.06 339 HIS A C 1
ATOM 2674 O O . HIS A 1 339 ? -3.061 7.655 -7.102 1.00 95.06 339 HIS A O 1
ATOM 2680 N N . SER A 1 340 ? -1.581 7.485 -8.777 1.00 96.62 340 SER A N 1
ATOM 2681 C CA . SER A 1 340 ? -1.611 8.883 -9.209 1.00 96.62 340 SER A CA 1
ATOM 2682 C C . SER A 1 340 ? -1.520 8.964 -10.721 1.00 96.62 340 SER A C 1
ATOM 2684 O O . SER A 1 340 ? -0.798 8.185 -11.344 1.00 96.62 340 SER A O 1
ATOM 2686 N N . ILE A 1 341 ? -2.162 9.977 -11.305 1.00 95.75 341 ILE A N 1
ATOM 2687 C CA . ILE A 1 341 ? -1.993 10.296 -12.726 1.00 95.75 341 ILE A CA 1
ATOM 2688 C C . ILE A 1 341 ? -0.554 10.707 -13.071 1.00 95.75 341 ILE A C 1
ATOM 2690 O O . ILE A 1 341 ? -0.150 10.590 -14.225 1.00 95.75 341 ILE A O 1
ATOM 2694 N N . TYR A 1 342 ? 0.215 11.204 -12.100 1.00 96.62 342 TYR A N 1
ATOM 2695 C CA . TYR A 1 342 ? 1.640 11.483 -12.245 1.00 96.62 342 TYR A CA 1
ATOM 2696 C C . TYR A 1 342 ? 2.442 10.278 -11.760 1.00 96.62 342 TYR A C 1
ATOM 2698 O O . TYR A 1 342 ? 2.276 9.838 -10.620 1.00 96.62 342 TYR A O 1
ATOM 2706 N N . VAL A 1 343 ? 3.305 9.761 -12.636 1.00 95.88 343 VAL A N 1
ATOM 2707 C CA . VAL A 1 343 ? 4.154 8.599 -12.364 1.00 95.88 343 VAL A CA 1
ATOM 2708 C C . VAL A 1 343 ? 5.606 8.964 -12.621 1.00 95.88 343 VAL A C 1
ATOM 2710 O O . VAL A 1 343 ? 5.958 9.347 -13.737 1.00 95.88 343 VAL A O 1
ATOM 2713 N N . ASP A 1 344 ? 6.453 8.784 -11.610 1.00 96.56 344 ASP A N 1
ATOM 2714 C CA . ASP A 1 344 ? 7.899 8.934 -11.716 1.00 96.56 344 ASP A CA 1
ATOM 2715 C C . ASP A 1 344 ? 8.633 7.618 -11.426 1.00 96.56 344 ASP A C 1
ATOM 2717 O O . ASP A 1 344 ? 8.286 6.860 -10.516 1.00 96.56 344 ASP A O 1
ATOM 2721 N N . GLN A 1 345 ? 9.658 7.305 -12.224 1.00 96.94 345 GLN A N 1
ATOM 2722 C CA . GLN A 1 345 ? 10.425 6.065 -12.073 1.00 96.94 345 GLN A CA 1
ATOM 2723 C C . GLN A 1 345 ? 11.920 6.266 -12.314 1.00 96.94 345 GLN A C 1
ATOM 2725 O O . GLN A 1 345 ? 12.323 7.043 -13.178 1.00 96.94 345 GLN A O 1
ATOM 2730 N N . TRP A 1 346 ? 12.749 5.506 -11.596 1.00 97.88 346 TRP A N 1
ATOM 2731 C CA . TRP A 1 346 ? 14.072 5.140 -12.098 1.00 97.88 346 TRP A CA 1
ATOM 2732 C C . TRP A 1 346 ? 13.902 4.007 -13.090 1.00 97.88 346 TRP A C 1
ATOM 2734 O O . TRP A 1 346 ? 13.717 2.843 -12.722 1.00 97.88 346 TRP A O 1
ATOM 2744 N N . ASP A 1 347 ? 13.929 4.373 -14.362 1.00 97.44 347 ASP A N 1
ATOM 2745 C CA . ASP A 1 347 ? 13.689 3.448 -15.450 1.00 97.44 347 ASP A CA 1
ATOM 2746 C C . ASP A 1 347 ? 15.048 2.969 -15.973 1.00 97.44 347 ASP A C 1
ATOM 2748 O O . ASP A 1 347 ? 15.809 3.737 -16.563 1.00 97.44 347 ASP A O 1
ATOM 2752 N N . TRP A 1 348 ? 15.392 1.704 -15.720 1.00 98.38 348 TRP A N 1
ATOM 2753 C CA . TRP A 1 348 ? 16.736 1.165 -15.958 1.00 98.38 348 TRP A CA 1
ATOM 2754 C C . TRP A 1 348 ? 16.745 -0.044 -16.893 1.00 98.38 348 TRP A C 1
ATOM 2756 O O . TRP A 1 348 ? 15.734 -0.734 -17.045 1.00 98.38 348 TRP A O 1
ATOM 2766 N N . GLU A 1 349 ? 17.887 -0.283 -17.538 1.00 98.62 349 GLU A N 1
ATOM 2767 C CA . GLU A 1 349 ? 18.090 -1.380 -18.487 1.00 98.62 349 GLU A CA 1
ATOM 2768 C C . GLU A 1 349 ? 19.585 -1.717 -18.607 1.00 98.62 349 GLU A C 1
ATOM 2770 O O . GLU A 1 349 ? 20.411 -0.814 -18.722 1.00 98.62 349 GLU A O 1
ATOM 2775 N N . CYS A 1 350 ? 19.949 -3.000 -18.621 1.00 98.25 350 CYS A N 1
ATOM 2776 C CA . CYS A 1 350 ? 21.330 -3.482 -18.697 1.00 98.25 350 CYS A CA 1
ATOM 2777 C C . CYS A 1 350 ? 21.484 -4.575 -19.761 1.00 98.25 350 CYS A C 1
ATOM 2779 O O . CYS A 1 350 ? 20.611 -5.433 -19.910 1.00 98.25 350 CYS A O 1
ATOM 2781 N N . VAL A 1 351 ? 22.600 -4.555 -20.498 1.00 98.56 351 VAL A N 1
ATOM 2782 C CA . VAL A 1 351 ? 22.920 -5.568 -21.515 1.00 98.56 351 VAL A CA 1
ATOM 2783 C C . VAL A 1 351 ? 23.383 -6.865 -20.849 1.00 98.56 351 VAL A C 1
ATOM 2785 O O . VAL A 1 351 ? 24.319 -6.870 -20.045 1.00 98.56 351 VAL A O 1
ATOM 2788 N N . ILE A 1 352 ? 22.778 -7.984 -21.238 1.00 98.50 352 ILE A N 1
ATOM 2789 C CA . ILE A 1 352 ? 23.084 -9.325 -20.724 1.00 98.50 352 ILE A CA 1
ATOM 2790 C C . ILE A 1 352 ? 23.519 -10.263 -21.852 1.00 98.50 352 ILE A C 1
ATOM 2792 O O . ILE A 1 352 ? 23.376 -9.960 -23.037 1.00 98.50 352 ILE A O 1
ATOM 2796 N N . ARG A 1 353 ? 24.057 -11.425 -21.487 1.00 98.06 353 ARG A N 1
ATOM 2797 C CA . ARG A 1 353 ? 24.352 -12.511 -22.422 1.00 98.06 353 ARG A CA 1
ATOM 2798 C C . ARG A 1 353 ? 23.166 -13.455 -22.550 1.00 98.06 353 ARG A C 1
ATOM 2800 O O . ARG A 1 353 ? 22.242 -13.444 -21.741 1.00 98.06 353 ARG A O 1
ATOM 2807 N N . ARG A 1 354 ? 23.207 -14.321 -23.561 1.00 97.25 354 ARG A N 1
ATOM 2808 C CA . ARG A 1 354 ? 22.184 -15.356 -23.742 1.00 97.25 354 ARG A CA 1
ATOM 2809 C C . ARG A 1 354 ? 22.184 -16.343 -22.574 1.00 97.25 354 ARG A C 1
ATOM 2811 O O . ARG A 1 354 ? 21.108 -16.688 -22.099 1.00 97.25 354 ARG A O 1
ATOM 2818 N N . GLU A 1 355 ? 23.360 -16.738 -22.079 1.00 97.94 355 GLU A N 1
ATOM 2819 C CA . GLU A 1 355 ? 23.475 -17.642 -20.927 1.00 97.94 355 GLU A CA 1
ATOM 2820 C C . GLU A 1 355 ? 22.926 -17.054 -19.615 1.00 97.94 355 GLU A C 1
ATOM 2822 O O . GLU A 1 355 ? 22.617 -17.802 -18.694 1.00 97.94 355 GLU A O 1
ATOM 2827 N N . ASP A 1 356 ? 22.742 -15.732 -19.542 1.00 97.88 356 ASP A N 1
ATOM 2828 C CA . ASP A 1 356 ? 22.191 -15.057 -18.364 1.00 97.88 356 ASP A CA 1
ATOM 2829 C C . ASP A 1 356 ? 20.667 -15.139 -18.282 1.00 97.88 356 ASP A C 1
ATOM 2831 O O . ASP A 1 356 ? 20.086 -14.726 -17.283 1.00 97.88 356 ASP A O 1
ATOM 2835 N N . ARG A 1 357 ? 19.987 -15.658 -19.311 1.00 98.12 357 ARG A N 1
ATOM 2836 C CA . ARG A 1 357 ? 18.524 -15.799 -19.331 1.00 98.12 357 ARG A CA 1
ATOM 2837 C C . ARG A 1 357 ? 18.061 -16.957 -18.451 1.00 98.12 357 ARG A C 1
ATOM 2839 O O . ARG A 1 357 ? 17.543 -17.960 -18.932 1.00 98.12 357 ARG A O 1
ATOM 2846 N N . THR A 1 358 ? 18.280 -16.820 -17.150 1.00 98.56 358 THR A N 1
ATOM 2847 C CA . THR A 1 358 ? 17.970 -17.830 -16.140 1.00 98.56 358 THR A CA 1
ATOM 2848 C C . THR A 1 358 ? 17.273 -17.197 -14.945 1.00 98.56 358 THR A C 1
ATOM 2850 O O . THR A 1 358 ? 17.455 -16.015 -14.647 1.00 98.56 358 THR A O 1
ATOM 2853 N N . ILE A 1 359 ? 16.496 -18.008 -14.223 1.00 98.62 359 ILE A N 1
ATOM 2854 C CA . ILE A 1 359 ? 15.855 -17.583 -12.974 1.00 98.62 359 ILE A CA 1
ATOM 2855 C C . ILE A 1 359 ? 16.910 -17.149 -11.948 1.00 98.62 359 ILE A C 1
ATOM 2857 O O . ILE A 1 359 ? 16.689 -16.174 -11.240 1.00 98.62 359 ILE A O 1
ATOM 2861 N N . GLU A 1 360 ? 18.065 -17.819 -11.868 1.00 98.69 360 GLU A N 1
ATOM 2862 C CA . GLU A 1 360 ? 19.078 -17.450 -10.870 1.00 98.69 360 GLU A CA 1
ATOM 2863 C C . GLU A 1 360 ? 19.686 -16.075 -11.155 1.00 98.69 360 GLU A C 1
ATOM 2865 O O . GLU A 1 360 ? 19.783 -15.257 -10.246 1.00 98.69 360 GLU A O 1
ATOM 2870 N N . PHE A 1 361 ? 19.988 -15.759 -12.418 1.00 98.62 361 PHE A N 1
ATOM 2871 C CA . PHE A 1 361 ? 20.488 -14.433 -12.782 1.00 98.62 361 PHE A CA 1
ATOM 2872 C C . PHE A 1 361 ? 19.483 -13.311 -12.454 1.00 98.62 361 PHE A C 1
ATOM 2874 O O . PHE A 1 361 ? 19.863 -12.248 -11.946 1.00 98.62 361 PHE A O 1
ATOM 2881 N N . LEU A 1 362 ? 18.189 -13.561 -12.695 1.00 98.75 362 LEU A N 1
ATOM 2882 C CA . LEU A 1 362 ? 17.100 -12.669 -12.292 1.00 98.75 362 LEU A CA 1
ATOM 2883 C C . LEU A 1 362 ? 17.104 -12.465 -10.770 1.00 98.75 362 LEU A C 1
ATOM 2885 O O . LEU A 1 362 ? 17.153 -11.325 -10.306 1.00 98.75 362 LEU A O 1
ATOM 2889 N N . LYS A 1 363 ? 17.127 -13.554 -9.989 1.00 98.81 363 LYS A N 1
ATOM 2890 C CA . LYS A 1 363 ? 17.140 -13.503 -8.518 1.00 98.81 363 LYS A CA 1
ATOM 2891 C C . LYS A 1 363 ? 18.366 -12.774 -7.971 1.00 98.81 363 LYS A C 1
ATOM 2893 O O . LYS A 1 363 ? 18.236 -11.954 -7.065 1.00 98.81 363 LYS A O 1
ATOM 2898 N N . GLU A 1 364 ? 19.554 -13.028 -8.512 1.00 98.56 364 GLU A N 1
ATOM 2899 C CA . GLU A 1 364 ? 20.783 -12.328 -8.125 1.00 98.56 364 GLU A CA 1
ATOM 2900 C C . GLU A 1 364 ? 20.694 -10.820 -8.376 1.00 98.56 364 GLU A C 1
ATOM 2902 O O . GLU A 1 364 ? 21.095 -10.022 -7.525 1.00 98.56 364 GLU A O 1
ATOM 2907 N N . THR A 1 365 ? 20.146 -10.418 -9.523 1.00 98.56 365 THR A N 1
ATOM 2908 C CA . THR A 1 365 ? 19.961 -9.001 -9.863 1.00 98.56 365 THR A CA 1
ATOM 2909 C C . THR A 1 365 ? 18.925 -8.336 -8.954 1.00 98.56 365 THR A C 1
ATOM 2911 O O . THR A 1 365 ? 19.151 -7.226 -8.477 1.00 98.56 365 THR A O 1
ATOM 2914 N N . VAL A 1 366 ? 17.842 -9.036 -8.613 1.00 98.75 366 VAL A N 1
ATOM 2915 C CA . VAL A 1 366 ? 16.855 -8.563 -7.630 1.00 98.75 366 VAL A CA 1
ATOM 2916 C C . VAL A 1 366 ? 17.486 -8.376 -6.249 1.00 98.75 366 VAL A C 1
ATOM 2918 O O . VAL A 1 366 ? 17.307 -7.324 -5.642 1.00 98.75 366 VAL A O 1
ATOM 2921 N N . ARG A 1 367 ? 18.285 -9.337 -5.759 1.00 98.81 367 ARG A N 1
ATOM 2922 C CA . ARG A 1 367 ? 18.995 -9.210 -4.467 1.00 98.81 367 ARG A CA 1
ATOM 2923 C C . ARG A 1 367 ? 19.923 -7.997 -4.442 1.00 98.81 367 ARG A C 1
ATOM 2925 O O . ARG A 1 367 ? 20.028 -7.318 -3.426 1.00 98.81 367 ARG A O 1
ATOM 2932 N N . LYS A 1 368 ? 20.595 -7.711 -5.558 1.00 98.38 368 LYS A N 1
ATOM 2933 C CA . LYS A 1 368 ? 21.440 -6.522 -5.722 1.00 98.38 368 LYS A CA 1
ATOM 2934 C C . LYS A 1 368 ? 20.633 -5.226 -5.585 1.00 98.38 368 LYS A C 1
ATOM 2936 O O . LYS A 1 368 ? 21.009 -4.368 -4.792 1.00 98.38 368 LYS A O 1
ATOM 2941 N N . ILE A 1 369 ? 19.506 -5.111 -6.288 1.00 98.62 369 ILE A N 1
ATOM 2942 C CA . ILE A 1 369 ? 18.605 -3.949 -6.180 1.00 98.62 369 ILE A CA 1
ATOM 2943 C C . ILE A 1 369 ? 18.048 -3.827 -4.757 1.00 98.62 369 ILE A C 1
ATOM 2945 O O . ILE A 1 369 ? 18.016 -2.735 -4.196 1.00 98.62 369 ILE A O 1
ATOM 2949 N N . TYR A 1 370 ? 17.683 -4.949 -4.137 1.00 98.69 370 TYR A N 1
ATOM 2950 C CA . TYR A 1 370 ? 17.186 -4.972 -2.765 1.00 98.69 370 TYR A CA 1
ATOM 2951 C C . TYR A 1 370 ? 18.212 -4.448 -1.752 1.00 98.69 370 TYR A C 1
ATOM 2953 O O . TYR A 1 370 ? 17.870 -3.644 -0.891 1.00 98.69 370 TYR A O 1
ATOM 2961 N N . ARG A 1 371 ? 19.498 -4.781 -1.913 1.00 98.38 371 ARG A N 1
ATOM 2962 C CA . ARG A 1 371 ? 20.571 -4.205 -1.083 1.00 98.38 371 ARG A CA 1
ATOM 2963 C C . ARG A 1 371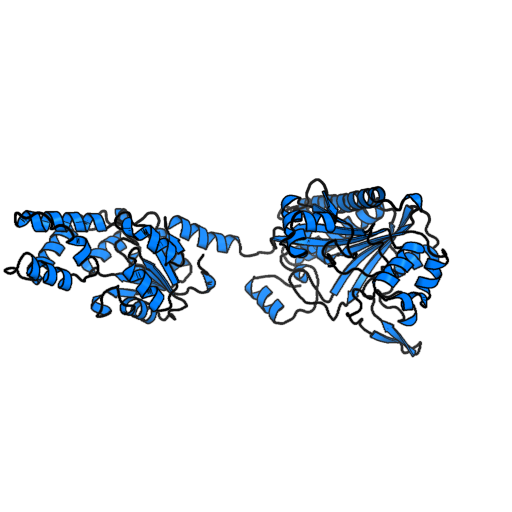 ? 20.714 -2.690 -1.255 1.00 98.38 371 ARG A C 1
ATOM 2965 O O . ARG A 1 371 ? 21.000 -1.995 -0.280 1.00 98.38 371 ARG A O 1
ATOM 2972 N N . ALA A 1 372 ? 20.501 -2.163 -2.463 1.00 98.25 372 ALA A N 1
ATOM 2973 C CA . ALA A 1 372 ? 20.479 -0.715 -2.691 1.00 98.25 372 ALA A CA 1
ATOM 2974 C C . ALA A 1 372 ? 19.301 -0.045 -1.954 1.00 98.25 372 ALA A C 1
ATOM 2976 O O . ALA A 1 372 ? 19.473 1.026 -1.365 1.00 98.25 372 ALA A O 1
ATOM 2977 N N . LEU A 1 373 ? 18.133 -0.701 -1.907 1.00 98.38 373 LEU A N 1
ATOM 2978 C CA . LEU A 1 373 ? 16.981 -0.249 -1.116 1.00 98.38 373 LEU A CA 1
ATOM 2979 C C . LEU A 1 373 ? 17.293 -0.252 0.384 1.00 98.38 373 LEU A C 1
ATOM 2981 O O . LEU A 1 373 ? 17.068 0.759 1.043 1.00 98.38 373 LEU A O 1
ATOM 2985 N N . GLN A 1 374 ? 17.868 -1.340 0.908 1.00 98.06 374 GLN A N 1
ATOM 2986 C CA . GLN A 1 374 ? 18.257 -1.451 2.321 1.00 98.06 374 GLN A CA 1
ATOM 2987 C C . GLN A 1 374 ? 19.257 -0.365 2.722 1.00 98.06 374 GLN A C 1
ATOM 2989 O O . GLN A 1 374 ? 19.032 0.352 3.693 1.00 98.06 374 GLN A O 1
ATOM 2994 N N . THR A 1 375 ? 20.302 -0.163 1.915 1.00 97.19 375 THR A N 1
ATOM 2995 C CA . THR A 1 375 ? 21.309 0.888 2.150 1.00 97.19 375 THR A CA 1
ATOM 2996 C C . THR A 1 375 ? 20.664 2.276 2.209 1.00 97.19 375 THR A C 1
ATOM 2998 O O . THR A 1 375 ? 21.017 3.106 3.052 1.00 97.19 375 THR A O 1
ATOM 3001 N N . THR A 1 376 ? 19.694 2.531 1.327 1.00 98.44 376 THR A N 1
ATOM 3002 C CA . THR A 1 376 ? 18.940 3.790 1.310 1.00 98.44 376 THR A CA 1
ATOM 3003 C C . THR A 1 376 ? 18.095 3.931 2.573 1.00 98.44 376 THR A C 1
ATOM 3005 O O . THR A 1 376 ? 18.201 4.943 3.262 1.00 98.44 376 THR A O 1
ATOM 3008 N N . ALA A 1 377 ? 17.315 2.906 2.926 1.00 98.25 377 ALA A N 1
ATOM 3009 C CA . ALA A 1 377 ? 16.457 2.905 4.108 1.00 98.25 377 ALA A CA 1
ATOM 3010 C C . ALA A 1 377 ? 17.248 3.127 5.406 1.00 98.25 377 ALA A C 1
ATOM 3012 O O . ALA A 1 377 ? 16.882 3.977 6.215 1.00 98.25 377 ALA A O 1
ATOM 3013 N N . GLU A 1 378 ? 18.367 2.422 5.580 1.00 97.12 378 GLU A N 1
ATOM 3014 C CA . GLU A 1 378 ? 19.249 2.559 6.744 1.00 97.12 378 GLU A CA 1
ATOM 3015 C C . GLU A 1 378 ? 19.853 3.959 6.860 1.00 97.12 378 GLU A C 1
ATOM 3017 O O . GLU A 1 378 ? 20.006 4.487 7.963 1.00 97.12 378 GLU A O 1
ATOM 3022 N N . THR A 1 379 ? 20.214 4.567 5.728 1.00 97.88 379 THR A N 1
ATOM 3023 C CA . THR A 1 379 ? 20.776 5.922 5.708 1.00 97.88 379 THR A CA 1
ATOM 3024 C C . THR A 1 379 ? 19.711 6.948 6.084 1.00 97.88 379 THR A C 1
ATOM 3026 O O . THR A 1 379 ? 19.957 7.803 6.932 1.00 97.88 379 THR A O 1
ATOM 3029 N N . ILE A 1 380 ? 18.506 6.810 5.531 1.00 98.19 380 ILE A N 1
ATOM 3030 C CA . ILE A 1 380 ? 17.386 7.717 5.793 1.00 98.19 380 ILE A CA 1
ATOM 3031 C C . ILE A 1 380 ? 16.883 7.600 7.230 1.00 98.19 380 ILE A C 1
ATOM 3033 O O . ILE A 1 380 ? 16.683 8.623 7.874 1.00 98.19 380 ILE A O 1
ATOM 3037 N N . CYS A 1 381 ? 16.766 6.393 7.787 1.00 97.25 381 CYS A N 1
ATOM 3038 C CA . CYS A 1 381 ? 16.376 6.225 9.192 1.00 97.25 381 CYS A CA 1
ATOM 3039 C C . CYS A 1 381 ? 17.438 6.773 10.158 1.00 97.25 381 CYS A C 1
ATOM 3041 O O . CYS A 1 381 ? 17.117 7.195 11.264 1.00 97.25 381 CYS A O 1
ATOM 3043 N N . ARG A 1 382 ? 18.715 6.800 9.755 1.00 97.31 382 ARG A N 1
ATOM 3044 C CA . ARG A 1 382 ? 19.779 7.424 10.555 1.00 97.31 382 ARG A CA 1
ATOM 3045 C C . ARG A 1 382 ? 19.678 8.947 10.558 1.00 97.31 382 ARG A C 1
ATOM 3047 O O . ARG A 1 382 ? 19.978 9.565 11.575 1.00 97.31 382 ARG A O 1
ATOM 3054 N N . GLU A 1 383 ? 19.295 9.538 9.430 1.00 97.44 383 GLU A N 1
ATOM 3055 C CA . GLU A 1 383 ? 19.105 10.986 9.295 1.00 97.44 383 GLU A CA 1
ATOM 3056 C C . GLU A 1 383 ? 17.786 11.464 9.921 1.00 97.44 383 GLU A C 1
ATOM 3058 O O . GLU A 1 383 ? 17.746 12.530 10.534 1.00 97.44 383 GLU A O 1
ATOM 3063 N N . PHE A 1 384 ? 16.735 10.644 9.839 1.00 96.19 384 PHE A N 1
ATOM 3064 C CA . PHE A 1 384 ? 15.400 10.905 10.376 1.00 96.19 384 PHE A CA 1
ATOM 3065 C C . PHE A 1 384 ? 14.980 9.775 11.344 1.00 96.19 384 PHE A C 1
ATOM 3067 O O . PHE A 1 384 ? 14.202 8.898 10.959 1.00 96.19 384 PHE A O 1
ATOM 3074 N N . PRO A 1 385 ? 15.461 9.781 12.608 1.00 93.56 385 PRO A N 1
ATOM 3075 C CA . PRO A 1 385 ? 15.283 8.678 13.569 1.00 93.56 385 PRO A CA 1
ATOM 3076 C C . PRO A 1 385 ? 13.840 8.359 13.974 1.00 93.56 385 PRO A C 1
ATOM 3078 O O . PRO A 1 385 ? 13.595 7.346 14.620 1.00 93.56 385 PRO A O 1
ATOM 3081 N N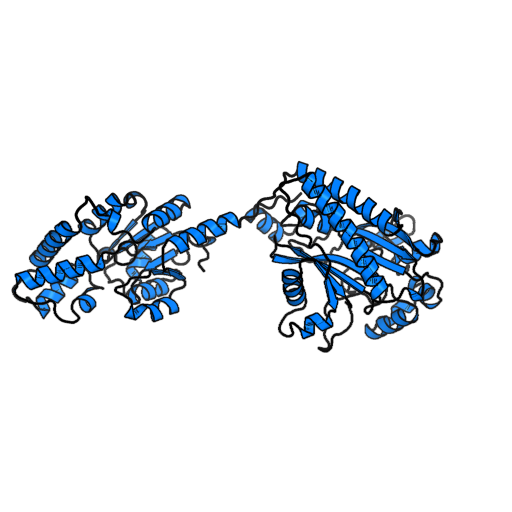 . GLN A 1 386 ? 12.887 9.232 13.649 1.00 92.69 386 GLN A N 1
ATOM 3082 C CA . GLN A 1 386 ? 11.458 9.003 13.861 1.00 92.69 386 GLN A CA 1
ATOM 3083 C C . GLN A 1 386 ? 10.833 8.039 12.835 1.00 92.69 386 GLN A C 1
ATOM 3085 O O . GLN A 1 386 ? 9.710 7.571 13.042 1.00 92.69 386 GLN A O 1
ATOM 3090 N N . LEU A 1 387 ? 11.511 7.784 11.712 1.00 95.81 387 LEU A N 1
ATOM 3091 C CA . LEU A 1 387 ? 11.056 6.853 10.683 1.00 95.81 387 LEU A CA 1
ATOM 3092 C C . LEU A 1 387 ? 11.364 5.409 11.084 1.00 95.81 387 LEU A C 1
ATOM 3094 O O . LEU A 1 387 ? 12.408 5.119 11.662 1.00 95.81 387 LEU A O 1
ATOM 3098 N N . ASP A 1 388 ? 10.454 4.508 10.728 1.00 94.69 388 ASP A N 1
ATOM 3099 C CA . ASP A 1 388 ? 10.632 3.072 10.906 1.00 94.69 388 ASP A CA 1
ATOM 3100 C C . ASP A 1 388 ? 11.127 2.451 9.597 1.00 94.69 388 ASP A C 1
ATOM 3102 O O . ASP A 1 388 ? 10.616 2.757 8.512 1.00 94.69 388 ASP A O 1
ATOM 3106 N N . ASN A 1 389 ? 12.090 1.533 9.705 1.00 96.50 389 ASN A N 1
ATOM 3107 C CA . ASN A 1 389 ? 12.529 0.706 8.589 1.00 96.50 389 ASN A CA 1
ATOM 3108 C C . ASN A 1 389 ? 11.699 -0.583 8.537 1.00 96.50 389 ASN A C 1
ATOM 3110 O O . ASN A 1 389 ? 11.832 -1.444 9.405 1.00 96.50 389 ASN A O 1
ATOM 3114 N N . TYR A 1 390 ? 10.866 -0.718 7.506 1.00 96.19 390 TYR A N 1
ATOM 3115 C CA . TYR A 1 390 ? 10.006 -1.889 7.306 1.00 96.19 390 TYR A CA 1
ATOM 3116 C C . TYR A 1 390 ? 10.611 -2.962 6.387 1.00 96.19 390 TYR A C 1
ATOM 3118 O O . TYR A 1 390 ? 9.965 -3.976 6.130 1.00 96.19 390 TYR A O 1
ATOM 3126 N N . LEU A 1 391 ? 11.825 -2.759 5.864 1.00 97.25 391 LEU A N 1
ATOM 3127 C CA . LEU A 1 391 ? 12.482 -3.754 5.017 1.00 97.25 391 LEU A CA 1
ATOM 3128 C C . LEU A 1 391 ? 12.958 -4.947 5.855 1.00 97.25 391 LEU A C 1
ATOM 3130 O O . LEU A 1 391 ? 13.635 -4.775 6.867 1.00 97.25 391 LEU A O 1
ATOM 3134 N N . SER A 1 392 ? 12.658 -6.164 5.401 1.00 96.12 392 SER A N 1
ATOM 3135 C CA . SER A 1 392 ? 13.239 -7.386 5.968 1.00 96.12 392 SER A CA 1
ATOM 3136 C C . SER A 1 392 ? 14.735 -7.512 5.657 1.00 96.12 392 SER A C 1
ATOM 3138 O O . SER A 1 392 ? 15.255 -6.888 4.728 1.00 96.12 392 SER A O 1
ATOM 3140 N N . GLU A 1 393 ? 15.434 -8.359 6.413 1.00 93.81 393 GLU A N 1
ATOM 3141 C CA . GLU A 1 393 ? 16.860 -8.649 6.200 1.00 93.81 393 GLU A CA 1
ATOM 3142 C C . GLU A 1 393 ? 17.127 -9.251 4.811 1.00 93.81 393 GLU A C 1
ATOM 3144 O O . GLU A 1 393 ? 18.044 -8.824 4.111 1.00 93.81 393 GLU A O 1
ATOM 3149 N N . ASP A 1 394 ? 16.259 -10.162 4.370 1.00 95.38 394 ASP A N 1
ATOM 3150 C CA . ASP A 1 394 ? 16.329 -10.813 3.065 1.00 95.38 394 ASP A CA 1
ATOM 3151 C C . ASP A 1 394 ? 15.050 -10.596 2.251 1.00 95.38 394 ASP A C 1
ATOM 3153 O O . ASP A 1 394 ? 13.968 -10.376 2.800 1.00 95.38 394 ASP A O 1
ATOM 3157 N N . ILE A 1 395 ? 15.171 -10.713 0.925 1.00 98.44 395 ILE A N 1
ATOM 3158 C CA . ILE A 1 395 ? 14.036 -10.767 -0.001 1.00 98.44 395 ILE A CA 1
ATOM 3159 C C . ILE A 1 395 ? 13.709 -12.225 -0.345 1.00 98.44 395 ILE A C 1
ATOM 3161 O O . ILE A 1 395 ? 14.572 -12.990 -0.789 1.00 98.44 395 ILE A O 1
ATOM 3165 N N . SER A 1 396 ? 12.455 -12.621 -0.134 1.00 98.62 396 SER A N 1
ATOM 3166 C CA . SER A 1 396 ? 11.965 -13.953 -0.496 1.00 98.62 396 SER A CA 1
ATOM 3167 C C . SER A 1 396 ? 11.548 -14.020 -1.971 1.00 98.62 396 SER A C 1
ATOM 3169 O O . SER A 1 396 ? 11.394 -12.995 -2.630 1.00 98.62 396 SER A O 1
ATOM 3171 N N . PHE A 1 397 ? 11.376 -15.226 -2.514 1.00 98.81 397 PHE A N 1
ATOM 3172 C CA . PHE A 1 397 ? 11.016 -15.440 -3.919 1.00 98.81 397 PHE A CA 1
ATOM 3173 C C . PHE A 1 397 ? 9.871 -16.436 -4.017 1.00 98.81 397 PHE A C 1
ATOM 3175 O O . PHE A 1 397 ? 9.964 -17.518 -3.442 1.00 98.81 397 PHE A O 1
ATOM 3182 N N . VAL A 1 398 ? 8.841 -16.093 -4.784 1.00 98.75 398 VAL A N 1
ATOM 3183 C CA . VAL A 1 398 ? 7.668 -16.944 -5.013 1.00 98.75 398 VAL A CA 1
ATOM 3184 C C . VAL A 1 398 ? 7.142 -16.705 -6.420 1.00 98.75 398 VAL A C 1
ATOM 3186 O O . VAL A 1 398 ? 7.235 -15.594 -6.926 1.00 98.75 398 VAL A O 1
ATOM 3189 N N . THR A 1 399 ? 6.618 -17.724 -7.082 1.00 98.75 399 THR A N 1
ATOM 3190 C CA . THR A 1 399 ? 5.931 -17.572 -8.369 1.00 98.75 399 THR A CA 1
ATOM 3191 C C . THR A 1 399 ? 4.453 -17.251 -8.169 1.00 98.75 399 THR A C 1
ATOM 3193 O O . THR A 1 399 ? 3.833 -17.633 -7.176 1.00 98.75 399 THR A O 1
ATOM 3196 N N . THR A 1 400 ? 3.847 -16.593 -9.152 1.00 98.50 400 THR A N 1
ATOM 3197 C CA . THR A 1 400 ? 2.393 -16.370 -9.191 1.00 98.50 400 THR A CA 1
ATOM 3198 C C . THR A 1 400 ? 1.582 -17.670 -9.102 1.00 98.50 400 THR A C 1
ATOM 3200 O O . THR A 1 400 ? 0.519 -17.690 -8.476 1.00 98.50 400 THR A O 1
ATOM 3203 N N . GLN A 1 401 ? 2.091 -18.776 -9.662 1.00 98.56 401 GLN A N 1
ATOM 3204 C CA . GLN A 1 401 ? 1.451 -20.087 -9.544 1.00 98.56 401 GLN A CA 1
ATOM 3205 C C . GLN A 1 401 ? 1.556 -20.661 -8.128 1.00 98.56 401 GLN A C 1
ATOM 3207 O O . GLN A 1 401 ? 0.570 -21.188 -7.623 1.00 98.56 401 GLN A O 1
ATOM 3212 N N . GLU A 1 402 ? 2.709 -20.546 -7.466 1.00 98.56 402 GLU A N 1
ATOM 3213 C CA . GLU A 1 402 ? 2.849 -20.967 -6.065 1.00 98.56 402 GLU A CA 1
ATOM 3214 C C . GLU A 1 402 ? 1.910 -20.166 -5.153 1.00 98.56 402 GLU A C 1
ATOM 3216 O O . GLU A 1 402 ? 1.290 -20.744 -4.264 1.00 98.56 402 GLU A O 1
ATOM 3221 N N . LEU A 1 403 ? 1.734 -18.861 -5.399 1.00 98.31 403 LEU A N 1
ATOM 3222 C CA . LEU A 1 403 ? 0.749 -18.046 -4.677 1.00 98.31 403 LEU A CA 1
ATOM 3223 C C . LEU A 1 403 ? -0.688 -18.538 -4.884 1.00 98.31 403 LEU A C 1
ATOM 3225 O O . LEU A 1 403 ? -1.462 -18.571 -3.930 1.00 98.31 403 LEU A O 1
ATOM 3229 N N . GLU A 1 404 ? -1.062 -18.912 -6.111 1.00 98.12 404 GLU A N 1
ATOM 3230 C CA . GLU A 1 404 ? -2.374 -19.513 -6.386 1.00 98.12 404 GLU A CA 1
ATOM 3231 C C . GLU A 1 404 ? -2.550 -20.859 -5.676 1.00 98.12 404 GLU A C 1
ATOM 3233 O O . GLU A 1 404 ? -3.597 -21.100 -5.078 1.00 98.12 404 GLU A O 1
ATOM 3238 N N . ASP A 1 405 ? -1.518 -21.703 -5.697 1.00 98.25 405 ASP A N 1
ATOM 3239 C CA . ASP A 1 405 ? -1.544 -23.031 -5.087 1.00 98.25 405 ASP A CA 1
ATOM 3240 C C . ASP A 1 405 ? -1.624 -22.941 -3.541 1.00 98.25 405 ASP A C 1
ATOM 3242 O O . ASP A 1 405 ? -2.329 -23.733 -2.915 1.00 98.25 405 ASP A O 1
ATOM 3246 N N . MET A 1 406 ? -0.957 -21.960 -2.914 1.00 98.19 406 MET A N 1
ATOM 3247 C CA . MET A 1 406 ? -1.002 -21.727 -1.458 1.00 98.19 406 MET A CA 1
ATOM 3248 C C . MET A 1 406 ? -2.310 -21.084 -0.978 1.00 98.19 406 MET A C 1
ATOM 3250 O O . MET A 1 406 ? -2.761 -21.359 0.135 1.00 98.19 406 MET A O 1
ATOM 3254 N N . TYR A 1 407 ? -2.916 -20.226 -1.800 1.00 96.75 407 TYR A N 1
ATOM 3255 C CA . TYR A 1 407 ? -4.065 -19.401 -1.423 1.00 96.75 407 TYR A CA 1
ATOM 3256 C C . TYR A 1 407 ? -5.186 -19.453 -2.482 1.00 96.75 407 TYR A C 1
ATOM 3258 O O . TYR A 1 407 ? -5.586 -18.416 -3.024 1.00 96.75 407 TYR A O 1
ATOM 3266 N N . PRO A 1 408 ? -5.748 -20.640 -2.776 1.00 94.62 408 PRO A N 1
ATOM 3267 C CA . PRO A 1 408 ? -6.643 -20.842 -3.921 1.00 94.62 408 PRO A CA 1
ATOM 3268 C C . PRO A 1 408 ? -7.976 -20.085 -3.817 1.00 94.62 408 PRO A C 1
ATOM 3270 O O . PRO A 1 408 ? -8.630 -19.837 -4.828 1.00 94.62 408 PRO A O 1
ATOM 3273 N N . GLY A 1 409 ? -8.394 -19.714 -2.601 1.00 93.12 409 GLY A N 1
ATOM 3274 C CA . GLY A 1 409 ? -9.628 -18.964 -2.347 1.00 93.12 409 GLY A CA 1
ATOM 3275 C C . GLY A 1 409 ? -9.487 -17.440 -2.422 1.00 93.12 409 GLY A C 1
ATOM 3276 O O . GLY A 1 409 ? -10.491 -16.746 -2.290 1.00 93.12 409 GLY A O 1
ATOM 3277 N N . LEU A 1 410 ? -8.271 -16.911 -2.605 1.00 95.44 410 LEU A N 1
ATOM 3278 C CA . LEU A 1 410 ? -7.992 -15.475 -2.533 1.00 95.44 410 LEU A CA 1
ATOM 3279 C C . LEU A 1 410 ? -7.780 -14.844 -3.918 1.00 95.44 410 LEU A C 1
ATOM 3281 O O . LEU A 1 410 ? -7.232 -15.448 -4.848 1.00 95.44 410 LEU A O 1
ATOM 3285 N N . THR A 1 411 ? -8.175 -13.578 -4.051 1.00 94.88 411 THR A N 1
ATOM 3286 C CA . THR A 1 411 ? -7.855 -12.758 -5.234 1.00 94.88 411 THR A CA 1
ATOM 3287 C C . THR A 1 411 ? -6.341 -12.518 -5.346 1.00 94.88 411 THR A C 1
ATOM 3289 O O . THR A 1 411 ? -5.659 -12.574 -4.326 1.00 94.88 411 THR A O 1
ATOM 3292 N N . PRO A 1 412 ? -5.783 -12.224 -6.539 1.00 95.81 412 PRO A N 1
ATOM 3293 C CA . PRO A 1 412 ? -4.347 -11.966 -6.700 1.00 95.81 412 PRO A CA 1
ATOM 3294 C C . PRO A 1 412 ? -3.762 -10.981 -5.674 1.00 95.81 412 PRO A C 1
ATOM 3296 O O . PRO A 1 412 ? -2.822 -11.340 -4.971 1.00 95.81 412 PRO A O 1
ATOM 3299 N N . LYS A 1 413 ? -4.379 -9.805 -5.482 1.00 93.50 413 LYS A N 1
ATOM 3300 C CA . LYS A 1 413 ? -3.918 -8.796 -4.507 1.00 93.50 413 LYS A CA 1
ATOM 3301 C C . LYS A 1 413 ? -4.001 -9.267 -3.048 1.00 93.50 413 LYS A C 1
ATOM 3303 O O . LYS A 1 413 ? -3.133 -8.942 -2.237 1.00 93.50 413 LYS A O 1
ATOM 3308 N N . GLN A 1 414 ? -5.002 -10.081 -2.703 1.00 94.19 414 GLN A N 1
ATOM 3309 C CA . GLN A 1 414 ? -5.071 -10.717 -1.381 1.00 94.19 414 GLN A CA 1
ATOM 3310 C C . GLN A 1 414 ? -3.956 -11.754 -1.197 1.00 94.19 414 GLN A C 1
ATOM 3312 O O . GLN A 1 414 ? -3.350 -11.797 -0.133 1.00 94.19 414 GLN A O 1
ATOM 3317 N N . ARG A 1 415 ? -3.634 -12.548 -2.229 1.00 97.94 415 ARG A N 1
ATOM 3318 C CA . ARG A 1 415 ? -2.515 -13.508 -2.187 1.00 97.94 415 ARG A CA 1
ATOM 3319 C C . ARG A 1 415 ? -1.175 -12.810 -1.993 1.00 97.94 415 ARG A C 1
ATOM 3321 O O . ARG A 1 415 ? -0.378 -13.256 -1.173 1.00 97.94 415 ARG A O 1
ATOM 3328 N N . GLU A 1 416 ? -0.950 -11.718 -2.726 1.00 98.12 416 GLU A N 1
ATOM 3329 C CA . GLU A 1 416 ? 0.227 -10.860 -2.557 1.00 98.12 416 GLU A CA 1
ATOM 3330 C C . GLU A 1 416 ? 0.322 -10.376 -1.110 1.00 98.12 416 GLU A C 1
ATOM 3332 O O . GLU A 1 416 ? 1.340 -10.589 -0.458 1.00 98.12 416 GLU A O 1
ATOM 3337 N N . THR A 1 417 ? -0.758 -9.794 -0.583 1.00 95.94 417 THR A N 1
ATOM 3338 C CA . THR A 1 417 ? -0.785 -9.229 0.772 1.00 95.94 417 THR A CA 1
ATOM 3339 C C . THR A 1 417 ? -0.552 -10.287 1.851 1.00 95.94 417 THR A C 1
ATOM 3341 O O . THR A 1 417 ? 0.298 -10.080 2.712 1.00 95.94 417 THR A O 1
ATOM 3344 N N . GLU A 1 418 ? -1.230 -11.437 1.797 1.00 95.94 418 GLU A N 1
ATOM 3345 C CA . GLU A 1 418 ? -1.046 -12.514 2.782 1.00 95.94 418 GLU A CA 1
ATOM 3346 C C . GLU A 1 418 ? 0.382 -13.063 2.793 1.00 95.94 418 GLU A C 1
ATOM 3348 O O . GLU A 1 418 ? 0.977 -13.261 3.857 1.00 95.94 418 GLU A O 1
ATOM 3353 N N . TYR A 1 419 ? 0.956 -13.287 1.611 1.00 98.12 419 TYR A N 1
ATOM 3354 C CA . TYR A 1 419 ? 2.317 -13.795 1.507 1.00 98.12 419 TYR A CA 1
ATOM 3355 C C . TYR A 1 419 ? 3.327 -12.755 1.999 1.00 98.12 419 TYR A C 1
ATOM 3357 O O . TYR A 1 419 ? 4.164 -13.032 2.857 1.00 98.12 419 TYR A O 1
ATOM 3365 N N . VAL A 1 420 ? 3.224 -11.525 1.504 1.00 97.31 420 VAL A N 1
ATOM 3366 C CA . VAL A 1 420 ? 4.164 -10.451 1.825 1.00 97.31 420 VAL A CA 1
ATOM 3367 C C . VAL A 1 420 ? 4.078 -10.071 3.308 1.00 97.31 420 VAL A C 1
ATOM 3369 O O . VAL A 1 420 ? 5.120 -9.892 3.929 1.00 97.31 420 VAL A O 1
ATOM 3372 N N . ARG A 1 421 ? 2.890 -10.082 3.931 1.00 95.81 421 ARG A N 1
ATOM 3373 C CA . ARG A 1 421 ? 2.729 -9.885 5.386 1.00 95.81 421 ARG A CA 1
ATOM 3374 C C . ARG A 1 421 ? 3.538 -10.889 6.210 1.00 95.81 421 ARG A C 1
ATOM 3376 O O . ARG A 1 421 ? 4.099 -10.530 7.241 1.00 95.81 421 ARG A O 1
ATOM 3383 N N . LYS A 1 422 ? 3.623 -12.144 5.761 1.00 95.50 422 LYS A N 1
ATOM 3384 C CA . LYS A 1 422 ? 4.395 -13.196 6.440 1.00 95.50 422 LYS A CA 1
ATOM 3385 C C . LYS A 1 422 ? 5.900 -13.095 6.178 1.00 95.50 422 LYS A C 1
ATOM 3387 O O . LYS A 1 422 ? 6.692 -13.472 7.039 1.00 95.50 422 LYS A O 1
ATOM 3392 N N . HIS A 1 423 ? 6.288 -12.644 4.988 1.00 96.94 423 HIS A N 1
ATOM 3393 C CA . HIS A 1 423 ? 7.671 -12.702 4.507 1.00 96.94 423 HIS A CA 1
ATOM 3394 C C . HIS A 1 423 ? 8.416 -11.354 4.540 1.00 96.94 423 HIS A C 1
ATOM 3396 O O . HIS A 1 423 ? 9.633 -11.335 4.365 1.00 96.94 423 HIS A O 1
ATOM 3402 N N . GLY A 1 424 ? 7.725 -10.239 4.788 1.00 97.19 424 GLY A N 1
ATOM 3403 C CA . GLY A 1 424 ? 8.287 -8.887 4.816 1.00 97.19 424 GLY A CA 1
ATOM 3404 C C . GLY A 1 424 ? 8.528 -8.336 3.412 1.00 97.19 424 GLY A C 1
ATOM 3405 O O . GLY A 1 424 ? 7.747 -7.525 2.926 1.00 97.19 424 GLY A O 1
ATOM 3406 N N . SER A 1 425 ? 9.572 -8.814 2.735 1.00 98.44 425 SER A N 1
ATOM 3407 C CA . SER A 1 425 ? 9.913 -8.423 1.362 1.00 98.44 425 SER A CA 1
ATOM 3408 C C . SER A 1 425 ? 9.932 -9.636 0.443 1.00 98.44 425 SER A C 1
ATOM 3410 O O . SER A 1 425 ? 10.500 -10.686 0.760 1.00 98.44 425 SER A O 1
ATOM 3412 N N . THR A 1 426 ? 9.318 -9.505 -0.728 1.00 98.75 426 THR A N 1
ATOM 3413 C CA . THR A 1 426 ? 9.158 -10.607 -1.681 1.00 98.75 426 THR A CA 1
ATOM 3414 C C . THR A 1 426 ? 9.355 -10.130 -3.109 1.00 98.75 426 THR A C 1
ATOM 3416 O O . THR A 1 426 ? 8.870 -9.072 -3.491 1.00 98.75 426 THR A O 1
ATOM 3419 N N . PHE A 1 427 ? 10.013 -10.947 -3.923 1.00 98.88 427 PHE A N 1
ATOM 3420 C CA . PHE A 1 427 ? 9.955 -10.849 -5.371 1.00 98.88 427 PHE A CA 1
ATOM 3421 C C . PHE A 1 427 ? 8.977 -11.888 -5.921 1.00 98.88 427 PHE A C 1
ATOM 3423 O O . PHE A 1 427 ? 9.233 -13.096 -5.843 1.00 98.88 427 PHE A O 1
ATOM 3430 N N . ILE A 1 428 ? 7.846 -11.414 -6.444 1.00 98.75 428 ILE A N 1
ATOM 3431 C CA . ILE A 1 428 ? 6.804 -12.264 -7.026 1.00 98.75 428 ILE A CA 1
ATOM 3432 C C . ILE A 1 428 ? 7.117 -12.451 -8.505 1.00 98.75 428 ILE A C 1
ATOM 3434 O O . ILE A 1 428 ? 7.049 -11.509 -9.284 1.00 98.75 428 ILE A O 1
ATOM 3438 N N . MET A 1 429 ? 7.485 -13.667 -8.886 1.00 98.69 429 MET A N 1
ATOM 3439 C CA . MET A 1 429 ? 7.976 -14.019 -10.213 1.00 98.69 429 MET A CA 1
ATOM 3440 C C . MET A 1 429 ? 6.861 -14.509 -11.136 1.00 98.69 429 MET A C 1
ATOM 3442 O O . MET A 1 429 ? 5.885 -15.111 -10.689 1.00 98.69 429 MET A O 1
ATOM 3446 N N . GLN A 1 430 ? 7.109 -14.389 -12.438 1.00 98.12 430 GLN A N 1
ATOM 3447 C CA . GLN A 1 430 ? 6.298 -14.939 -13.525 1.00 98.12 430 GLN A CA 1
ATOM 3448 C C . GLN A 1 430 ? 4.915 -14.289 -13.654 1.00 98.12 430 GLN A C 1
ATOM 3450 O O . GLN A 1 430 ? 3.872 -14.932 -13.502 1.00 98.12 430 GLN A O 1
ATOM 3455 N N . ILE A 1 431 ? 4.901 -12.982 -13.908 1.00 97.31 431 ILE A N 1
ATOM 3456 C CA . ILE A 1 431 ? 3.680 -12.178 -14.022 1.00 97.31 431 ILE A CA 1
ATOM 3457 C C . ILE A 1 431 ? 3.354 -11.932 -15.499 1.00 97.31 431 ILE A C 1
ATOM 3459 O O . ILE A 1 431 ? 4.203 -11.486 -16.269 1.00 97.31 431 ILE A O 1
ATOM 3463 N N . GLY A 1 432 ? 2.102 -12.191 -15.883 1.00 94.62 432 GLY A N 1
ATOM 3464 C CA . GLY A 1 432 ? 1.563 -11.958 -17.229 1.00 94.62 432 GLY A CA 1
ATOM 3465 C C . GLY A 1 432 ? 0.951 -13.208 -17.861 1.00 94.62 432 GLY A C 1
ATOM 3466 O O . GLY A 1 432 ? -0.106 -13.131 -18.490 1.00 94.62 432 GLY A O 1
ATOM 3467 N N . GLY A 1 433 ? 1.567 -14.373 -17.642 1.00 94.19 433 GLY A N 1
ATOM 3468 C CA . GLY A 1 433 ? 1.066 -15.661 -18.126 1.00 94.19 433 GLY A CA 1
ATOM 3469 C C . GLY A 1 433 ? -0.244 -16.104 -17.457 1.00 94.19 433 GLY A C 1
ATOM 3470 O O . GLY A 1 433 ? -0.582 -15.679 -16.349 1.00 94.19 433 GLY A O 1
ATOM 3471 N N . ARG A 1 434 ? -0.997 -16.985 -18.131 1.00 95.00 434 ARG A N 1
ATOM 3472 C CA . ARG A 1 434 ? -2.171 -17.647 -17.535 1.00 95.00 434 ARG A CA 1
ATOM 3473 C C . ARG A 1 434 ? -1.718 -18.734 -16.561 1.00 95.00 434 ARG A C 1
ATOM 3475 O O . ARG A 1 434 ? -0.883 -19.563 -16.911 1.00 95.00 434 ARG A O 1
ATOM 3482 N N . LEU A 1 435 ? -2.315 -18.740 -15.375 1.00 96.50 435 LEU A N 1
ATOM 3483 C CA . LEU A 1 435 ? -2.121 -19.751 -14.338 1.00 96.50 435 LEU A CA 1
ATOM 3484 C C . LEU A 1 435 ? -2.937 -21.019 -14.640 1.00 96.50 435 LEU A C 1
ATOM 3486 O O . LEU A 1 435 ? -3.749 -21.039 -15.572 1.00 96.50 435 LEU A O 1
ATOM 3490 N N . LYS A 1 436 ? -2.781 -22.071 -13.824 1.00 96.19 436 LYS A N 1
ATOM 3491 C CA . LYS A 1 436 ? -3.571 -23.319 -13.915 1.00 96.19 436 LYS A CA 1
ATOM 3492 C C . LYS A 1 436 ? -5.081 -23.066 -13.877 1.00 96.19 436 LYS A C 1
ATOM 3494 O O . LYS A 1 436 ? -5.836 -23.804 -14.505 1.00 96.19 436 LYS A O 1
ATOM 3499 N N . SER A 1 437 ? -5.528 -22.011 -13.193 1.00 94.25 437 SER A N 1
ATOM 3500 C CA . SER A 1 437 ? -6.934 -21.580 -13.179 1.00 94.25 437 SER A CA 1
ATOM 3501 C C . SER A 1 437 ? -7.446 -21.006 -14.512 1.00 94.25 437 SER A C 1
ATOM 3503 O O . SER A 1 437 ? -8.637 -20.719 -14.646 1.00 94.25 437 SER A O 1
ATOM 3505 N N . GLY A 1 438 ? -6.565 -20.782 -15.493 1.00 94.31 438 GLY A N 1
ATOM 3506 C CA . GLY A 1 438 ? -6.853 -20.105 -16.761 1.00 94.31 438 GLY A CA 1
ATOM 3507 C C . GLY A 1 438 ? -6.879 -18.573 -16.664 1.00 94.31 438 GLY A C 1
ATOM 3508 O O . GLY A 1 438 ? -6.976 -17.889 -17.693 1.00 94.31 438 GLY A O 1
ATOM 3509 N N . LYS A 1 439 ? -6.770 -18.022 -15.448 1.00 94.06 439 LYS A N 1
ATOM 3510 C CA . LYS A 1 439 ? -6.715 -16.581 -15.168 1.00 94.06 439 LYS A CA 1
ATOM 3511 C C . LYS A 1 439 ? -5.266 -16.106 -15.087 1.00 94.06 439 LYS A C 1
ATOM 3513 O O . LYS A 1 439 ? -4.370 -16.889 -14.794 1.00 94.06 439 LYS A O 1
ATOM 3518 N N . LYS A 1 440 ? -5.035 -14.822 -15.350 1.00 94.56 440 LYS A N 1
ATOM 3519 C CA . LYS A 1 440 ? -3.743 -14.179 -15.074 1.00 94.56 440 LYS A CA 1
ATOM 3520 C C . LYS A 1 440 ? -3.679 -13.767 -13.605 1.00 94.56 440 LYS A C 1
ATOM 3522 O O . LYS A 1 440 ? -4.718 -13.491 -13.006 1.00 94.56 440 LYS A O 1
ATOM 3527 N N . HIS A 1 441 ? -2.469 -13.720 -13.053 1.00 96.19 441 HIS A N 1
ATOM 3528 C CA . HIS A 1 441 ? -2.229 -13.085 -11.753 1.00 96.19 441 HIS A CA 1
ATOM 3529 C C . HIS A 1 441 ? -2.413 -11.569 -11.849 1.00 96.19 441 HIS A C 1
ATOM 3531 O O . HIS A 1 441 ? -3.220 -11.007 -11.120 1.00 96.19 441 HIS A O 1
ATOM 3537 N N . ASP A 1 442 ? -1.725 -10.952 -12.809 1.00 93.81 442 ASP A N 1
ATOM 3538 C CA . ASP A 1 442 ? -1.860 -9.542 -13.172 1.00 93.81 442 ASP A CA 1
ATOM 3539 C C . ASP A 1 442 ? -1.570 -9.359 -14.676 1.00 93.81 442 ASP A C 1
ATOM 3541 O O . ASP A 1 442 ? -1.066 -10.276 -15.343 1.00 93.81 442 ASP A O 1
ATOM 3545 N N . GLY A 1 443 ? -1.927 -8.198 -15.222 1.00 88.81 443 GLY A N 1
ATOM 3546 C CA . GLY A 1 443 ? -1.633 -7.804 -16.596 1.00 88.81 443 GLY A CA 1
ATOM 3547 C C . GLY A 1 443 ? -0.143 -7.535 -16.815 1.00 88.81 443 GLY A C 1
ATOM 3548 O O . GLY A 1 443 ? 0.550 -6.995 -15.956 1.00 88.81 443 GLY A O 1
ATOM 3549 N N . ARG A 1 444 ? 0.374 -7.914 -17.988 1.00 91.44 444 ARG A N 1
ATOM 3550 C CA . ARG A 1 444 ? 1.729 -7.554 -18.420 1.00 91.44 444 ARG A CA 1
ATOM 3551 C C . ARG A 1 444 ? 1.789 -7.486 -19.937 1.00 91.44 444 ARG A C 1
ATOM 3553 O O . ARG A 1 444 ? 1.222 -8.353 -20.608 1.00 91.44 444 ARG A O 1
ATOM 3560 N N . ALA A 1 445 ? 2.474 -6.481 -20.479 1.00 90.31 445 ALA A N 1
ATOM 3561 C CA . ALA A 1 445 ? 2.587 -6.357 -21.924 1.00 90.31 445 ALA A CA 1
ATOM 3562 C C . ALA A 1 445 ? 3.417 -7.520 -22.512 1.00 90.31 445 ALA A C 1
ATOM 3564 O O . ALA A 1 445 ? 4.374 -7.986 -21.884 1.00 90.31 445 ALA A O 1
ATOM 3565 N N . PRO A 1 446 ? 3.069 -8.000 -23.718 1.00 92.50 446 PRO A N 1
ATOM 3566 C CA . PRO A 1 446 ? 3.736 -9.138 -24.350 1.00 92.50 446 PRO A CA 1
ATOM 3567 C C . PRO A 1 446 ? 5.074 -8.800 -25.020 1.00 92.50 446 PRO A C 1
ATOM 3569 O O . PRO A 1 446 ? 5.751 -9.714 -25.486 1.00 92.50 446 PRO A O 1
ATOM 3572 N N . ASP A 1 447 ? 5.437 -7.519 -25.125 1.00 91.56 447 ASP A N 1
ATOM 3573 C CA . ASP A 1 447 ? 6.462 -7.019 -26.047 1.00 91.56 447 ASP A CA 1
ATOM 3574 C C . ASP A 1 447 ? 7.752 -6.509 -25.390 1.00 91.56 447 ASP A C 1
ATOM 3576 O O . ASP A 1 447 ? 8.680 -6.117 -26.104 1.00 91.56 447 ASP A O 1
ATOM 3580 N N . TYR A 1 448 ? 7.857 -6.551 -24.059 1.00 91.19 448 TYR A N 1
ATOM 3581 C CA . TYR A 1 448 ? 9.100 -6.191 -23.375 1.00 91.19 448 TYR A CA 1
ATOM 3582 C C . TYR A 1 448 ? 9.569 -7.213 -22.340 1.00 91.19 448 TYR A C 1
ATOM 3584 O O . TYR A 1 448 ? 10.744 -7.558 -22.390 1.00 91.19 448 TYR A O 1
ATOM 3592 N N . ASP A 1 449 ? 8.720 -7.743 -21.457 1.00 93.94 449 ASP A N 1
ATOM 3593 C CA . ASP A 1 449 ? 9.128 -8.724 -20.438 1.00 93.94 449 ASP A CA 1
ATOM 3594 C C . ASP A 1 449 ? 8.865 -10.159 -20.872 1.00 93.94 449 ASP A C 1
ATOM 3596 O O . ASP A 1 449 ? 7.788 -10.468 -21.376 1.00 93.94 449 ASP A O 1
ATOM 3600 N N . ASP A 1 450 ? 9.831 -11.046 -20.633 1.00 97.94 450 ASP A N 1
ATOM 3601 C CA . ASP A 1 450 ? 9.600 -12.486 -20.717 1.00 97.94 450 ASP A CA 1
ATOM 3602 C C . ASP A 1 450 ? 8.860 -12.933 -19.450 1.00 97.94 450 ASP A C 1
ATOM 3604 O O . ASP A 1 450 ? 9.417 -12.870 -18.351 1.00 97.94 450 ASP A O 1
ATOM 3608 N N . TRP A 1 451 ? 7.607 -13.374 -19.576 1.00 97.00 451 TRP A N 1
ATOM 3609 C CA . TRP A 1 451 ? 6.759 -13.710 -18.425 1.00 97.00 451 TRP A CA 1
ATOM 3610 C C . TRP A 1 451 ? 7.239 -14.932 -17.643 1.00 97.00 451 TRP A C 1
ATOM 3612 O O . TRP A 1 451 ? 6.685 -15.227 -16.592 1.00 97.00 451 TRP A O 1
ATOM 3622 N N . ASN A 1 452 ? 8.252 -15.659 -18.121 1.00 97.62 452 ASN A N 1
ATOM 3623 C CA . ASN A 1 452 ? 8.896 -16.716 -17.338 1.00 97.62 452 ASN A CA 1
ATOM 3624 C C . ASN A 1 452 ? 10.085 -16.193 -16.516 1.00 97.62 452 ASN A C 1
ATOM 3626 O O . ASN A 1 452 ? 10.591 -16.899 -15.642 1.00 97.62 452 ASN A O 1
ATOM 3630 N N . LEU A 1 453 ? 10.556 -14.977 -16.808 1.00 98.44 453 LEU A N 1
ATOM 3631 C CA . LEU A 1 453 ? 11.782 -14.380 -16.277 1.00 98.44 453 LEU A CA 1
ATOM 3632 C C . LEU A 1 453 ? 11.570 -12.919 -15.834 1.00 98.44 453 LEU A C 1
ATOM 3634 O O . LEU A 1 453 ? 12.487 -12.098 -15.920 1.00 98.44 453 LEU A O 1
ATOM 3638 N N . ASN A 1 454 ? 10.380 -12.596 -15.336 1.00 98.69 454 ASN A N 1
ATOM 3639 C CA . ASN A 1 454 ? 10.044 -11.295 -14.767 1.00 98.69 454 ASN A CA 1
ATOM 3640 C C . ASN A 1 454 ? 9.455 -11.426 -13.358 1.00 98.69 454 ASN A C 1
ATOM 3642 O O . ASN A 1 454 ? 9.282 -12.533 -12.837 1.00 98.69 454 ASN A O 1
ATOM 3646 N N . GLY A 1 455 ? 9.152 -10.285 -12.751 1.00 98.44 455 GLY A N 1
ATOM 3647 C CA . GLY A 1 455 ? 8.437 -10.210 -11.494 1.00 98.44 455 GLY A CA 1
ATOM 3648 C C . GLY A 1 455 ? 8.429 -8.815 -10.890 1.00 98.44 455 GLY A C 1
ATOM 3649 O O . GLY A 1 455 ? 9.046 -7.882 -11.413 1.00 98.44 455 GLY A O 1
ATOM 3650 N N . ASP A 1 456 ? 7.774 -8.718 -9.742 1.00 98.69 456 ASP A N 1
ATOM 3651 C CA . ASP A 1 456 ? 7.589 -7.465 -9.023 1.00 98.69 456 ASP A CA 1
ATOM 3652 C C . ASP A 1 456 ? 8.217 -7.544 -7.629 1.00 98.69 456 ASP A C 1
ATOM 3654 O O . ASP A 1 456 ? 8.112 -8.567 -6.943 1.00 98.69 456 ASP A O 1
ATOM 3658 N N . ILE A 1 457 ? 8.872 -6.463 -7.195 1.00 98.75 457 ILE A N 1
ATOM 3659 C CA . ILE A 1 457 ? 9.319 -6.319 -5.804 1.00 98.75 457 ILE A CA 1
ATOM 3660 C C . ILE A 1 457 ? 8.151 -5.766 -4.984 1.00 98.75 457 ILE A C 1
ATOM 3662 O O . ILE A 1 457 ? 7.746 -4.613 -5.158 1.00 98.75 457 ILE A O 1
ATOM 3666 N N . MET A 1 458 ? 7.667 -6.596 -4.064 1.00 98.56 458 MET A N 1
ATOM 3667 C CA . MET A 1 458 ? 6.579 -6.318 -3.136 1.00 98.56 458 MET A CA 1
ATOM 3668 C C . MET A 1 458 ? 7.107 -6.235 -1.705 1.00 98.56 458 MET A C 1
ATOM 3670 O O . MET A 1 458 ? 7.812 -7.133 -1.236 1.00 98.56 458 MET A O 1
ATOM 3674 N N . LEU A 1 459 ? 6.734 -5.173 -0.999 1.00 98.62 459 LEU A N 1
ATOM 3675 C CA . LEU A 1 459 ? 7.100 -4.928 0.395 1.00 98.62 459 LEU A CA 1
ATOM 3676 C C . LEU A 1 459 ? 5.845 -4.927 1.266 1.00 98.62 459 LEU A C 1
ATOM 3678 O O . LEU A 1 459 ? 4.806 -4.423 0.846 1.00 98.62 459 LEU A O 1
ATOM 3682 N N . TYR A 1 460 ? 5.916 -5.467 2.478 1.00 98.25 460 TYR A N 1
ATOM 3683 C CA . TYR A 1 460 ? 4.817 -5.331 3.427 1.00 98.25 460 TYR A CA 1
ATOM 3684 C C . TYR A 1 460 ? 4.804 -3.902 3.939 1.00 98.25 460 TYR A C 1
ATOM 3686 O O . TYR A 1 460 ? 5.831 -3.412 4.412 1.00 98.25 460 TYR A O 1
ATOM 3694 N N . TYR A 1 461 ? 3.654 -3.237 3.847 1.00 97.12 461 TYR A N 1
ATOM 3695 C CA . TYR A 1 461 ? 3.529 -1.856 4.275 1.00 97.12 461 TYR A CA 1
ATOM 3696 C C . TYR A 1 461 ? 2.581 -1.708 5.465 1.00 97.12 461 TYR A C 1
ATOM 3698 O O . TYR A 1 461 ? 1.369 -1.622 5.268 1.00 97.12 461 TYR A O 1
ATOM 3706 N N . PRO A 1 462 ? 3.109 -1.634 6.706 1.00 91.25 462 PRO A N 1
ATOM 3707 C CA . PRO A 1 462 ? 2.291 -1.605 7.919 1.00 91.25 462 PRO A CA 1
ATOM 3708 C C . PRO A 1 462 ? 1.340 -0.410 8.016 1.00 91.25 462 PRO A C 1
ATOM 3710 O O . PRO A 1 462 ? 0.321 -0.504 8.689 1.00 91.25 462 PRO A O 1
ATOM 3713 N N . VAL A 1 463 ? 1.658 0.706 7.351 1.00 91.25 463 VAL A N 1
ATOM 3714 C CA . VAL A 1 463 ? 0.834 1.926 7.388 1.00 91.25 463 VAL A CA 1
ATOM 3715 C C . VAL A 1 463 ? -0.515 1.715 6.687 1.00 91.25 463 VAL A C 1
ATOM 3717 O O . VAL A 1 463 ? -1.516 2.274 7.124 1.00 91.25 463 VAL A O 1
ATOM 3720 N N . LEU A 1 464 ? -0.553 0.889 5.634 1.00 90.12 464 LEU A N 1
ATOM 3721 C CA . LEU A 1 464 ? -1.774 0.540 4.890 1.00 90.12 464 LEU A CA 1
ATOM 3722 C C . LEU A 1 464 ? -2.209 -0.924 5.076 1.00 90.12 464 LEU A C 1
ATOM 3724 O O . LEU A 1 464 ? -3.230 -1.316 4.520 1.00 90.12 464 LEU A O 1
ATOM 3728 N N . ASP A 1 465 ? -1.439 -1.721 5.826 1.00 90.25 465 ASP A N 1
ATOM 3729 C CA . ASP A 1 465 ? -1.604 -3.176 5.980 1.00 90.25 465 ASP A CA 1
ATOM 3730 C C . ASP A 1 465 ? -1.812 -3.898 4.632 1.00 90.25 465 ASP A C 1
ATOM 3732 O O . ASP A 1 465 ? -2.767 -4.649 4.422 1.00 90.25 465 ASP A O 1
ATOM 3736 N N . CYS A 1 466 ? -0.912 -3.643 3.678 1.00 93.94 466 CYS A N 1
ATOM 3737 C CA . CYS A 1 466 ? -1.015 -4.188 2.325 1.00 93.94 466 CYS A CA 1
ATOM 3738 C C . CYS A 1 466 ? 0.336 -4.647 1.756 1.00 93.94 466 CYS A C 1
ATOM 3740 O O . CYS A 1 466 ? 1.405 -4.277 2.254 1.00 93.94 466 CYS A O 1
ATOM 3742 N N . ALA A 1 467 ? 0.291 -5.437 0.677 1.00 97.75 467 ALA A N 1
ATOM 3743 C CA . ALA A 1 467 ? 1.432 -5.564 -0.226 1.00 97.75 467 ALA A CA 1
ATOM 3744 C C . ALA A 1 467 ? 1.627 -4.250 -0.998 1.00 97.75 467 ALA A C 1
ATOM 3746 O O . ALA A 1 467 ? 0.683 -3.697 -1.562 1.00 97.75 467 ALA A O 1
ATOM 3747 N N . PHE A 1 468 ? 2.858 -3.752 -1.011 1.00 97.94 468 PHE A N 1
ATOM 3748 C CA . PHE A 1 468 ? 3.238 -2.486 -1.618 1.00 97.94 468 PHE A CA 1
ATOM 3749 C C . PHE A 1 468 ? 4.249 -2.737 -2.733 1.00 97.94 468 PHE A C 1
ATOM 3751 O O . PHE A 1 468 ? 5.413 -3.060 -2.481 1.00 97.94 468 PHE A O 1
ATOM 3758 N N . GLU A 1 469 ? 3.797 -2.590 -3.975 1.00 98.12 469 GLU A N 1
ATOM 3759 C CA . GLU A 1 469 ? 4.660 -2.700 -5.148 1.00 98.12 469 GLU A CA 1
ATOM 3760 C C . GLU A 1 469 ? 5.566 -1.469 -5.261 1.00 98.12 469 GLU A C 1
ATOM 3762 O O . GLU A 1 469 ? 5.085 -0.332 -5.317 1.00 98.12 469 GLU A O 1
ATOM 3767 N N . ILE A 1 470 ? 6.879 -1.696 -5.330 1.00 96.88 470 ILE A N 1
ATOM 3768 C CA . ILE A 1 470 ? 7.862 -0.636 -5.607 1.00 96.88 470 ILE A CA 1
ATOM 3769 C C . ILE A 1 470 ? 8.503 -0.756 -6.989 1.00 96.88 470 ILE A C 1
ATOM 3771 O O . ILE A 1 470 ? 9.078 0.218 -7.483 1.00 96.88 470 ILE A O 1
ATOM 3775 N N . SER A 1 471 ? 8.460 -1.937 -7.608 1.00 97.69 471 SER A N 1
ATOM 3776 C CA . SER A 1 471 ? 9.118 -2.169 -8.886 1.00 97.69 471 SER A CA 1
ATOM 3777 C C . SER A 1 471 ? 8.505 -3.323 -9.658 1.00 97.69 471 SER A C 1
ATOM 3779 O O . SER A 1 471 ? 8.236 -4.369 -9.079 1.00 97.69 471 SER A O 1
ATOM 3781 N N . SER A 1 472 ? 8.430 -3.135 -10.973 1.00 96.75 472 SER A N 1
ATOM 3782 C CA . SER A 1 472 ? 8.190 -4.168 -11.978 1.00 96.75 472 SER A CA 1
ATOM 3783 C C . SER A 1 472 ? 9.460 -4.327 -12.829 1.00 96.75 472 SER A C 1
ATOM 3785 O O . SER A 1 472 ? 9.976 -3.336 -13.369 1.00 96.75 472 SER A O 1
ATOM 3787 N N . MET A 1 473 ? 9.997 -5.545 -12.954 1.00 98.06 473 MET A N 1
ATOM 3788 C CA . MET A 1 473 ? 11.247 -5.799 -13.686 1.00 98.06 473 MET A CA 1
ATOM 3789 C C . MET A 1 473 ? 11.348 -7.210 -14.268 1.00 98.06 473 MET A C 1
ATOM 3791 O O . MET A 1 473 ? 10.697 -8.147 -13.817 1.00 98.06 473 MET A O 1
ATOM 3795 N N . GLY A 1 474 ? 12.241 -7.395 -15.236 1.00 98.31 474 GLY A N 1
ATOM 3796 C CA . GLY A 1 474 ? 12.453 -8.704 -15.829 1.00 98.31 474 GLY A CA 1
ATOM 3797 C C . GLY A 1 474 ? 13.570 -8.759 -16.851 1.00 98.31 474 GLY A C 1
ATOM 3798 O O . GLY A 1 474 ? 14.079 -7.748 -17.348 1.00 98.31 474 GLY A O 1
ATOM 3799 N N . ILE A 1 475 ? 13.960 -9.990 -17.159 1.00 98.69 475 ILE A N 1
ATOM 3800 C CA . ILE A 1 475 ? 14.728 -10.294 -18.356 1.00 98.69 475 ILE A CA 1
ATOM 3801 C C . ILE A 1 475 ? 13.788 -10.102 -19.542 1.00 98.69 475 ILE A C 1
ATOM 3803 O O . ILE A 1 475 ? 12.683 -10.646 -19.577 1.00 98.69 475 ILE A O 1
ATOM 3807 N N . ARG A 1 476 ? 14.221 -9.304 -20.517 1.00 98.25 476 ARG A N 1
ATOM 3808 C CA . ARG A 1 476 ? 13.347 -8.913 -21.619 1.00 98.25 476 ARG A CA 1
ATOM 3809 C C . ARG A 1 476 ? 13.046 -10.076 -22.547 1.00 98.25 476 ARG A C 1
ATOM 3811 O O . ARG A 1 476 ? 13.825 -11.025 -22.623 1.00 98.25 476 ARG A O 1
ATOM 3818 N N . VAL A 1 477 ? 11.966 -9.985 -23.312 1.00 97.75 477 VAL A N 1
ATOM 3819 C CA . VAL A 1 477 ? 11.669 -10.949 -24.379 1.00 97.75 477 VAL A CA 1
ATOM 3820 C C . VAL A 1 477 ? 12.839 -11.086 -25.348 1.00 97.75 477 VAL A C 1
ATOM 3822 O O . VAL A 1 477 ? 13.573 -10.130 -25.620 1.00 97.75 477 VAL A O 1
ATOM 3825 N N . ASP A 1 478 ? 13.031 -12.284 -25.871 1.00 97.56 478 ASP A N 1
ATOM 3826 C CA . ASP A 1 478 ? 13.915 -12.510 -27.003 1.00 97.56 478 ASP A CA 1
ATOM 3827 C C . ASP A 1 478 ? 13.129 -12.752 -28.287 1.00 97.56 478 ASP A C 1
ATOM 3829 O O . ASP A 1 478 ? 11.917 -12.552 -28.330 1.00 97.56 478 ASP A O 1
ATOM 3833 N N . GLU A 1 479 ? 13.826 -13.129 -29.354 1.00 96.56 479 GLU A N 1
ATOM 3834 C CA . GLU A 1 479 ? 13.235 -13.330 -30.672 1.00 96.56 479 GLU A CA 1
ATOM 3835 C C . GLU A 1 479 ? 12.112 -14.377 -30.630 1.00 96.56 479 GLU A C 1
ATOM 3837 O O . GLU A 1 479 ? 11.104 -14.241 -31.323 1.00 96.56 479 GLU A O 1
ATOM 3842 N N . GLN A 1 480 ? 12.266 -15.408 -29.794 1.00 96.12 480 GLN A N 1
ATOM 3843 C CA . GLN A 1 480 ? 11.312 -16.507 -29.674 1.00 96.12 480 GLN A CA 1
ATOM 3844 C C . GLN A 1 480 ? 10.184 -16.160 -28.703 1.00 96.12 480 GLN A C 1
ATOM 3846 O O . GLN A 1 480 ? 9.009 -16.324 -29.050 1.00 96.12 480 GLN A O 1
ATOM 3851 N N . SER A 1 481 ? 10.514 -15.665 -27.505 1.00 97.06 481 SER A N 1
ATOM 3852 C CA . SER A 1 481 ? 9.497 -15.345 -26.502 1.00 97.06 481 SER A CA 1
ATOM 3853 C C . SER A 1 481 ? 8.636 -14.152 -26.903 1.00 97.06 481 SER A C 1
ATOM 3855 O O . SER A 1 481 ? 7.436 -14.184 -26.638 1.00 97.06 481 SER A O 1
ATOM 3857 N N . LEU A 1 482 ? 9.163 -13.182 -27.664 1.00 97.00 482 LEU A N 1
ATOM 3858 C CA . LEU A 1 482 ? 8.350 -12.101 -28.232 1.00 97.00 482 LEU A CA 1
ATOM 3859 C C . LEU A 1 482 ? 7.227 -12.660 -29.115 1.00 97.00 482 LEU A C 1
ATOM 3861 O O . LEU A 1 482 ? 6.055 -12.351 -28.910 1.00 97.00 482 LEU A O 1
ATOM 3865 N N . VAL A 1 483 ? 7.571 -13.495 -30.100 1.00 96.69 483 VAL A N 1
ATOM 3866 C CA . VAL A 1 483 ? 6.587 -14.039 -31.050 1.00 96.69 483 VAL A CA 1
ATOM 3867 C C . VAL A 1 483 ? 5.570 -14.922 -30.328 1.00 96.69 483 VAL A C 1
ATOM 3869 O O . VAL A 1 483 ? 4.373 -14.837 -30.602 1.00 96.69 483 VAL A O 1
ATOM 3872 N N . MET A 1 484 ? 6.026 -15.744 -29.381 1.00 96.50 484 MET A N 1
ATOM 3873 C CA . MET A 1 484 ? 5.144 -16.583 -28.570 1.00 96.50 484 MET A CA 1
ATOM 3874 C C . MET A 1 484 ? 4.126 -15.741 -27.783 1.00 96.50 484 MET A C 1
ATOM 3876 O O . MET A 1 484 ? 2.925 -16.001 -27.870 1.00 96.50 484 MET A O 1
ATOM 3880 N N . GLN A 1 485 ? 4.586 -14.721 -27.053 1.00 96.94 485 GLN A N 1
ATOM 3881 C CA . GLN A 1 485 ? 3.734 -13.892 -26.197 1.00 96.94 485 GLN A CA 1
ATOM 3882 C C . GLN A 1 485 ? 2.778 -13.005 -27.001 1.00 96.94 485 GLN A C 1
ATOM 3884 O O . GLN A 1 485 ? 1.608 -12.886 -26.639 1.00 96.94 485 GLN A O 1
ATOM 3889 N N . LEU A 1 486 ? 3.225 -12.433 -28.126 1.00 95.19 486 LEU A N 1
ATOM 3890 C CA . LEU A 1 486 ? 2.347 -11.661 -29.014 1.00 95.19 486 LEU A CA 1
ATOM 3891 C C . LEU A 1 486 ? 1.201 -12.514 -29.559 1.00 95.19 486 LEU A C 1
ATOM 3893 O O . LEU A 1 486 ? 0.063 -12.053 -29.595 1.00 95.19 486 LEU A O 1
ATOM 3897 N N . ASN A 1 487 ? 1.479 -13.758 -29.951 1.00 95.38 487 ASN A N 1
ATOM 3898 C CA . ASN A 1 487 ? 0.435 -14.675 -30.402 1.00 95.38 487 ASN A CA 1
ATOM 3899 C C . ASN A 1 487 ? -0.521 -15.053 -29.262 1.00 95.38 487 ASN A C 1
ATOM 3901 O O . ASN A 1 487 ? -1.729 -15.090 -29.477 1.00 95.38 487 ASN A O 1
ATOM 3905 N N . ALA A 1 488 ? -0.003 -15.280 -28.049 1.00 93.06 488 ALA A N 1
ATOM 3906 C CA . ALA A 1 488 ? -0.823 -15.602 -26.880 1.00 93.06 488 ALA A CA 1
ATOM 3907 C C . ALA A 1 488 ? -1.830 -14.489 -26.521 1.00 93.06 488 ALA A C 1
ATOM 3909 O O . ALA A 1 488 ? -2.919 -14.783 -26.026 1.00 93.06 488 ALA A O 1
ATOM 3910 N N . GLU A 1 489 ? -1.496 -13.230 -26.821 1.00 91.81 489 GLU A N 1
ATOM 3911 C CA . GLU A 1 489 ? -2.338 -12.051 -26.555 1.00 91.81 489 GLU A CA 1
ATOM 3912 C C . GLU A 1 489 ? -3.023 -11.493 -27.804 1.00 91.81 489 GLU A C 1
ATOM 3914 O O . GLU A 1 489 ? -3.593 -10.406 -27.758 1.00 91.81 489 GLU A O 1
ATOM 3919 N N . ASN A 1 490 ? -2.989 -12.216 -28.928 1.00 92.62 490 ASN A N 1
ATOM 3920 C CA . ASN A 1 490 ? -3.568 -11.776 -30.203 1.00 92.62 490 ASN A CA 1
ATOM 3921 C C . ASN A 1 490 ? -3.064 -10.391 -30.665 1.00 92.62 490 ASN A C 1
ATOM 3923 O O . ASN A 1 490 ? -3.813 -9.610 -31.243 1.00 92.62 490 ASN A O 1
ATOM 3927 N N . CYS A 1 491 ? -1.786 -10.098 -30.416 1.00 91.62 491 CYS A N 1
ATOM 3928 C CA . CYS A 1 491 ? -1.111 -8.831 -30.722 1.00 91.62 491 CYS A CA 1
ATOM 3929 C C . CYS A 1 491 ? -0.028 -8.991 -31.809 1.00 91.62 491 CYS A C 1
ATOM 3931 O O . CYS A 1 491 ? 0.952 -8.243 -31.848 1.00 91.62 491 CYS A O 1
ATOM 3933 N N . ALA A 1 492 ? -0.143 -10.003 -32.673 1.00 93.62 492 ALA A N 1
ATOM 3934 C CA . ALA A 1 492 ? 0.862 -10.307 -33.697 1.00 93.62 492 ALA A CA 1
ATOM 3935 C C . ALA A 1 492 ? 1.045 -9.180 -34.734 1.00 93.62 492 ALA A C 1
ATOM 3937 O O . ALA A 1 492 ? 2.097 -9.086 -35.366 1.00 93.62 492 ALA A O 1
ATOM 3938 N N . ASP A 1 493 ? 0.062 -8.286 -34.874 1.00 91.38 493 ASP A N 1
ATOM 3939 C CA . ASP A 1 493 ? 0.141 -7.079 -35.700 1.00 91.38 493 ASP A CA 1
ATOM 3940 C C . ASP A 1 493 ? 1.298 -6.159 -35.280 1.00 91.38 493 ASP A C 1
ATOM 3942 O O . ASP A 1 493 ? 1.896 -5.499 -36.131 1.00 91.38 493 ASP A O 1
ATOM 3946 N N . ARG A 1 494 ? 1.706 -6.176 -34.000 1.00 90.56 494 ARG A N 1
ATOM 3947 C CA . ARG A 1 494 ? 2.828 -5.365 -33.498 1.00 90.56 494 ARG A CA 1
ATOM 3948 C C . ARG A 1 494 ? 4.164 -5.689 -34.169 1.00 90.56 494 ARG A C 1
ATOM 3950 O O . ARG A 1 494 ? 5.034 -4.819 -34.230 1.00 90.56 494 ARG A O 1
ATOM 3957 N N . LEU A 1 495 ? 4.314 -6.882 -34.755 1.00 92.81 495 LEU A N 1
ATOM 3958 C CA . LEU A 1 495 ? 5.501 -7.273 -35.531 1.00 92.81 495 LEU A CA 1
ATOM 3959 C C . LEU A 1 495 ? 5.754 -6.373 -36.752 1.00 92.81 495 LEU A C 1
ATOM 3961 O O . LEU A 1 495 ? 6.844 -6.398 -37.322 1.00 92.81 495 LEU A O 1
ATOM 3965 N N . GLN A 1 496 ? 4.784 -5.549 -37.159 1.00 91.69 496 GLN A N 1
ATOM 3966 C CA . GLN A 1 496 ? 4.985 -4.570 -38.224 1.00 91.69 496 GLN A CA 1
ATOM 3967 C C . GLN A 1 496 ? 5.836 -3.363 -37.797 1.00 91.69 496 GLN A C 1
ATOM 3969 O O . GLN A 1 496 ? 6.453 -2.730 -38.664 1.00 91.69 496 GLN A O 1
ATOM 3974 N N . TYR A 1 497 ? 5.888 -3.050 -36.497 1.00 89.50 497 TYR A N 1
ATOM 3975 C CA . TYR A 1 497 ? 6.564 -1.858 -35.991 1.00 89.50 497 TYR A CA 1
ATOM 3976 C C . TYR A 1 497 ? 8.095 -2.004 -36.010 1.00 89.50 497 TYR A C 1
ATOM 3978 O O . TYR A 1 497 ? 8.609 -3.107 -35.795 1.00 89.50 497 TYR A O 1
ATOM 3986 N N . PRO A 1 498 ? 8.844 -0.898 -36.201 1.00 90.38 498 PRO A N 1
ATOM 3987 C CA . PRO A 1 498 ? 10.305 -0.928 -36.313 1.00 90.38 498 PRO A CA 1
ATOM 3988 C C . PRO A 1 498 ? 11.014 -1.627 -35.147 1.00 90.38 498 PRO A C 1
ATOM 3990 O O . PRO A 1 498 ? 11.897 -2.449 -35.376 1.00 90.38 498 PRO A O 1
ATOM 3993 N N . PHE A 1 499 ? 10.589 -1.359 -33.906 1.00 90.81 499 PHE A N 1
ATOM 3994 C CA . PHE A 1 499 ? 11.162 -1.985 -32.708 1.00 90.81 499 PHE A CA 1
ATOM 3995 C C . PHE A 1 499 ? 11.089 -3.519 -32.751 1.00 90.81 499 PHE A C 1
ATOM 3997 O O . PHE A 1 499 ? 12.081 -4.202 -32.509 1.00 90.81 499 PHE A O 1
ATOM 4004 N N . HIS A 1 500 ? 9.923 -4.059 -33.103 1.00 93.75 500 HIS A N 1
ATOM 4005 C CA . HIS A 1 500 ? 9.675 -5.498 -33.103 1.00 93.75 500 HIS A CA 1
ATOM 4006 C C . HIS A 1 500 ? 10.450 -6.198 -34.221 1.00 93.75 500 HIS A C 1
ATOM 4008 O O . HIS A 1 500 ? 11.019 -7.264 -33.999 1.00 93.75 500 HIS A O 1
ATOM 4014 N N . LYS A 1 501 ? 10.535 -5.569 -35.402 1.00 94.25 501 LYS A N 1
ATOM 4015 C CA . LYS A 1 501 ? 11.353 -6.062 -36.520 1.00 94.25 501 LYS A CA 1
ATOM 4016 C C . LYS A 1 501 ? 12.828 -6.152 -36.142 1.00 94.25 501 LYS A C 1
ATOM 4018 O O . LYS A 1 501 ? 13.434 -7.196 -36.357 1.00 94.25 501 LYS A O 1
ATOM 4023 N N . ALA A 1 502 ? 13.373 -5.095 -35.538 1.00 93.88 502 ALA A N 1
ATOM 4024 C CA . ALA A 1 502 ? 14.764 -5.062 -35.091 1.00 93.88 502 ALA A CA 1
ATOM 4025 C C . ALA A 1 502 ? 15.048 -6.128 -34.018 1.00 93.88 502 ALA A C 1
ATOM 4027 O O . ALA A 1 502 ? 16.100 -6.766 -34.037 1.00 93.88 502 ALA A O 1
ATOM 4028 N N . LEU A 1 503 ? 14.097 -6.365 -33.103 1.00 94.62 503 LEU A N 1
ATOM 4029 C CA . LEU A 1 503 ? 14.226 -7.405 -32.084 1.00 94.62 503 LEU A CA 1
ATOM 4030 C C . LEU A 1 503 ? 14.285 -8.798 -32.717 1.00 94.62 503 LEU A C 1
ATOM 4032 O O . LEU A 1 503 ? 15.244 -9.516 -32.475 1.00 94.62 503 LEU A O 1
ATOM 4036 N N . VAL A 1 504 ? 13.313 -9.157 -33.563 1.00 95.12 504 VAL A N 1
ATOM 4037 C CA . VAL A 1 504 ? 13.258 -10.481 -34.218 1.00 95.12 504 VAL A CA 1
ATOM 4038 C C . VAL A 1 504 ? 14.449 -10.715 -35.155 1.00 95.12 504 VAL A C 1
ATOM 4040 O O . VAL A 1 504 ? 14.900 -11.848 -35.302 1.00 95.12 504 VAL A O 1
ATOM 4043 N N . ALA A 1 505 ? 14.986 -9.656 -35.765 1.00 95.56 505 ALA A N 1
ATOM 4044 C CA . ALA A 1 505 ? 16.188 -9.720 -36.595 1.00 95.56 505 ALA A CA 1
ATOM 4045 C C . ALA A 1 505 ? 17.497 -9.878 -35.791 1.00 95.56 505 ALA A C 1
ATOM 4047 O O . ALA A 1 505 ? 18.557 -10.045 -36.393 1.00 95.56 505 ALA A O 1
ATOM 4048 N N . GLY A 1 506 ? 17.448 -9.828 -34.454 1.00 93.62 506 GLY A N 1
ATOM 4049 C CA . GLY A 1 506 ? 18.632 -9.914 -33.593 1.00 93.62 506 GLY A CA 1
ATOM 4050 C C . GLY A 1 506 ? 19.499 -8.649 -33.605 1.00 93.62 506 GLY A C 1
ATOM 4051 O O . GLY A 1 506 ? 20.675 -8.701 -33.247 1.00 93.62 506 GLY A O 1
ATOM 4052 N N . GLU A 1 507 ? 18.948 -7.507 -34.027 1.00 95.56 507 GLU A N 1
ATOM 4053 C CA . GLU A 1 507 ? 19.661 -6.222 -34.083 1.00 95.56 507 GLU A CA 1
ATOM 4054 C C . GLU A 1 507 ? 19.721 -5.529 -32.713 1.00 95.56 507 GLU A C 1
ATOM 4056 O O . GLU A 1 507 ? 20.579 -4.677 -32.472 1.00 95.56 507 GLU A O 1
ATOM 4061 N N . LEU A 1 508 ? 18.807 -5.886 -31.805 1.00 96.69 508 LEU A N 1
ATOM 4062 C CA . LEU A 1 508 ? 18.764 -5.362 -30.443 1.00 96.69 508 LEU A CA 1
ATOM 4063 C C . LEU A 1 508 ? 19.480 -6.310 -29.469 1.00 96.69 508 LEU A C 1
ATOM 4065 O O . LEU A 1 508 ? 19.269 -7.522 -29.525 1.00 96.69 508 LEU A O 1
ATOM 4069 N N . PRO A 1 509 ? 20.271 -5.785 -28.514 1.00 97.62 509 PRO A N 1
ATOM 4070 C CA . PRO A 1 509 ? 20.941 -6.614 -27.523 1.00 97.62 509 PRO A CA 1
ATOM 4071 C C . PRO A 1 509 ? 19.923 -7.319 -26.627 1.00 97.62 509 PRO A C 1
ATOM 4073 O O . PRO A 1 509 ? 18.795 -6.854 -26.458 1.00 97.62 509 PRO A O 1
ATOM 4076 N N . LEU A 1 510 ? 20.328 -8.419 -25.999 1.00 98.31 510 LEU A N 1
ATOM 4077 C CA . LEU A 1 510 ? 19.565 -9.014 -24.903 1.00 98.31 510 LEU A CA 1
ATOM 4078 C C . LEU A 1 510 ? 19.736 -8.157 -23.663 1.00 98.31 510 LEU A C 1
ATOM 4080 O O . LEU A 1 510 ? 20.849 -7.723 -23.357 1.00 98.31 510 LEU A O 1
ATOM 4084 N N . THR A 1 511 ? 18.642 -7.917 -22.952 1.00 98.56 511 THR A N 1
ATOM 4085 C CA . THR A 1 511 ? 18.658 -7.025 -21.799 1.00 98.56 511 THR A CA 1
ATOM 4086 C C . THR A 1 511 ? 17.837 -7.564 -20.639 1.00 98.56 511 THR A C 1
ATOM 4088 O O . THR A 1 511 ? 16.978 -8.435 -20.794 1.00 98.56 511 THR A O 1
ATOM 4091 N N . MET A 1 512 ? 18.129 -7.025 -19.464 1.00 98.44 512 MET A N 1
ATOM 4092 C CA . MET A 1 512 ? 17.273 -7.065 -18.288 1.00 98.44 512 MET A CA 1
ATOM 4093 C C . MET A 1 512 ? 17.023 -5.624 -17.858 1.00 98.44 512 MET A C 1
ATOM 4095 O O . MET A 1 512 ? 17.935 -4.799 -17.925 1.00 98.44 512 MET A O 1
ATOM 4099 N N . GLY A 1 513 ? 15.818 -5.314 -17.404 1.00 98.12 513 GLY A N 1
ATOM 4100 C CA . GLY A 1 513 ? 15.522 -3.980 -16.907 1.00 98.12 513 GLY A CA 1
ATOM 4101 C C . GLY A 1 513 ? 14.258 -3.932 -16.078 1.00 98.12 513 GLY A C 1
ATOM 4102 O O . GLY A 1 513 ? 13.580 -4.936 -15.877 1.00 98.12 513 GLY A O 1
ATOM 4103 N N . GLY A 1 514 ? 13.910 -2.733 -15.636 1.00 97.44 514 GLY A N 1
ATOM 4104 C CA . GLY A 1 514 ? 12.713 -2.497 -14.845 1.00 97.44 514 GLY A CA 1
ATOM 4105 C C . GLY A 1 514 ? 12.471 -1.020 -14.603 1.00 97.44 514 GLY A C 1
ATOM 4106 O O . GLY A 1 514 ? 13.281 -0.180 -15.002 1.00 97.44 514 GLY A O 1
ATOM 4107 N N . GLY A 1 515 ? 11.348 -0.736 -13.959 1.00 97.31 515 GLY A N 1
ATOM 4108 C CA . GLY A 1 515 ? 11.027 0.575 -13.409 1.00 97.31 515 GLY A CA 1
ATOM 4109 C C . GLY A 1 515 ? 10.897 0.463 -11.896 1.00 97.31 515 GLY A C 1
ATOM 4110 O O . GLY A 1 515 ? 10.304 -0.495 -11.397 1.00 97.31 515 GLY A O 1
ATOM 4111 N N . ILE A 1 516 ? 11.471 1.413 -11.162 1.00 98.31 516 ILE A N 1
ATOM 4112 C CA . ILE A 1 516 ? 11.310 1.531 -9.706 1.00 98.31 516 ILE A CA 1
ATOM 4113 C C . ILE A 1 516 ? 10.634 2.871 -9.440 1.00 98.31 516 ILE A C 1
ATOM 4115 O O . ILE A 1 516 ? 11.177 3.903 -9.829 1.00 98.31 516 ILE A O 1
ATOM 4119 N N . GLY A 1 517 ? 9.450 2.863 -8.827 1.00 98.06 517 GLY A N 1
ATOM 4120 C CA . GLY A 1 517 ? 8.670 4.083 -8.599 1.00 98.06 517 GLY A CA 1
ATOM 4121 C C . GLY A 1 517 ? 9.360 5.009 -7.601 1.00 98.06 517 GLY A C 1
ATOM 4122 O O . GLY A 1 517 ? 9.593 4.598 -6.463 1.00 98.06 517 GLY A O 1
ATOM 4123 N N . GLN A 1 518 ? 9.671 6.249 -7.993 1.00 98.38 518 GLN A N 1
ATOM 4124 C CA . GLN A 1 518 ? 10.404 7.156 -7.101 1.00 98.38 518 GLN A CA 1
ATOM 4125 C C . GLN A 1 518 ? 9.506 7.610 -5.951 1.00 98.38 518 GLN A C 1
ATOM 4127 O O . GLN A 1 518 ? 9.855 7.426 -4.786 1.00 98.38 518 GLN A O 1
ATOM 4132 N N . SER A 1 519 ? 8.309 8.106 -6.267 1.00 98.44 519 SER A N 1
ATOM 4133 C CA . SER A 1 519 ? 7.326 8.528 -5.265 1.00 98.44 519 SER A CA 1
ATOM 4134 C C . SER A 1 519 ? 6.830 7.357 -4.420 1.00 98.44 519 SER A C 1
ATOM 4136 O O . SER A 1 519 ? 6.660 7.497 -3.214 1.00 98.44 519 SER A O 1
ATOM 4138 N N . ARG A 1 520 ? 6.696 6.158 -5.003 1.00 98.44 520 ARG A N 1
ATOM 4139 C CA . ARG A 1 520 ? 6.386 4.926 -4.254 1.00 98.44 520 ARG A CA 1
ATOM 4140 C C . ARG A 1 520 ? 7.471 4.594 -3.230 1.00 98.44 520 ARG A C 1
ATOM 4142 O O . ARG A 1 520 ? 7.151 4.329 -2.073 1.00 98.44 520 ARG A O 1
ATOM 4149 N N . LEU A 1 521 ? 8.746 4.654 -3.621 1.00 98.62 521 LEU A N 1
ATOM 4150 C CA . LEU A 1 521 ? 9.854 4.429 -2.694 1.00 98.62 521 LEU A CA 1
ATOM 4151 C C . LEU A 1 521 ? 9.896 5.499 -1.594 1.00 98.62 521 LEU A C 1
ATOM 4153 O O . LEU A 1 521 ? 10.057 5.161 -0.421 1.00 98.62 521 LEU A O 1
ATOM 4157 N N . CYS A 1 522 ? 9.708 6.773 -1.950 1.00 98.69 522 CYS A N 1
ATOM 4158 C CA . CYS A 1 522 ? 9.638 7.865 -0.982 1.00 98.69 522 CYS A CA 1
ATOM 4159 C C . CYS A 1 522 ? 8.487 7.669 0.013 1.00 98.69 522 CYS A C 1
ATOM 4161 O O . CYS A 1 522 ? 8.704 7.752 1.217 1.00 98.69 522 CYS A O 1
ATOM 4163 N N . MET A 1 523 ? 7.286 7.346 -0.462 1.00 98.50 523 MET A N 1
ATOM 4164 C CA . MET A 1 523 ? 6.120 7.077 0.382 1.00 98.50 523 MET A CA 1
ATOM 4165 C C . MET A 1 523 ? 6.397 5.946 1.384 1.00 98.50 523 MET A C 1
ATOM 4167 O O . MET A 1 523 ? 6.128 6.086 2.581 1.00 98.50 523 MET A O 1
ATOM 4171 N N . PHE A 1 524 ? 6.989 4.845 0.913 1.00 98.69 524 PHE A N 1
ATOM 4172 C CA . PHE A 1 524 ? 7.322 3.696 1.750 1.00 98.69 524 PHE A CA 1
ATOM 4173 C C . PHE A 1 524 ? 8.333 4.066 2.850 1.00 98.69 524 PHE A C 1
ATOM 4175 O O . PHE A 1 524 ? 8.046 3.900 4.041 1.00 98.69 524 PHE A O 1
ATOM 4182 N N . LEU A 1 525 ? 9.487 4.626 2.463 1.00 98.56 525 LEU A N 1
ATOM 4183 C CA . LEU A 1 525 ? 10.584 4.942 3.386 1.00 98.56 525 LEU A CA 1
ATOM 4184 C C . LEU A 1 525 ? 10.252 6.077 4.358 1.00 98.56 525 LEU A C 1
ATOM 4186 O O . LEU A 1 525 ? 10.767 6.093 5.469 1.00 98.56 525 LEU A O 1
ATOM 4190 N N . LEU A 1 526 ? 9.378 7.006 3.966 1.00 98.56 526 LEU A N 1
ATOM 4191 C CA . LEU A 1 526 ? 8.938 8.112 4.820 1.00 98.56 526 LEU A CA 1
ATOM 4192 C C . LEU A 1 526 ? 7.680 7.779 5.638 1.00 98.56 526 LEU A C 1
ATOM 4194 O O . LEU A 1 526 ? 7.145 8.657 6.316 1.00 98.56 526 LEU A O 1
ATOM 4198 N N . ASN A 1 527 ? 7.226 6.520 5.586 1.00 97.50 527 ASN A N 1
ATOM 4199 C CA . ASN A 1 527 ? 6.057 5.990 6.295 1.00 97.50 527 ASN A CA 1
ATOM 4200 C C . ASN A 1 527 ? 4.775 6.830 6.071 1.00 97.50 527 ASN A C 1
ATOM 4202 O O . ASN A 1 527 ? 4.036 7.106 7.018 1.00 97.50 527 ASN A O 1
ATOM 4206 N N . LYS A 1 528 ? 4.549 7.273 4.829 1.00 97.62 528 LYS A N 1
ATOM 4207 C CA . LYS A 1 528 ? 3.428 8.131 4.423 1.00 97.62 528 LYS A CA 1
ATOM 4208 C C . LYS A 1 528 ? 2.170 7.340 4.082 1.00 97.62 528 LYS A C 1
ATOM 4210 O O . LYS A 1 528 ? 2.225 6.352 3.361 1.00 97.62 528 LYS A O 1
ATOM 4215 N N . LEU A 1 529 ? 1.016 7.806 4.542 1.00 96.19 529 LEU A N 1
ATOM 4216 C CA . LEU A 1 529 ? -0.253 7.127 4.281 1.00 96.19 529 LEU A CA 1
ATOM 4217 C C . LEU A 1 529 ? -0.700 7.273 2.824 1.00 96.19 529 LEU A C 1
ATOM 4219 O O . LEU A 1 529 ? -1.336 6.365 2.293 1.00 96.19 529 LEU A O 1
ATOM 4223 N N . HIS A 1 530 ? -0.349 8.386 2.176 1.00 97.81 530 HIS A N 1
ATOM 4224 C CA . HIS A 1 530 ? -0.773 8.697 0.815 1.00 97.81 530 HIS A CA 1
ATOM 4225 C C . HIS A 1 530 ? 0.404 9.154 -0.060 1.00 97.81 530 HIS A C 1
ATOM 4227 O O . HIS A 1 530 ? 1.239 9.957 0.360 1.00 97.81 530 HIS A O 1
ATOM 4233 N N . ILE A 1 531 ? 0.455 8.700 -1.315 1.00 98.25 531 ILE A N 1
ATOM 4234 C CA . ILE A 1 531 ? 1.528 9.041 -2.262 1.00 98.25 531 ILE A CA 1
ATOM 4235 C C . ILE A 1 531 ? 1.599 10.552 -2.543 1.00 98.25 531 ILE A C 1
ATOM 4237 O O . ILE A 1 531 ? 2.674 11.104 -2.744 1.00 98.25 531 ILE A O 1
ATOM 4241 N N . GLY A 1 532 ? 0.465 11.250 -2.480 1.00 97.69 532 GLY A N 1
ATOM 4242 C CA . GLY A 1 532 ? 0.386 12.714 -2.576 1.00 97.69 532 GLY A CA 1
ATOM 4243 C C . GLY A 1 532 ? 1.059 13.492 -1.438 1.00 97.69 532 GLY A C 1
ATOM 4244 O O . GLY A 1 532 ? 1.153 14.708 -1.519 1.00 97.69 532 GLY A O 1
ATOM 4245 N N . GLU A 1 533 ? 1.552 12.824 -0.394 1.00 98.12 533 GLU A N 1
ATOM 4246 C CA . GLU A 1 533 ? 2.415 13.454 0.616 1.00 98.12 533 GLU A CA 1
ATOM 4247 C C . GLU A 1 533 ? 3.881 13.547 0.171 1.00 98.12 533 GLU A C 1
ATOM 4249 O O . GLU A 1 533 ? 4.696 14.121 0.890 1.00 98.12 533 GLU A O 1
ATOM 4254 N N . VAL A 1 534 ? 4.242 12.924 -0.957 1.00 98.19 534 VAL A N 1
ATOM 4255 C CA . VAL A 1 534 ? 5.611 12.921 -1.502 1.00 98.19 534 VAL A CA 1
ATOM 4256 C C . VAL A 1 534 ? 5.688 13.331 -2.971 1.00 98.19 534 VAL A C 1
ATOM 4258 O O . VAL A 1 534 ? 6.769 13.314 -3.558 1.00 98.19 534 VAL A O 1
ATOM 4261 N N . GLN A 1 535 ? 4.554 13.693 -3.570 1.00 96.12 535 GLN A N 1
ATOM 4262 C CA . GLN A 1 535 ? 4.486 14.209 -4.929 1.00 96.12 535 GLN A CA 1
ATOM 4263 C C . GLN A 1 535 ? 3.317 15.179 -5.088 1.00 96.12 535 GLN A C 1
ATOM 4265 O O . GLN A 1 535 ? 2.256 14.993 -4.491 1.00 96.12 535 GLN A O 1
ATOM 4270 N N . VAL A 1 536 ? 3.484 16.147 -5.984 1.00 95.38 536 VAL A N 1
ATOM 4271 C CA . VAL A 1 536 ? 2.428 17.088 -6.367 1.00 95.38 536 VAL A CA 1
ATOM 4272 C C . VAL A 1 536 ? 1.669 16.520 -7.566 1.00 95.38 536 VAL A C 1
ATOM 4274 O O . VAL A 1 536 ? 2.259 16.252 -8.613 1.00 95.38 536 VAL A O 1
ATOM 4277 N N . SER A 1 537 ? 0.359 16.330 -7.416 1.00 96.00 537 SER A N 1
ATOM 4278 C CA . SER A 1 537 ? -0.527 15.776 -8.449 1.00 96.00 537 SER A CA 1
ATOM 4279 C C . SER A 1 537 ? -1.923 16.402 -8.360 1.00 96.00 537 SER A C 1
ATOM 4281 O O . SER A 1 537 ? -2.157 17.304 -7.556 1.00 96.00 537 SER A O 1
ATOM 4283 N N . LEU A 1 538 ? -2.850 15.938 -9.198 1.00 94.81 538 LEU A N 1
ATOM 4284 C CA . LEU A 1 538 ? -4.268 16.285 -9.110 1.00 94.81 538 LEU A CA 1
ATOM 4285 C C . LEU A 1 538 ? -5.048 15.123 -8.500 1.00 94.81 538 LEU A C 1
ATOM 4287 O O . LEU A 1 538 ? -4.833 13.969 -8.870 1.00 94.81 538 LEU A O 1
ATOM 4291 N N . TRP A 1 539 ? -5.979 15.457 -7.610 1.00 95.44 539 TRP A N 1
ATOM 4292 C CA . TRP A 1 539 ? -6.784 14.502 -6.856 1.00 95.44 539 TRP A CA 1
ATOM 4293 C C . TRP A 1 539 ? -8.269 14.745 -7.109 1.00 95.44 539 TRP A C 1
ATOM 4295 O O . TRP A 1 539 ? -8.698 15.882 -7.308 1.00 95.44 539 TRP A O 1
ATOM 4305 N N . ASP A 1 540 ? -9.065 13.677 -7.135 1.00 92.62 540 ASP A N 1
ATOM 4306 C CA . ASP A 1 540 ? -10.517 13.822 -7.179 1.00 92.62 540 ASP A CA 1
ATOM 4307 C C . ASP A 1 540 ? -11.074 14.266 -5.814 1.00 92.62 540 ASP A C 1
ATOM 4309 O O . ASP A 1 540 ? -10.431 14.133 -4.770 1.00 92.62 540 ASP A O 1
ATOM 4313 N N . LYS A 1 541 ? -12.310 14.779 -5.810 1.00 92.69 541 LYS A N 1
ATOM 4314 C CA . LYS A 1 541 ? -12.953 15.307 -4.596 1.00 92.69 541 LYS A CA 1
ATOM 4315 C C . LYS A 1 541 ? -13.051 14.265 -3.478 1.00 92.69 541 LYS A C 1
ATOM 4317 O O . LYS A 1 541 ? -12.930 14.612 -2.310 1.00 92.69 541 LYS A O 1
ATOM 4322 N N . LYS A 1 542 ? -13.268 12.995 -3.836 1.00 89.62 542 LYS A N 1
ATOM 4323 C CA . LYS A 1 542 ? -13.375 11.890 -2.876 1.00 89.62 542 LYS A CA 1
ATOM 4324 C C . LYS A 1 542 ? -12.036 11.679 -2.162 1.00 89.62 542 LYS A C 1
ATOM 4326 O O . LYS A 1 542 ? -12.013 11.487 -0.951 1.00 89.62 542 LYS A O 1
ATOM 4331 N N . THR A 1 543 ? -10.938 11.744 -2.903 1.00 89.81 543 THR A N 1
ATOM 4332 C CA . THR A 1 543 ? -9.574 11.620 -2.388 1.00 89.81 543 THR A CA 1
ATOM 4333 C C . THR A 1 543 ? -9.201 12.825 -1.530 1.00 89.81 543 THR A C 1
ATOM 4335 O O . THR A 1 543 ? -8.680 12.655 -0.431 1.00 89.81 543 THR A O 1
ATOM 4338 N N . GLU A 1 544 ? -9.535 14.044 -1.965 1.00 92.00 544 GLU A N 1
ATOM 4339 C CA . GLU A 1 544 ? -9.313 15.259 -1.169 1.00 92.00 544 GLU A CA 1
ATOM 4340 C C . GLU A 1 544 ? -10.077 15.230 0.167 1.00 92.00 544 GLU A C 1
ATOM 4342 O O . GLU A 1 544 ? -9.516 15.565 1.213 1.00 92.00 544 GLU A O 1
ATOM 4347 N N . GLU A 1 545 ? -11.345 14.803 0.153 1.00 88.62 545 GLU A N 1
ATOM 4348 C CA . GLU A 1 545 ? -12.174 14.646 1.354 1.00 88.62 545 GLU A CA 1
ATOM 4349 C C . GLU A 1 545 ? -11.592 13.589 2.298 1.00 88.62 545 GLU A C 1
ATOM 4351 O O . GLU A 1 545 ? -11.377 13.882 3.475 1.00 88.62 545 GLU A O 1
ATOM 4356 N N . TYR A 1 546 ? -11.236 12.411 1.774 1.00 86.31 546 TYR A N 1
ATOM 4357 C CA . TYR A 1 546 ? -10.579 11.352 2.542 1.00 86.31 546 TYR A CA 1
ATOM 4358 C C . TYR A 1 546 ? -9.285 11.843 3.206 1.00 86.31 546 TYR A C 1
ATOM 4360 O O . TYR A 1 546 ? -9.083 11.637 4.406 1.00 86.31 546 TYR A O 1
ATOM 4368 N N . CYS A 1 547 ? -8.421 12.535 2.461 1.00 90.50 547 CYS A N 1
ATOM 4369 C CA . CYS A 1 547 ? -7.173 13.074 2.993 1.00 90.50 547 CYS A CA 1
ATOM 4370 C C . CYS A 1 547 ? -7.422 14.120 4.082 1.00 90.50 547 CYS A C 1
ATOM 4372 O O . CYS A 1 547 ? -6.768 14.093 5.124 1.00 90.50 547 CYS A O 1
ATOM 4374 N N . LYS A 1 548 ? -8.411 14.999 3.895 1.00 87.75 548 LYS A N 1
ATOM 4375 C CA . LYS A 1 548 ? -8.784 16.005 4.893 1.00 87.75 548 LYS A CA 1
ATOM 4376 C C . LYS A 1 548 ? -9.320 15.375 6.181 1.00 87.75 548 LYS A C 1
ATOM 4378 O O . LYS A 1 548 ? -8.912 15.786 7.264 1.00 87.75 548 LYS A O 1
ATOM 4383 N N . GLU A 1 549 ? -10.202 14.383 6.076 1.00 83.06 549 GLU A N 1
ATOM 4384 C CA . GLU A 1 549 ? -10.775 13.666 7.226 1.00 83.06 549 GLU A CA 1
ATOM 4385 C C . GLU A 1 549 ? -9.712 12.899 8.025 1.00 83.06 549 GLU A C 1
ATOM 4387 O O . GLU A 1 549 ? -9.766 12.839 9.255 1.00 83.06 549 GLU A O 1
ATOM 4392 N N . ASN A 1 550 ? -8.706 12.360 7.333 1.00 81.69 550 ASN A N 1
ATOM 4393 C CA . ASN A 1 550 ? -7.618 11.590 7.934 1.00 81.69 550 ASN A CA 1
ATOM 4394 C C . ASN A 1 550 ? -6.361 12.430 8.224 1.00 81.69 550 ASN A C 1
ATOM 4396 O O . ASN A 1 550 ? -5.317 11.868 8.544 1.00 81.69 550 ASN A O 1
ATOM 4400 N N . HIS A 1 551 ? -6.456 13.765 8.145 1.00 87.56 551 HIS A N 1
ATOM 4401 C CA . HIS A 1 551 ? -5.360 14.705 8.424 1.00 87.56 551 HIS A CA 1
ATOM 4402 C C . HIS A 1 551 ? -4.074 14.413 7.626 1.00 87.56 551 HIS A C 1
ATOM 4404 O O . HIS A 1 551 ? -2.959 14.585 8.125 1.00 87.56 551 HIS A O 1
ATOM 4410 N N . ILE A 1 552 ? -4.234 13.977 6.377 1.00 92.75 552 ILE A N 1
ATOM 4411 C CA . ILE A 1 552 ? -3.153 13.640 5.452 1.00 92.75 552 ILE A CA 1
ATOM 4412 C C . ILE A 1 552 ? -2.687 14.922 4.736 1.00 92.75 552 ILE A C 1
ATOM 4414 O O . ILE A 1 552 ? -3.470 15.522 3.993 1.00 92.75 552 ILE A O 1
ATOM 4418 N N . PRO A 1 553 ? -1.434 15.371 4.936 1.00 92.19 553 PRO A N 1
ATOM 4419 C CA . PRO A 1 553 ? -0.917 16.588 4.320 1.00 92.19 553 PRO A CA 1
ATOM 4420 C C . PRO A 1 553 ? -0.473 16.343 2.869 1.00 92.19 553 PRO A C 1
ATOM 4422 O O . PRO A 1 553 ? 0.687 16.024 2.614 1.00 92.19 553 PRO A O 1
ATOM 4425 N N . LEU A 1 554 ? -1.393 16.514 1.918 1.00 93.44 554 LEU A N 1
ATOM 4426 C CA . LEU A 1 554 ? -1.059 16.531 0.488 1.00 93.44 554 LEU A CA 1
ATOM 4427 C C . LEU A 1 554 ? -0.140 17.724 0.151 1.00 93.44 554 LEU A C 1
ATOM 4429 O O . LEU A 1 554 ? -0.289 18.797 0.745 1.00 93.44 554 LEU A O 1
ATOM 4433 N N . MET A 1 555 ? 0.803 17.513 -0.775 1.00 92.56 555 MET A N 1
ATOM 4434 C CA . MET A 1 555 ? 1.757 18.523 -1.265 1.00 92.56 555 MET A CA 1
ATOM 4435 C C . MET A 1 555 ? 1.171 19.488 -2.293 1.00 92.56 555 MET A C 1
ATOM 4437 O O . MET A 1 555 ? 0.317 19.057 -3.103 1.00 92.56 555 MET A O 1
#

Sequence (555 aa):
MIDWKKIRAVIFDLDGTLIDSMEIWREVDEEFFARRGMQVPEGYQAAIAHLGFHECAAYTIRNYMPTESADALVEEWRALSMSKYGAKDGAKYFKAQAADFVRLLRAKGMKLCVATASSPEFYLPVLRAGGIDGLFDAFVTVEDAGKNKSFPDIFLKSAEKLGADPSECIVFEDNLAALLAAKKAGMQTAAVYDAQTSAQHAQLRREADEFVETFGQMIQEINGEEQRMYKSKLSLIETEKAIKEIKTIFEKALADTLNLTRISAPLFVTRESGLNDNLNGVERPVSFDVKATGETVEVVHSLAKWKRYALAKYRFGVRFGLYTDMNAIRRDEDLDNLHSIYVDQWDWECVIRREDRTIEFLKETVRKIYRALQTTAETICREFPQLDNYLSEDISFVTTQELEDMYPGLTPKQRETEYVRKHGSTFIMQIGGRLKSGKKHDGRAPDYDDWNLNGDIMLYYPVLDCAFEISSMGIRVDEQSLVMQLNAENCADRLQYPFHKALVAGELPLTMGGGIGQSRLCMFLLNKLHIGEVQVSLWDKKTEEYCKENHIPLM

Radius of gyration: 35.09 Å; chains: 1; bounding box: 82×46×98 Å

Foldseek 3Di:
DDPLVLAQAEEEEDDLFFFPCLVLVVVLQQVLQVVVVHGRDPCLCVVPVFDALLVNLVVCCVPPNVPDDSVVSSVSSLVSLCVVCPQPCLQVGGFVCSLVLLVVCLVVVHAYEYEYSDDCSRCVSSCVSSVNNVSHQYYFHCVNQVHTLLALSSVLVSCVSSVHQQCNYEYEEQDPSNQVNSVVSNHAYEHEDGPVSVVCVVVNPVSHPHYDPGCVVVVCVVVVVVVLQDDQLDDLVVLVVLLVLLCVLLVVLLCVLQVADEDDDDQKDAPQQLQADCFLVPFDFDWDADPVPRGIIGGHPARLLVQLVVCLVVVPDASHKYWYFHWGARPVWDDDQADARIFTWRWMKGFHDPVCQDQVNLVVSVQSSLVSLVVSLVVSCVVSVSFDDQADPGEAEEELQRLCVVCVPDQLFVSLLVVQVVVFKYWYAQFDDQYPVRDGSDHDDQAWAQSRFWTFIWGQQPSQSGTQTFKTWGFTDALVSSCVSCVVVVNNVSCVGPSNVCRNVVSTGGMIIIIGTSLSSSCRSSSASGSQSNDDHDDDPVNVVVCVVSVHDGD